Protein 6T3V (pdb70)

Structure (mmCIF, N/CA/C/O backbone):
data_6T3V
#
_entry.id   6T3V
#
_cell.length_a   90.209
_cell.length_b   90.209
_cell.length_c   241.750
_cell.angle_alpha   90.000
_cell.angle_beta   90.000
_cell.angle_gamma   120.000
#
_symmetry.space_group_name_H-M   'P 65 2 2'
#
loop_
_entity.id
_entity.type
_entity.pdbx_description
1 polymer Aminotransferase
2 non-polymer "PYRIDOXAL-5'-PHOSPHATE"
3 non-polymer '(2S)-2-hydroxybutanedioic acid'
4 water water
#
loop_
_atom_site.group_PDB
_atom_site.id
_atom_site.type_symbol
_atom_site.label_atom_id
_atom_site.label_alt_id
_atom_site.label_comp_id
_atom_site.label_asym_id
_atom_site.label_entity_id
_atom_site.label_seq_id
_atom_site.pdbx_PDB_ins_code
_atom_site.Cartn_x
_atom_site.Cartn_y
_atom_site.Cartn_z
_atom_site.occupancy
_atom_site.B_iso_or_equiv
_atom_site.auth_seq_id
_atom_site.auth_comp_id
_atom_site.auth_asym_id
_atom_site.auth_atom_id
_atom_site.pdbx_PDB_model_num
ATOM 1 N N . MET A 1 1 ? 21.605 63.602 7.043 1.00 45.42 1 MET A N 1
ATOM 2 C CA . MET A 1 1 ? 20.858 62.324 7.177 1.00 43.61 1 MET A CA 1
ATOM 3 C C . MET A 1 1 ? 20.645 61.918 8.636 1.00 39.91 1 MET A C 1
ATOM 4 O O . MET A 1 1 ? 19.543 61.503 9.023 1.00 38.89 1 MET A O 1
ATOM 9 N N . PHE A 1 2 ? 21.704 62.029 9.433 1.00 37.75 2 PHE A N 1
ATOM 10 C CA . PHE A 1 2 ? 21.703 61.493 10.776 1.00 34.41 2 PHE A CA 1
ATOM 11 C C . PHE A 1 2 ? 21.854 62.571 11.849 1.00 36.43 2 PHE A C 1
ATOM 12 O O . PHE A 1 2 ? 22.252 62.275 12.987 1.00 36.82 2 PHE A O 1
ATOM 20 N N . GLU A 1 3 ? 21.503 63.824 11.499 1.00 42.07 3 GLU A N 1
ATOM 21 C CA . GLU A 1 3 ? 21.603 64.899 12.496 1.00 44.58 3 GLU A CA 1
ATOM 22 C C . GLU A 1 3 ? 20.648 64.661 13.679 1.00 39.62 3 GLU A C 1
ATOM 23 O O . GLU A 1 3 ? 20.966 65.077 14.774 1.00 49.59 3 GLU A O 1
ATOM 29 N N . ARG A 1 4 ? 19.518 63.964 13.433 1.00 43.55 4 ARG A N 1
ATOM 30 C CA . ARG A 1 4 ? 18.525 63.557 14.465 1.00 50.59 4 ARG A CA 1
ATOM 31 C C . ARG A 1 4 ? 19.103 62.596 15.533 1.00 47.54 4 ARG A C 1
ATOM 32 O O . ARG A 1 4 ? 18.471 62.383 16.576 1.00 49.83 4 ARG A O 1
ATOM 40 N N . ILE A 1 5 ? 20.277 62.004 15.272 1.00 40.40 5 ILE A N 1
ATOM 41 C CA . ILE A 1 5 ? 20.780 60.911 16.126 1.00 37.25 5 ILE A CA 1
ATOM 42 C C . ILE A 1 5 ? 21.617 61.517 17.261 1.00 37.44 5 ILE A C 1
ATOM 43 O O . ILE A 1 5 ? 22.642 62.160 17.007 1.00 40.45 5 ILE A O 1
ATOM 48 N N . ASP A 1 6 ? 21.195 61.281 18.509 1.00 37.42 6 ASP A N 1
ATOM 49 C CA . ASP A 1 6 ? 21.902 61.760 19.703 1.00 39.84 6 ASP A CA 1
ATOM 50 C C . ASP A 1 6 ? 23.291 61.154 19.769 1.00 39.12 6 ASP A C 1
ATOM 51 O O . ASP A 1 6 ? 23.506 59.979 19.386 1.00 40.91 6 ASP A O 1
ATOM 56 N N . TYR A 1 7 ? 24.232 61.926 20.296 1.00 40.03 7 TYR A N 1
ATOM 57 C CA . TYR A 1 7 ? 25.471 61.328 20.739 1.00 38.66 7 TYR A CA 1
ATOM 58 C C . TYR A 1 7 ? 25.169 60.342 21.830 1.00 41.78 7 TYR A C 1
ATOM 59 O O . TYR A 1 7 ? 24.248 60.539 22.644 1.00 42.46 7 TYR A O 1
ATOM 68 N N . TYR A 1 8 ? 25.945 59.274 21.852 1.00 38.85 8 TYR A N 1
ATOM 69 C CA . TYR A 1 8 ? 25.869 58.380 22.977 1.00 41.01 8 TYR A CA 1
ATOM 70 C C . TYR A 1 8 ? 26.870 58.880 23.968 1.00 44.31 8 TYR A C 1
ATOM 71 O O . TYR A 1 8 ? 28.037 59.066 23.623 1.00 54.78 8 TYR A O 1
ATOM 80 N N . ALA A 1 9 ? 26.393 59.129 25.193 1.00 44.61 9 ALA A N 1
ATOM 81 C CA . ALA A 1 9 ? 27.225 59.542 26.336 1.00 49.01 9 ALA A CA 1
ATOM 82 C C . ALA A 1 9 ? 28.264 58.475 26.756 1.00 54.60 9 ALA A C 1
ATOM 83 O O . ALA A 1 9 ? 29.285 58.823 27.352 1.00 54.84 9 ALA A O 1
ATOM 85 N N . GLY A 1 10 ? 28.007 57.206 26.413 1.00 50.93 10 GLY A N 1
ATOM 86 C CA . GLY A 1 10 ? 28.862 56.036 26.736 1.00 44.92 10 GLY A CA 1
ATOM 87 C C . GLY A 1 10 ? 28.270 55.374 28.011 1.00 37.72 10 GLY A C 1
ATOM 88 O O . GLY A 1 10 ? 27.491 55.983 28.682 1.00 45.60 10 GLY A O 1
ATOM 89 N N . ASP A 1 11 ? 28.547 54.117 28.353 1.00 45.39 11 ASP A N 1
ATOM 90 C CA . ASP A 1 11 ? 27.831 53.463 29.515 1.00 43.22 11 ASP A CA 1
ATOM 91 C C . ASP A 1 11 ? 28.501 53.934 30.923 1.00 37.43 11 ASP A C 1
ATOM 92 O O . ASP A 1 11 ? 29.681 54.194 30.898 1.00 43.64 11 ASP A O 1
ATOM 97 N N . PRO A 1 12 ? 27.784 54.032 32.090 1.00 39.52 12 PRO A N 1
ATOM 98 C CA . PRO A 1 12 ? 28.586 54.447 33.330 1.00 39.71 12 PRO A CA 1
ATOM 99 C C . PRO A 1 12 ? 29.753 53.507 33.718 1.00 40.32 12 PRO A C 1
ATOM 100 O O . PRO A 1 12 ? 30.667 53.914 34.441 1.00 36.49 12 PRO A O 1
ATOM 104 N N . ILE A 1 13 ? 29.699 52.256 33.257 1.00 35.62 13 ILE A N 1
ATOM 105 C CA . ILE A 1 13 ? 30.728 51.255 33.585 1.00 33.14 13 ILE A CA 1
ATOM 106 C C . ILE A 1 13 ? 31.698 51.219 32.428 1.00 35.47 13 ILE A C 1
ATOM 107 O O . ILE A 1 13 ? 32.903 51.466 32.565 1.00 37.21 13 ILE A O 1
ATOM 112 N N . LEU A 1 14 ? 31.159 50.927 31.248 1.00 37.00 14 LEU A N 1
ATOM 113 C CA . LEU A 1 14 ? 32.034 50.760 30.105 1.00 37.33 14 LEU A CA 1
ATOM 114 C C . LEU A 1 14 ? 32.651 52.092 29.628 1.00 37.46 14 LEU A C 1
ATOM 115 O O . LEU A 1 14 ? 33.734 52.048 29.126 1.00 46.42 14 LEU A O 1
ATOM 120 N N . GLY A 1 15 ? 31.995 53.241 29.877 1.00 44.66 15 GLY A N 1
ATOM 121 C CA . GLY A 1 15 ? 32.589 54.562 29.550 1.00 43.22 15 GLY A CA 1
ATOM 122 C C . GLY A 1 15 ? 33.929 54.793 30.275 1.00 52.60 15 GLY A C 1
ATOM 123 O O . GLY A 1 15 ? 34.765 55.578 29.824 1.00 57.90 15 GLY A O 1
ATOM 124 N N . LEU A 1 16 ? 34.145 54.083 31.387 1.00 45.85 16 LEU A N 1
ATOM 125 C CA . LEU A 1 16 ? 35.389 54.195 32.168 1.00 40.53 16 LEU A CA 1
ATOM 126 C C . LEU A 1 16 ? 36.557 53.329 31.686 1.00 44.32 16 LEU A C 1
ATOM 127 O O . LEU A 1 16 ? 37.699 53.526 32.111 1.00 52.56 16 LEU A O 1
ATOM 132 N N . VAL A 1 17 ? 36.290 52.351 30.822 1.00 49.07 17 VAL A N 1
ATOM 133 C CA . VAL A 1 17 ? 37.348 51.448 30.358 1.00 51.17 17 VAL A CA 1
ATOM 134 C C . VAL A 1 17 ? 38.459 52.206 29.572 1.00 52.70 17 VAL A C 1
ATOM 135 O O . VAL A 1 17 ? 39.648 52.089 29.909 1.00 51.40 17 VAL A O 1
ATOM 139 N N . GLU A 1 18 ? 38.057 52.976 28.550 1.00 51.52 18 GLU A N 1
ATOM 140 C CA . GLU A 1 18 ? 38.991 53.772 27.732 1.00 56.80 18 GLU A CA 1
ATOM 141 C C . GLU A 1 18 ? 39.662 54.856 28.576 1.00 50.51 18 GLU A C 1
ATOM 142 O O . GLU A 1 18 ? 40.879 55.089 28.456 1.00 51.12 18 GLU A O 1
ATOM 148 N N . LYS A 1 19 ? 38.868 55.490 29.442 1.00 47.11 19 LYS A N 1
ATOM 149 C CA . LYS A 1 19 ? 39.367 56.554 30.331 1.00 46.51 19 LYS A CA 1
ATOM 150 C C . LYS A 1 19 ? 40.494 56.050 31.238 1.00 47.85 19 LYS A C 1
ATOM 151 O O . LYS A 1 19 ? 41.556 56.676 31.321 1.00 47.85 19 LYS A O 1
ATOM 157 N N . PHE A 1 20 ? 40.274 54.902 31.891 1.00 43.49 20 PHE A N 1
ATOM 158 C CA . PHE A 1 20 ? 41.289 54.306 32.741 1.00 44.82 20 PHE A CA 1
ATOM 159 C C . PHE A 1 20 ? 42.553 53.989 31.949 1.00 49.89 20 PHE A C 1
ATOM 160 O O . PHE A 1 20 ? 43.639 54.325 32.407 1.00 48.03 20 PHE A O 1
ATOM 168 N N . ALA A 1 21 ? 42.404 53.319 30.792 1.00 48.83 21 ALA A N 1
ATOM 169 C CA . ALA A 1 21 ? 43.561 52.992 29.930 1.00 49.40 21 ALA A CA 1
ATOM 170 C C . ALA A 1 21 ? 44.390 54.246 29.571 1.00 50.15 21 ALA A C 1
ATOM 171 O O . ALA A 1 21 ? 45.625 54.213 29.632 1.00 59.13 21 ALA A O 1
ATOM 173 N N . ALA A 1 22 ? 43.701 55.343 29.242 1.00 52.13 22 ALA A N 1
ATOM 174 C CA . ALA A 1 22 ? 44.353 56.598 28.797 1.00 55.87 22 ALA A CA 1
ATOM 175 C C . ALA A 1 22 ? 45.046 57.393 29.924 1.00 59.24 22 ALA A C 1
ATOM 176 O O . ALA A 1 22 ? 45.962 58.168 29.660 1.00 55.84 22 ALA A O 1
ATOM 178 N N . ASP A 1 23 ? 44.622 57.174 31.171 1.00 57.10 23 ASP A N 1
ATOM 179 C CA . ASP A 1 23 ? 45.056 57.959 32.329 1.00 51.08 23 ASP A CA 1
ATOM 180 C C . ASP A 1 23 ? 46.548 57.834 32.582 1.00 56.63 23 ASP A C 1
ATOM 181 O O . ASP A 1 23 ? 47.085 56.714 32.643 1.00 52.13 23 ASP A O 1
ATOM 186 N N . ASN A 1 24 ? 47.182 59.001 32.750 1.00 61.56 24 ASN A N 1
ATOM 187 C CA . ASN A 1 24 ? 48.628 59.156 32.914 1.00 67.28 24 ASN A CA 1
ATOM 188 C C . ASN A 1 24 ? 49.135 59.026 34.340 1.00 64.56 24 ASN A C 1
ATOM 189 O O . ASN A 1 24 ? 50.346 58.879 34.556 1.00 67.56 24 ASN A O 1
ATOM 194 N N . ASN A 1 25 ? 48.225 59.105 35.310 1.00 57.48 25 ASN A N 1
ATOM 195 C CA . ASN A 1 25 ? 48.594 58.997 36.724 1.00 59.98 25 ASN A CA 1
ATOM 196 C C . ASN A 1 25 ? 49.235 57.626 36.980 1.00 57.22 25 ASN A C 1
ATOM 197 O O . ASN A 1 25 ? 48.603 56.604 36.751 1.00 57.92 25 ASN A O 1
ATOM 202 N N . PRO A 1 26 ? 50.512 57.603 37.407 1.00 62.90 26 PRO A N 1
ATOM 203 C CA . PRO A 1 26 ? 51.218 56.325 37.579 1.00 63.06 26 PRO A CA 1
ATOM 204 C C . PRO A 1 26 ? 50.633 55.448 38.694 1.00 61.51 26 PRO A C 1
ATOM 205 O O . PRO A 1 26 ? 50.841 54.232 38.697 1.00 57.73 26 PRO A O 1
ATOM 209 N N . ASP A 1 27 ? 49.893 56.056 39.617 1.00 54.10 27 ASP A N 1
ATOM 210 C CA . ASP A 1 27 ? 49.307 55.308 40.722 1.00 52.59 27 ASP A CA 1
ATOM 211 C C . ASP A 1 27 ? 47.835 54.986 40.501 1.00 51.03 27 ASP A C 1
ATOM 212 O O . ASP A 1 27 ? 47.136 54.617 41.453 1.00 47.17 27 ASP A O 1
ATOM 217 N N . LYS A 1 28 ? 47.368 55.113 39.259 1.00 46.85 28 LYS A N 1
ATOM 218 C CA . LYS A 1 28 ? 45.957 54.822 38.945 1.00 46.82 28 LYS A CA 1
ATOM 219 C C . LYS A 1 28 ? 45.506 53.418 39.381 1.00 45.43 28 LYS A C 1
ATOM 220 O O . LYS A 1 28 ? 46.296 52.453 39.372 1.00 45.08 28 LYS A O 1
ATOM 226 N N . VAL A 1 29 ? 44.238 53.318 39.776 1.00 39.39 29 VAL A N 1
ATOM 227 C CA . VAL A 1 29 ? 43.660 52.033 40.228 1.00 38.83 29 VAL A CA 1
ATOM 228 C C . VAL A 1 29 ? 42.282 51.861 39.612 1.00 37.14 29 VAL A C 1
ATOM 229 O O . VAL A 1 29 ? 41.433 52.747 39.727 1.00 38.98 29 VAL A O 1
ATOM 233 N N . ASN A 1 30 ? 42.046 50.723 38.971 1.00 37.23 30 ASN A N 1
ATOM 234 C CA . ASN A 1 30 ? 40.744 50.434 38.378 1.00 35.46 30 ASN A CA 1
ATOM 235 C C . ASN A 1 30 ? 39.866 49.629 39.341 1.00 38.72 30 ASN A C 1
ATOM 236 O O . ASN A 1 30 ? 40.093 48.424 39.549 1.00 40.47 30 ASN A O 1
ATOM 241 N N . LEU A 1 31 ? 38.885 50.309 39.934 1.00 34.22 31 LEU A N 1
ATOM 242 C CA . LEU A 1 31 ? 37.889 49.662 40.792 1.00 31.48 31 LEU A CA 1
ATOM 243 C C . LEU A 1 31 ? 36.530 49.820 40.129 1.00 32.03 31 LEU A C 1
ATOM 244 O O . LEU A 1 31 ? 35.513 49.853 40.812 1.00 31.21 31 LEU A O 1
ATOM 249 N N . GLY A 1 32 ? 36.506 49.901 38.786 1.00 31.59 32 GLY A N 1
ATOM 250 C CA . GLY A 1 32 ? 35.233 50.150 38.095 1.00 32.56 32 GLY A CA 1
ATOM 251 C C . GLY A 1 32 ? 34.581 48.856 37.667 1.00 31.87 32 GLY A C 1
ATOM 252 O O . GLY A 1 32 ? 33.856 48.207 38.423 1.00 32.33 32 GLY A O 1
ATOM 253 N N . ILE A 1 33 ? 34.852 48.459 36.440 1.00 31.60 33 ILE A N 1
ATOM 254 C CA . ILE A 1 33 ? 34.245 47.243 35.880 1.00 29.24 33 ILE A CA 1
ATOM 255 C C . ILE A 1 33 ? 34.489 46.015 36.749 1.00 30.04 33 ILE A C 1
ATOM 256 O O . ILE A 1 33 ? 35.574 45.874 37.347 1.00 30.84 33 ILE A O 1
ATOM 261 N N . GLY A 1 34 ? 33.464 45.157 36.819 1.00 29.59 34 GLY A N 1
ATOM 262 C CA . GLY A 1 34 ? 33.434 44.001 37.728 1.00 28.19 34 GLY A CA 1
ATOM 263 C C . GLY A 1 34 ? 34.237 42.795 37.284 1.00 31.48 34 GLY A C 1
ATOM 264 O O . GLY A 1 34 ? 33.697 41.669 37.216 1.00 37.62 34 GLY A O 1
ATOM 265 N N . ILE A 1 35 ? 35.514 43.032 37.013 1.00 29.01 35 ILE A N 1
ATOM 266 C CA . ILE A 1 35 ? 36.415 41.973 36.537 1.00 28.61 35 ILE A CA 1
ATOM 267 C C . ILE A 1 35 ? 37.264 41.488 37.711 1.00 31.69 35 ILE A C 1
ATOM 268 O O . ILE A 1 35 ? 37.718 42.302 38.546 1.00 32.43 35 ILE A O 1
ATOM 273 N N . TYR A 1 36 ? 37.474 40.168 37.796 1.00 30.85 36 TYR A N 1
ATOM 274 C CA . TYR A 1 36 ? 38.418 39.619 38.788 1.00 28.99 36 TYR A CA 1
ATOM 275 C C . TYR A 1 36 ? 39.879 39.744 38.314 1.00 31.56 36 TYR A C 1
ATOM 276 O O . TYR A 1 36 ? 40.210 39.296 37.198 1.00 30.24 36 TYR A O 1
ATOM 285 N N . TYR A 1 37 ? 40.721 40.399 39.134 1.00 30.89 37 TYR A N 1
ATOM 286 C CA A TYR A 1 37 ? 42.169 40.452 38.930 0.50 31.59 37 TYR A CA 1
ATOM 287 C CA B TYR A 1 37 ? 42.168 40.437 38.913 0.50 31.52 37 TYR A CA 1
ATOM 288 C C . TYR A 1 37 ? 42.822 39.743 40.104 1.00 32.52 37 TYR A C 1
ATOM 289 O O . TYR A 1 37 ? 42.271 39.737 41.236 1.00 32.06 37 TYR A O 1
ATOM 306 N N . ASP A 1 38 ? 43.983 39.122 39.848 1.00 31.55 38 ASP A N 1
ATOM 307 C CA . ASP A 1 38 ? 44.656 38.389 40.911 1.00 33.53 38 ASP A CA 1
ATOM 308 C C . ASP A 1 38 ? 45.478 39.314 41.813 1.00 35.73 38 ASP A C 1
ATOM 309 O O . ASP A 1 38 ? 45.407 40.537 41.676 1.00 35.05 38 ASP A O 1
ATOM 314 N N . GLU A 1 39 ? 46.296 38.726 42.680 1.00 35.37 39 GLU A N 1
ATOM 315 C CA A GLU A 1 39 ? 47.048 39.518 43.654 0.50 38.89 39 GLU A CA 1
ATOM 316 C CA B GLU A 1 39 ? 47.142 39.441 43.654 0.50 38.21 39 GLU A CA 1
ATOM 317 C C . GLU A 1 39 ? 48.064 40.465 42.996 1.00 38.54 39 GLU A C 1
ATOM 318 O O . GLU A 1 39 ? 48.504 41.414 43.627 1.00 44.71 39 GLU A O 1
ATOM 329 N N . SER A 1 40 ? 48.385 40.233 41.718 1.00 40.43 40 SER A N 1
ATOM 330 C CA A SER A 1 40 ? 49.293 41.087 40.960 0.50 41.24 40 SER A CA 1
ATOM 331 C CA B SER A 1 40 ? 49.298 41.089 40.967 0.50 42.10 40 SER A CA 1
ATOM 332 C C . SER A 1 40 ? 48.561 42.054 40.040 1.00 41.72 40 SER A C 1
ATOM 333 O O . SER A 1 40 ? 49.195 42.810 39.281 1.00 41.52 40 SER A O 1
ATOM 338 N N . GLY A 1 41 ? 47.225 42.030 40.097 1.00 39.40 41 GLY A N 1
ATOM 339 C CA . GLY A 1 41 ? 46.401 42.946 39.293 1.00 39.29 41 GLY A CA 1
ATOM 340 C C . GLY A 1 41 ? 46.231 42.503 37.862 1.00 39.95 41 GLY A C 1
ATOM 341 O O . GLY A 1 41 ? 45.859 43.310 37.018 1.00 40.76 41 GLY A O 1
ATOM 342 N N . VAL A 1 42 ? 46.442 41.207 37.604 1.00 37.15 42 VAL A N 1
ATOM 343 C CA . VAL A 1 42 ? 46.354 40.626 36.257 1.00 37.00 42 VAL A CA 1
ATOM 344 C C . VAL A 1 42 ? 45.108 39.725 36.155 1.00 34.92 42 VAL A C 1
ATOM 345 O O . VAL A 1 42 ? 44.752 39.028 37.120 1.00 33.21 42 VAL A O 1
ATOM 349 N N . MET A 1 43 ? 44.427 39.749 35.004 1.00 34.42 43 MET A N 1
ATOM 350 C CA . MET A 1 43 ? 43.281 38.854 34.786 1.00 31.92 43 MET A CA 1
ATOM 351 C C . MET A 1 43 ? 43.782 37.434 34.571 1.00 32.70 43 MET A C 1
ATOM 352 O O . MET A 1 43 ? 44.601 37.235 33.659 1.00 34.94 43 MET A O 1
ATOM 357 N N . PRO A 1 44 ? 43.286 36.454 35.358 1.00 31.19 44 PRO A N 1
ATOM 358 C CA . PRO A 1 44 ? 43.827 35.080 35.187 1.00 33.09 44 PRO A CA 1
ATOM 359 C C . PRO A 1 44 ? 43.249 34.384 33.963 1.00 31.73 44 PRO A C 1
ATOM 360 O O . PRO A 1 44 ? 42.140 34.699 33.537 1.00 30.02 44 PRO A O 1
ATOM 364 N N . VAL A 1 45 ? 44.033 33.449 33.420 1.00 31.97 45 VAL A N 1
ATOM 365 C CA . VAL A 1 45 ? 43.520 32.389 32.574 1.00 28.08 45 VAL A CA 1
ATOM 366 C C . VAL A 1 45 ? 43.368 31.209 33.516 1.00 27.59 45 VAL A C 1
ATOM 367 O O . VAL A 1 45 ? 44.383 30.755 34.116 1.00 32.08 45 VAL A O 1
ATOM 371 N N . LEU A 1 46 ? 42.143 30.713 33.697 1.00 27.30 46 LEU A N 1
ATOM 372 C CA . LEU A 1 46 ? 41.946 29.564 34.600 1.00 25.91 46 LEU A CA 1
ATOM 373 C C . LEU A 1 46 ? 42.599 28.301 34.004 1.00 27.96 46 LEU A C 1
ATOM 374 O O . LEU A 1 46 ? 42.599 28.092 32.784 1.00 28.91 46 LEU A O 1
ATOM 379 N N . ASP A 1 47 ? 43.162 27.489 34.877 1.00 28.99 47 ASP A N 1
ATOM 380 C CA . ASP A 1 47 ? 43.798 26.255 34.377 1.00 29.42 47 ASP A CA 1
ATOM 381 C C . ASP A 1 47 ? 42.790 25.335 33.706 1.00 29.39 47 ASP A C 1
ATOM 382 O O . ASP A 1 47 ? 43.161 24.659 32.722 1.00 29.55 47 ASP A O 1
ATOM 387 N N . CYS A 1 48 ? 41.554 25.283 34.210 1.00 28.03 48 CYS A N 1
ATOM 388 C CA . CYS A 1 48 ? 40.542 24.405 33.589 1.00 27.35 48 CYS A CA 1
ATOM 389 C C . CYS A 1 48 ? 40.268 24.869 32.151 1.00 28.18 48 CYS A C 1
ATOM 390 O O . CYS A 1 48 ? 40.113 24.044 31.255 1.00 28.47 48 CYS A O 1
ATOM 393 N N . VAL A 1 49 ? 40.247 26.183 31.943 1.00 25.77 49 VAL A N 1
ATOM 394 C CA . VAL A 1 49 ? 39.992 26.762 30.621 1.00 25.42 49 VAL A CA 1
ATOM 395 C C . VAL A 1 49 ? 41.200 26.490 29.723 1.00 27.36 49 VAL A C 1
ATOM 396 O O . VAL A 1 49 ? 41.018 26.165 28.553 1.00 28.23 49 VAL A O 1
ATOM 400 N N . LYS A 1 50 ? 42.416 26.659 30.254 1.00 27.90 50 LYS A N 1
ATOM 401 C CA . LYS A 1 50 ? 43.611 26.420 29.430 1.00 27.46 50 LYS A CA 1
ATOM 402 C C . LYS A 1 50 ? 43.583 24.973 28.919 1.00 27.62 50 LYS A C 1
ATOM 403 O O . LYS A 1 50 ? 43.861 24.720 27.744 1.00 28.15 50 LYS A O 1
ATOM 409 N N . ILE A 1 51 ? 43.207 24.032 29.782 1.00 26.86 51 ILE A N 1
ATOM 410 C CA . ILE A 1 51 ? 43.165 22.594 29.335 1.00 25.40 51 ILE A CA 1
ATOM 411 C C . ILE A 1 51 ? 42.082 22.408 28.269 1.00 27.38 51 ILE A C 1
ATOM 412 O O . ILE A 1 51 ? 42.308 21.746 27.220 1.00 28.53 51 ILE A O 1
ATOM 417 N N . ALA A 1 52 ? 40.901 23.010 28.506 1.00 26.26 52 ALA A N 1
ATOM 418 C CA . ALA A 1 52 ? 39.798 22.877 27.502 1.00 26.13 52 ALA A CA 1
ATOM 419 C C . ALA A 1 52 ? 40.228 23.491 26.135 1.00 26.78 52 ALA A C 1
ATOM 420 O O . ALA A 1 52 ? 39.933 22.920 25.067 1.00 27.48 52 ALA A O 1
ATOM 422 N N . GLU A 1 53 ? 40.909 24.636 26.161 1.00 25.15 53 GLU A N 1
ATOM 423 C CA . GLU A 1 53 ? 41.296 25.309 24.919 1.00 25.45 53 GLU A CA 1
ATOM 424 C C . GLU A 1 53 ? 42.383 24.522 24.212 1.00 26.37 53 GLU A C 1
ATOM 425 O O . GLU A 1 53 ? 42.418 24.503 22.977 1.00 27.94 53 GLU A O 1
ATOM 431 N N . GLN A 1 54 ? 43.256 23.823 24.957 1.00 26.57 54 GLN A N 1
ATOM 432 C CA A GLN A 1 54 ? 44.241 22.949 24.285 0.50 27.12 54 GLN A CA 1
ATOM 433 C CA B GLN A 1 54 ? 44.234 22.968 24.256 0.50 27.41 54 GLN A CA 1
ATOM 434 C C . GLN A 1 54 ? 43.522 21.819 23.528 1.00 28.27 54 GLN A C 1
ATOM 435 O O . GLN A 1 54 ? 43.934 21.428 22.429 1.00 31.36 54 GLN A O 1
ATOM 446 N N . ARG A 1 55 ? 42.431 21.307 24.121 1.00 27.83 55 ARG A N 1
ATOM 447 C CA . ARG A 1 55 ? 41.603 20.273 23.470 1.00 27.32 55 ARG A CA 1
ATOM 448 C C . ARG A 1 55 ? 40.926 20.822 22.212 1.00 28.95 55 ARG A C 1
ATOM 449 O O . ARG A 1 55 ? 40.897 20.160 21.173 1.00 30.31 55 ARG A O 1
ATOM 457 N N . ILE A 1 56 ? 40.393 22.039 22.291 1.00 26.49 56 ILE A N 1
ATOM 458 C CA . ILE A 1 56 ? 39.706 22.626 21.139 1.00 25.77 56 ILE A CA 1
ATOM 459 C C . ILE A 1 56 ? 40.705 22.860 20.000 1.00 28.79 56 ILE A C 1
ATOM 460 O O . ILE A 1 56 ? 40.321 22.766 18.836 1.00 28.49 56 ILE A O 1
ATOM 465 N N . ALA A 1 57 ? 41.975 23.145 20.339 1.00 28.24 57 ALA A N 1
ATOM 466 C CA . ALA A 1 57 ? 43.001 23.411 19.342 1.00 30.42 57 ALA A CA 1
ATOM 467 C C . ALA A 1 57 ? 43.642 22.147 18.768 1.00 33.25 57 ALA A C 1
ATOM 468 O O . ALA A 1 57 ? 44.491 22.259 17.865 1.00 38.08 57 ALA A O 1
ATOM 470 N N . ASP A 1 58 ? 43.214 20.964 19.225 1.00 31.53 58 ASP A N 1
ATOM 471 C CA . ASP A 1 58 ? 43.878 19.691 18.830 1.00 33.72 58 ASP A CA 1
ATOM 472 C C . ASP A 1 58 ? 42.875 18.548 18.683 1.00 35.60 58 ASP A C 1
ATOM 473 O O . ASP A 1 58 ? 42.596 17.832 19.648 1.00 44.98 58 ASP A O 1
ATOM 478 N N . PRO A 1 59 ? 42.284 18.394 17.493 1.00 35.66 59 PRO A N 1
ATOM 479 C CA . PRO A 1 59 ? 42.653 19.155 16.293 1.00 32.87 59 PRO A CA 1
ATOM 480 C C . PRO A 1 59 ? 41.774 20.366 16.086 1.00 31.35 59 PRO A C 1
ATOM 481 O O . PRO A 1 59 ? 40.606 20.393 16.553 1.00 32.72 59 PRO A O 1
ATOM 485 N N . ILE A 1 60 ? 42.295 21.325 15.340 1.00 29.76 60 ILE A N 1
ATOM 486 C CA . ILE A 1 60 ? 41.443 22.422 14.809 1.00 29.36 60 ILE A CA 1
ATOM 487 C C . ILE A 1 60 ? 40.388 21.797 13.895 1.00 31.25 60 ILE A C 1
ATOM 488 O O . ILE A 1 60 ? 40.711 21.100 12.931 1.00 33.22 60 ILE A O 1
ATOM 493 N N . SER A 1 61 ? 39.119 22.027 14.241 1.00 28.91 61 SER A N 1
ATOM 494 C CA . SER A 1 61 ? 38.015 21.252 13.665 1.00 28.22 61 SER A CA 1
ATOM 495 C C . SER A 1 61 ? 37.095 22.117 12.806 1.00 28.36 61 SER A C 1
ATOM 496 O O . SER A 1 61 ? 37.064 23.324 12.965 1.00 28.59 61 SER A O 1
ATOM 499 N N . PRO A 1 62 ? 36.333 21.490 11.893 1.00 28.35 62 PRO A N 1
ATOM 500 C CA . PRO A 1 62 ? 35.312 22.259 11.134 1.00 27.36 62 PRO A CA 1
ATOM 501 C C . PRO A 1 62 ? 34.390 23.008 12.101 1.00 27.81 62 PRO A C 1
ATOM 502 O O . PRO A 1 62 ? 34.226 22.587 13.254 1.00 28.21 62 PRO A O 1
ATOM 506 N N . ARG A 1 63 ? 33.769 24.081 11.611 1.00 25.86 63 ARG A N 1
ATOM 507 C CA . ARG A 1 63 ? 33.027 24.973 12.483 1.00 23.99 63 ARG A CA 1
ATOM 508 C C . ARG A 1 63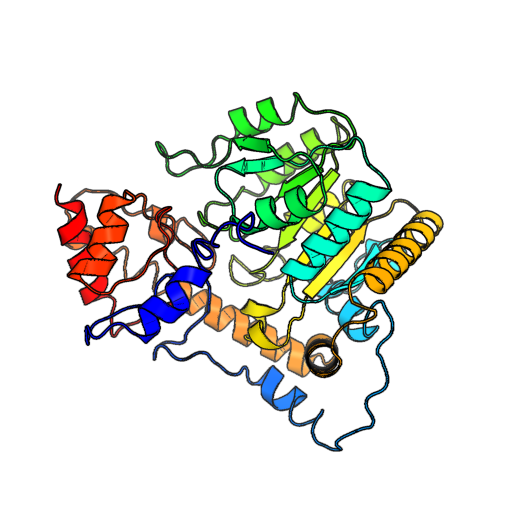 ? 31.573 25.176 11.991 1.00 25.09 63 ARG A C 1
ATOM 509 O O . ARG A 1 63 ? 31.188 26.299 11.649 1.00 25.89 63 ARG A O 1
ATOM 517 N N . PRO A 1 64 ? 30.775 24.102 12.003 1.00 27.18 64 PRO A N 1
ATOM 518 C CA . PRO A 1 64 ? 29.374 24.265 11.663 1.00 25.87 64 PRO A CA 1
ATOM 519 C C . PRO A 1 64 ? 28.639 25.137 12.696 1.00 25.65 64 PRO A C 1
ATOM 520 O O . PRO A 1 64 ? 29.131 25.370 13.819 1.00 26.15 64 PRO A O 1
ATOM 524 N N . TYR A 1 65 ? 27.471 25.645 12.309 1.00 25.47 65 TYR A N 1
ATOM 525 C CA . TYR A 1 65 ? 26.661 26.323 13.326 1.00 24.01 65 TYR A CA 1
ATOM 526 C C . TYR A 1 65 ? 26.350 25.374 14.488 1.00 25.05 65 TYR A C 1
ATOM 527 O O . TYR A 1 65 ? 26.048 24.182 14.279 1.00 27.13 65 TYR A O 1
ATOM 536 N N . LEU A 1 66 ? 26.341 25.949 15.703 1.00 24.85 66 LEU A N 1
ATOM 537 C CA . LEU A 1 66 ? 25.744 25.255 16.831 1.00 23.98 66 LEU A CA 1
ATOM 538 C C . LEU A 1 66 ? 24.221 25.254 16.622 1.00 25.37 66 LEU A C 1
ATOM 539 O O . LEU A 1 66 ? 23.669 26.074 15.861 1.00 25.92 66 LEU A O 1
ATOM 544 N N . PRO A 1 67 ? 23.516 24.396 17.345 1.00 24.49 67 PRO A N 1
ATOM 545 C CA . PRO A 1 67 ? 22.040 24.561 17.423 1.00 24.76 67 PRO A CA 1
ATOM 546 C C . PRO A 1 67 ? 21.675 25.964 17.865 1.00 25.27 67 PRO A C 1
ATOM 547 O O . PRO A 1 67 ? 22.461 26.601 18.566 1.00 24.65 67 PRO A O 1
ATOM 551 N N . MET A 1 68 ? 20.456 26.409 17.541 1.00 24.53 68 MET A N 1
ATOM 552 C CA . MET A 1 68 ? 20.000 27.708 18.041 1.00 24.18 68 MET A CA 1
ATOM 553 C C . MET A 1 68 ? 20.147 27.748 19.581 1.00 24.01 68 MET A C 1
ATOM 554 O O . MET A 1 68 ? 20.494 28.814 20.131 1.00 25.28 68 MET A O 1
ATOM 559 N N . ALA A 1 69 ? 19.907 26.620 20.263 1.00 23.97 69 ALA A N 1
ATOM 560 C CA . ALA A 1 69 ? 19.989 26.561 21.728 1.00 23.26 69 ALA A CA 1
ATOM 561 C C . ALA A 1 69 ? 21.424 26.408 22.264 1.00 23.45 69 ALA A C 1
ATOM 562 O O . ALA A 1 69 ? 21.591 26.352 23.482 1.00 24.40 69 ALA A O 1
ATOM 564 N N . GLY A 1 70 ? 22.416 26.302 21.356 1.00 23.16 70 GLY A N 1
ATOM 565 C CA . GLY A 1 70 ? 23.780 26.027 21.807 1.00 24.12 70 GLY A CA 1
ATOM 566 C C . GLY A 1 70 ? 24.036 24.541 22.017 1.00 24.54 70 GLY A C 1
ATOM 567 O O . GLY A 1 70 ? 23.198 23.680 21.701 1.00 25.54 70 GLY A O 1
ATOM 568 N N . LEU A 1 71 ? 25.247 24.230 22.513 1.00 24.20 71 LEU A N 1
ATOM 569 C CA . LEU A 1 71 ? 25.602 22.814 22.682 1.00 24.94 71 LEU A CA 1
ATOM 570 C C . LEU A 1 71 ? 24.813 22.179 23.818 1.00 25.07 71 LEU A C 1
ATO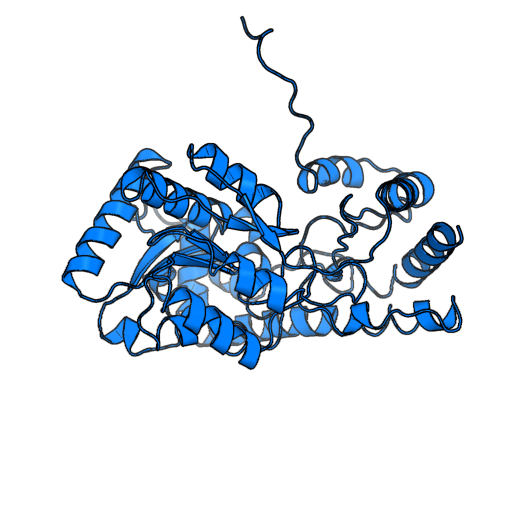M 571 O O . LEU A 1 71 ? 24.621 22.790 24.885 1.00 24.91 71 LEU A O 1
ATOM 576 N N . PRO A 1 72 ? 24.414 20.920 23.646 1.00 25.47 72 PRO A N 1
ATOM 577 C CA . PRO A 1 72 ? 23.664 20.263 24.735 1.00 26.23 72 PRO A CA 1
ATOM 578 C C . PRO A 1 72 ? 24.487 20.205 26.044 1.00 26.82 72 PRO A C 1
ATOM 579 O O . PRO A 1 72 ? 23.918 20.366 27.126 1.00 26.69 72 PRO A O 1
ATOM 583 N N . GLY A 1 73 ? 25.816 20.037 25.949 1.00 28.04 73 GLY A N 1
ATOM 584 C CA . GLY A 1 73 ? 26.610 19.956 27.192 1.00 26.66 73 GLY A CA 1
ATOM 585 C C . GLY A 1 73 ? 26.721 21.322 27.873 1.00 24.90 73 GLY A C 1
ATOM 586 O O . GLY A 1 73 ? 26.886 21.412 29.083 1.00 26.35 73 GLY A O 1
ATOM 587 N N . HIS A 1 74 ? 26.705 22.417 27.083 1.00 24.88 74 HIS A N 1
ATOM 588 C CA . HIS A 1 74 ? 26.685 23.773 27.682 1.00 23.29 74 HIS A CA 1
ATOM 589 C C . HIS A 1 74 ? 25.361 23.986 28.418 1.00 25.16 74 HIS A C 1
ATOM 590 O O . HIS A 1 74 ? 25.328 24.433 29.574 1.00 24.57 74 HIS A O 1
ATOM 597 N N . ARG A 1 75 ? 24.249 23.633 27.770 1.00 24.46 75 ARG A N 1
ATOM 598 C CA . ARG A 1 75 ? 22.920 23.737 28.417 1.00 24.96 75 ARG A CA 1
ATOM 599 C C . ARG A 1 75 ? 22.870 22.906 29.694 1.00 25.19 75 ARG A C 1
ATOM 600 O O . ARG A 1 75 ? 22.406 23.395 30.755 1.00 26.84 75 ARG A O 1
ATOM 608 N N . LYS A 1 76 ? 23.375 21.654 29.600 1.00 26.03 76 LYS A N 1
ATOM 609 C CA . LYS A 1 76 ? 23.364 20.785 30.810 1.00 27.04 76 LYS A CA 1
ATOM 610 C C . LYS A 1 76 ? 24.243 21.356 31.908 1.00 27.92 76 LYS A C 1
ATOM 611 O O . LYS A 1 76 ? 23.870 21.315 33.092 1.00 28.71 76 LYS A O 1
ATOM 617 N N . GLY A 1 77 ? 25.425 21.904 31.528 1.00 26.84 77 GLY A N 1
ATOM 618 C CA . GLY A 1 77 ? 26.344 22.550 32.509 1.00 26.81 77 GLY A CA 1
ATOM 619 C C . GLY A 1 77 ? 25.646 23.660 33.254 1.00 27.65 77 GLY A C 1
ATOM 620 O O . GLY A 1 77 ? 25.758 23.791 34.475 1.00 28.80 77 GLY A O 1
ATOM 621 N N . CYS A 1 78 ? 24.923 24.500 32.523 1.00 26.08 78 CYS A N 1
ATOM 622 C CA A CYS A 1 78 ? 24.184 25.596 33.192 0.70 26.21 78 CYS A CA 1
ATOM 623 C CA B CYS A 1 78 ? 24.174 25.568 33.135 0.30 27.40 78 CYS A CA 1
ATOM 624 C C . CYS A 1 78 ? 23.139 24.994 34.134 1.00 26.62 78 CYS A C 1
ATOM 625 O O . CYS A 1 78 ? 22.977 25.447 35.288 1.00 27.54 78 CYS A O 1
ATOM 630 N N . GLN A 1 79 ? 22.377 24.008 33.634 1.00 26.29 79 GLN A N 1
ATOM 631 C CA . GLN A 1 79 ? 21.299 23.442 34.470 1.00 27.02 79 GLN A CA 1
ATOM 632 C C . GLN A 1 79 ? 21.811 22.827 35.773 1.00 26.82 79 GLN A C 1
ATOM 633 O O . GLN A 1 79 ? 21.218 23.037 36.841 1.00 27.05 79 GLN A O 1
ATOM 639 N N . GLU A 1 80 ? 22.884 22.033 35.679 1.00 27.80 80 GLU A N 1
ATOM 640 C CA . GLU A 1 80 ? 23.371 21.361 36.906 1.00 26.57 80 GLU A CA 1
ATOM 641 C C . GLU A 1 80 ? 23.930 22.381 37.897 1.00 27.37 80 GLU A C 1
ATOM 642 O O . GLU A 1 80 ? 23.765 22.233 39.105 1.00 29.95 80 GLU A O 1
ATOM 648 N N . LEU A 1 81 ? 24.555 23.450 37.381 1.00 26.34 81 LEU A N 1
ATOM 649 C CA . LEU A 1 81 ? 25.129 24.465 38.261 1.00 26.95 81 LEU A CA 1
ATOM 650 C C . LEU A 1 81 ? 24.014 25.218 38.995 1.00 27.42 81 LEU A C 1
ATOM 651 O O . LEU A 1 81 ? 24.086 25.455 40.203 1.00 28.54 81 LEU A O 1
ATOM 656 N N . LEU A 1 82 ? 22.959 25.583 38.269 1.00 27.04 82 LEU A N 1
ATOM 657 C CA . LEU A 1 82 ? 21.876 26.374 38.871 1.00 26.69 82 LEU A CA 1
ATOM 658 C C . LEU A 1 82 ? 20.943 25.561 39.747 1.00 28.40 82 LEU A C 1
ATOM 659 O O . LEU A 1 82 ? 20.606 26.007 40.839 1.00 28.82 82 LEU A O 1
ATOM 664 N N . PHE A 1 83 ? 20.569 24.375 39.275 1.00 28.31 83 PHE A N 1
ATOM 665 C CA . PHE A 1 83 ? 19.458 23.597 39.876 1.00 29.14 83 PHE A CA 1
ATOM 666 C C . PHE A 1 83 ? 19.966 22.449 40.725 1.00 29.79 83 PHE A C 1
ATOM 667 O O . PHE A 1 83 ? 19.201 21.978 41.612 1.00 31.94 83 PHE A O 1
ATOM 675 N N . GLY A 1 84 ? 21.223 22.059 40.500 1.00 31.51 84 GLY A N 1
ATOM 676 C CA . GLY A 1 84 ? 21.851 20.946 41.222 1.00 31.61 84 GLY A CA 1
ATOM 677 C C . GLY A 1 84 ? 21.974 19.723 40.336 1.00 34.86 84 GLY A C 1
ATOM 678 O O . GLY A 1 84 ? 21.090 19.463 39.533 1.00 36.31 84 GLY A O 1
ATOM 679 N N . LYS A 1 85 ? 23.084 18.973 40.471 1.00 37.68 85 LYS A N 1
ATOM 680 C CA . LYS A 1 85 ? 23.320 17.778 39.640 1.00 40.47 85 LYS A CA 1
ATOM 681 C C . LYS A 1 85 ? 22.175 16.806 39.877 1.00 41.02 85 LYS A C 1
ATOM 682 O O . LYS A 1 85 ? 21.774 16.592 41.039 1.00 43.67 85 LYS A O 1
ATOM 688 N N . ASP A 1 86 ? 21.626 16.271 38.788 1.00 40.83 86 ASP A N 1
ATOM 689 C CA . ASP A 1 86 ? 20.459 15.358 38.818 1.00 47.50 86 ASP A CA 1
ATOM 690 C C . ASP A 1 86 ? 19.292 15.857 39.682 1.00 47.64 86 ASP A C 1
ATOM 691 O O . ASP A 1 86 ? 18.619 15.056 40.322 1.00 47.71 86 ASP A O 1
ATOM 696 N N . ALA A 1 87 ? 19.046 17.184 39.695 1.00 41.18 87 ALA A N 1
ATOM 697 C CA . ALA A 1 87 ? 17.933 17.768 40.439 1.00 39.05 87 ALA A CA 1
ATOM 698 C C . ALA A 1 87 ? 16.627 17.150 39.905 1.00 37.16 87 ALA A C 1
ATOM 699 O O . ALA A 1 87 ? 16.511 16.907 38.700 1.00 36.34 87 ALA A O 1
ATOM 701 N N . PRO A 1 88 ? 15.626 16.940 40.775 1.00 40.51 88 PRO A N 1
ATOM 702 C CA . PRO A 1 88 ? 14.292 16.489 40.329 1.00 41.36 88 PRO A CA 1
ATOM 703 C C . PRO A 1 88 ? 13.704 17.282 39.150 1.00 38.15 88 PRO A C 1
ATOM 704 O O . PRO A 1 88 ? 13.160 16.683 38.229 1.00 37.10 88 PRO A O 1
ATOM 708 N N . VAL A 1 89 ? 13.842 18.609 39.160 1.00 36.48 89 VAL A N 1
ATOM 709 C CA . VAL A 1 89 ? 13.330 19.411 38.058 1.00 34.80 89 VAL A CA 1
ATOM 710 C C . VAL A 1 89 ? 13.945 19.027 36.680 1.00 34.34 89 VAL A C 1
ATOM 711 O O . VAL A 1 89 ? 13.266 19.089 35.629 1.00 33.37 89 VAL A O 1
ATOM 715 N N . LEU A 1 90 ? 15.216 18.620 36.689 1.00 31.91 90 LEU A N 1
ATOM 716 C CA . LEU A 1 90 ? 15.913 18.216 35.467 1.00 31.72 90 LEU A CA 1
ATOM 717 C C . LEU A 1 90 ? 15.531 16.789 35.081 1.00 34.33 90 LEU A C 1
ATOM 718 O O . LEU A 1 90 ? 15.306 16.488 33.892 1.00 35.82 90 LEU A O 1
ATOM 723 N N . LYS A 1 91 ? 15.412 15.926 36.087 1.00 35.33 91 LYS A N 1
ATOM 724 C CA . LYS A 1 91 ? 15.019 14.538 35.820 1.00 37.82 91 LYS A CA 1
ATOM 725 C C . LYS A 1 91 ? 13.614 14.508 35.209 1.00 37.48 91 LYS A C 1
ATOM 726 O O . LYS A 1 91 ? 13.334 13.709 34.306 1.00 40.76 91 LYS A O 1
ATOM 732 N N . ASP A 1 92 ? 12.757 15.427 35.685 1.00 35.80 92 ASP A N 1
ATOM 733 C CA . ASP A 1 92 ? 11.379 15.542 35.234 1.00 37.56 92 ASP A CA 1
ATOM 734 C C . ASP A 1 92 ? 11.244 16.245 33.872 1.00 38.15 92 ASP A C 1
ATOM 735 O O . ASP A 1 92 ? 10.174 16.216 33.282 1.00 38.47 92 ASP A O 1
ATOM 740 N N . GLY A 1 93 ? 12.313 16.878 33.378 1.00 34.12 93 GLY A N 1
ATOM 741 C CA . GLY A 1 93 ? 12.289 17.493 32.044 1.00 34.37 93 GLY A CA 1
ATOM 742 C C . GLY A 1 93 ? 11.505 18.790 32.038 1.00 32.69 93 GLY A C 1
ATOM 743 O O . GLY A 1 93 ? 10.837 19.116 31.040 1.00 32.77 93 GLY A O 1
ATOM 744 N N . LEU A 1 94 ? 11.582 19.523 33.145 1.00 31.53 94 LEU A N 1
ATOM 745 C CA . LEU A 1 94 ? 10.740 20.715 33.330 1.00 32.08 94 LEU A CA 1
ATOM 746 C C . LEU A 1 94 ? 11.503 22.034 33.208 1.00 32.60 94 LEU A C 1
ATOM 747 O O . LEU A 1 94 ? 11.008 23.099 33.624 1.00 32.24 94 LEU A O 1
ATOM 752 N N . VAL A 1 95 ? 12.697 21.988 32.631 1.00 27.88 95 VAL A N 1
ATOM 753 C CA . VAL A 1 95 ? 13.458 23.255 32.467 1.00 28.02 95 VAL A CA 1
ATOM 754 C C . VAL A 1 95 ? 13.851 23.432 30.994 1.00 27.48 95 VAL A C 1
ATOM 755 O O . VAL A 1 95 ? 14.555 22.570 30.421 1.00 29.17 95 VAL A O 1
ATOM 759 N N . ALA A 1 96 ? 13.427 24.537 30.386 1.00 26.54 96 ALA A N 1
ATOM 760 C CA . ALA A 1 96 ? 13.811 24.882 29.002 1.00 26.09 96 ALA A CA 1
ATOM 761 C C . ALA A 1 96 ? 15.057 25.753 29.105 1.00 27.15 96 ALA A C 1
ATOM 762 O O . ALA A 1 96 ? 15.026 26.826 29.728 1.00 27.26 96 ALA A O 1
ATOM 764 N N . THR A 1 97 ? 16.178 25.285 28.571 1.00 25.69 97 THR A N 1
ATOM 765 C CA . THR A 1 97 ? 17.467 26.019 28.699 1.00 24.42 97 THR A CA 1
ATOM 766 C C . THR A 1 97 ? 18.133 26.202 27.351 1.00 24.18 97 THR A C 1
ATOM 767 O O . THR A 1 97 ? 18.208 25.254 26.564 1.00 25.43 97 THR A O 1
ATOM 771 N N . ILE A 1 98 ? 18.616 27.430 27.121 1.00 23.59 98 ILE A N 1
ATOM 772 C CA . ILE A 1 98 ? 19.487 27.714 25.971 1.00 22.90 98 ILE A CA 1
ATOM 773 C C . ILE A 1 98 ? 20.825 28.301 26.448 1.00 23.11 98 ILE A C 1
ATOM 774 O O . ILE A 1 98 ? 20.908 28.955 27.504 1.00 23.04 98 ILE A O 1
ATOM 779 N N . ALA A 1 99 ? 21.886 28.046 25.683 1.00 23.51 99 ALA A N 1
ATOM 780 C CA . ALA A 1 99 ? 23.118 28.815 25.828 1.00 22.71 99 ALA A CA 1
ATOM 781 C C . ALA A 1 99 ? 22.875 30.213 25.270 1.00 23.05 99 ALA A C 1
ATOM 782 O O . ALA A 1 99 ? 21.995 30.393 24.369 1.00 25.49 99 ALA A O 1
ATOM 784 N N . THR A 1 100 ? 23.565 31.204 25.809 1.00 22.60 100 THR A N 1
ATOM 785 C CA . THR A 1 100 ? 23.298 32.607 25.401 1.00 22.38 100 THR A CA 1
ATOM 786 C C . THR A 1 100 ? 24.616 33.349 25.226 1.00 23.52 100 THR A C 1
ATOM 787 O O . THR A 1 100 ? 25.690 32.853 25.644 1.00 23.89 100 THR A O 1
ATOM 791 N N . ILE A 1 101 ? 24.518 34.582 24.685 1.00 23.57 101 ILE A N 1
ATOM 792 C CA A ILE A 1 101 ? 25.684 35.464 24.437 0.50 21.30 101 ILE A CA 1
ATOM 793 C CA B ILE A 1 101 ? 25.735 35.416 24.474 0.50 21.86 101 ILE A CA 1
ATOM 794 C C . ILE A 1 101 ? 25.957 36.181 25.781 1.00 22.74 101 ILE A C 1
ATOM 795 O O . ILE A 1 101 ? 25.507 37.345 25.989 1.00 23.29 101 ILE A O 1
ATOM 804 N N . GLY A 1 102 ? 26.623 35.497 26.734 1.00 23.06 102 GLY A N 1
ATOM 805 C CA . GLY A 1 102 ? 26.802 36.066 28.077 1.00 23.03 102 GLY A CA 1
ATOM 806 C C . GLY A 1 102 ? 25.492 36.179 28.850 1.00 21.89 102 GLY A C 1
ATOM 807 O O . GLY A 1 102 ? 24.388 35.776 28.369 1.00 23.18 102 GLY A O 1
ATOM 808 N N . GLY A 1 103 ? 25.565 36.760 30.041 1.00 23.16 103 GLY A N 1
ATOM 809 C CA . GLY A 1 103 ? 24.307 37.040 30.817 1.00 25.59 103 GLY A CA 1
ATOM 810 C C . GLY A 1 103 ? 23.482 38.128 30.127 1.00 23.09 103 GLY A C 1
ATOM 811 O O . GLY A 1 103 ? 22.260 38.068 30.159 1.00 23.69 103 GLY A O 1
ATOM 812 N N . SER A 1 104 ? 24.154 39.059 29.453 1.00 23.08 104 SER A N 1
ATOM 813 C CA . SER A 1 104 ? 23.440 40.137 28.719 1.00 23.22 104 SER A CA 1
ATOM 814 C C . SER A 1 104 ? 22.534 39.536 27.664 1.00 22.74 104 SER A C 1
ATOM 815 O O . SER A 1 104 ? 21.354 39.893 27.556 1.00 22.89 104 SER A O 1
ATOM 818 N N . GLY A 1 105 ? 23.086 38.616 26.870 1.00 22.90 105 GLY A N 1
ATOM 819 C CA . GLY A 1 105 ? 22.241 37.978 25.825 1.00 23.22 105 GLY A CA 1
ATOM 820 C C . GLY A 1 105 ? 21.117 37.125 26.405 1.00 22.91 105 GLY A C 1
ATOM 821 O O . GLY A 1 105 ? 20.061 36.987 25.775 1.00 23.84 105 GLY A O 1
ATOM 822 N N . ALA A 1 106 ? 21.329 36.501 27.584 1.00 22.28 106 ALA A N 1
ATOM 823 C CA . ALA A 1 106 ? 20.245 35.764 28.197 1.00 22.46 106 ALA A CA 1
ATOM 824 C C . ALA A 1 106 ? 19.114 36.703 28.633 1.00 22.95 106 ALA A C 1
ATOM 825 O O . ALA A 1 106 ? 17.924 36.376 28.446 1.00 23.78 106 ALA A O 1
ATOM 827 N N . LEU A 1 107 ? 19.488 37.814 29.263 1.00 23.61 107 LEU A N 1
ATOM 828 C CA . LEU A 1 107 ? 18.469 38.818 29.666 1.00 23.25 107 LEU A CA 1
ATOM 829 C C . LEU A 1 107 ? 17.703 39.302 28.413 1.00 24.24 107 LEU A C 1
ATOM 830 O O . LEU A 1 107 ? 16.473 39.454 28.448 1.00 24.92 107 LEU A O 1
ATOM 835 N N . LYS A 1 108 ? 18.422 39.569 27.310 1.00 22.69 108 LYS A N 1
ATOM 836 C CA . LYS A 1 108 ? 17.763 40.045 26.084 1.00 22.21 108 LYS A CA 1
ATOM 837 C C . LYS A 1 108 ? 16.799 38.995 25.527 1.00 23.40 108 LYS A C 1
ATOM 838 O O . LYS A 1 108 ? 15.664 39.327 25.155 1.00 24.19 108 LYS A O 1
ATOM 844 N N . VAL A 1 109 ? 17.227 37.734 25.413 1.00 22.39 109 VAL A N 1
ATOM 845 C CA . VAL A 1 109 ? 16.282 36.711 24.896 1.00 22.43 109 VAL A CA 1
ATOM 846 C C . VAL A 1 109 ? 15.069 36.588 25.842 1.00 23.08 109 VAL A C 1
ATOM 847 O O . VAL A 1 109 ? 13.944 36.489 25.353 1.00 25.32 109 VAL A O 1
ATOM 851 N N . GLY A 1 110 ? 15.297 36.583 27.181 1.00 22.86 110 GLY A N 1
ATOM 852 C CA . GLY A 1 110 ? 14.213 36.442 28.132 1.00 25.01 110 GLY A CA 1
ATOM 853 C C . GLY A 1 110 ? 13.261 37.639 27.941 1.00 25.14 110 GLY A C 1
ATOM 854 O O . GLY A 1 110 ? 12.036 37.451 27.959 1.00 26.63 110 GLY A O 1
ATOM 855 N N . ALA A 1 111 ? 13.812 38.859 27.854 1.00 25.49 111 ALA A N 1
ATOM 856 C CA . ALA A 1 111 ? 12.964 40.056 27.693 1.00 26.78 111 ALA A CA 1
ATOM 857 C C . ALA A 1 111 ? 12.193 39.994 26.359 1.00 26.49 111 ALA A C 1
ATOM 858 O O . ALA A 1 111 ? 10.996 40.360 26.324 1.00 29.23 111 ALA A O 1
ATOM 860 N N . GLU A 1 112 ? 12.846 39.570 25.276 1.00 24.98 112 GLU A N 1
ATOM 861 C CA . GLU A 1 112 ? 12.120 39.459 23.992 1.00 25.65 112 GLU A CA 1
ATOM 862 C C . GLU A 1 112 ? 10.957 38.448 24.090 1.00 28.63 112 GLU A C 1
ATOM 863 O O . GLU A 1 112 ? 9.849 38.705 23.577 1.00 29.97 112 GLU A O 1
ATOM 869 N N . PHE A 1 113 ? 11.192 37.313 24.766 1.00 26.07 113 PHE A N 1
ATOM 870 C CA . PHE A 1 113 ? 10.161 36.310 24.951 1.00 27.54 113 PHE A CA 1
ATOM 871 C C . PHE A 1 113 ? 9.004 36.889 25.771 1.00 29.21 113 PHE A C 1
ATOM 872 O O . PHE A 1 113 ? 7.836 36.716 25.425 1.00 29.44 113 PHE A O 1
ATOM 880 N N . ILE A 1 114 ? 9.336 37.567 26.875 1.00 27.97 114 ILE A N 1
ATOM 881 C CA . ILE A 1 114 ? 8.318 38.212 27.731 1.00 30.21 114 ILE A CA 1
ATOM 882 C C . ILE A 1 114 ? 7.520 39.278 26.944 1.00 30.50 114 ILE A C 1
ATOM 883 O O . ILE A 1 114 ? 6.277 39.285 27.015 1.00 33.88 114 ILE A O 1
ATOM 888 N N . HIS A 1 115 ? 8.208 40.140 26.181 1.00 29.11 115 HIS A N 1
ATOM 889 C CA . HIS A 1 115 ? 7.503 41.152 25.366 1.00 30.59 115 HIS A CA 1
ATOM 890 C C . HIS A 1 115 ? 6.529 40.504 24.363 1.00 33.32 115 HIS A C 1
ATOM 891 O O . HIS A 1 115 ? 5.419 41.020 24.147 1.00 33.83 115 HIS A O 1
ATOM 898 N N . GLU A 1 116 ? 6.939 39.394 23.757 1.00 30.16 116 GLU A N 1
ATOM 899 C CA . GLU A 1 116 ? 6.079 38.725 22.756 1.00 30.27 116 GLU A CA 1
ATOM 900 C C . GLU A 1 116 ? 4.871 38.010 23.367 1.00 31.83 116 GLU A C 1
ATOM 901 O O . GLU A 1 116 ? 3.731 38.139 22.845 1.00 34.11 116 GLU A O 1
ATOM 907 N N . TRP A 1 117 ? 5.104 37.239 24.428 1.00 31.92 117 TRP A N 1
ATOM 908 C CA . TRP A 1 117 ? 4.093 36.321 24.953 1.00 32.91 117 TRP A CA 1
ATOM 909 C C . TRP A 1 117 ? 3.342 36.866 26.165 1.00 33.24 117 TRP A C 1
ATOM 910 O O . TRP A 1 117 ? 2.222 36.396 26.476 1.00 37.20 117 TRP A O 1
ATOM 921 N N . PHE A 1 118 ? 3.952 37.846 26.845 1.00 33.47 118 PHE A N 1
ATOM 922 C CA . PHE A 1 118 ? 3.338 38.542 27.975 1.00 31.96 118 PHE A CA 1
ATOM 923 C C . PHE A 1 118 ? 3.376 40.067 27.750 1.00 33.32 118 PHE A C 1
ATOM 924 O O . PHE A 1 118 ? 3.949 40.812 28.558 1.00 32.25 118 PHE A O 1
ATOM 932 N N . PRO A 1 119 ? 2.751 40.540 26.645 1.00 33.86 119 PRO A N 1
ATOM 933 C CA . PRO A 1 119 ? 2.923 41.953 26.244 1.00 34.08 119 PRO A CA 1
ATOM 934 C C . PRO A 1 119 ? 2.417 42.985 27.248 1.00 34.27 119 PRO A C 1
ATOM 935 O O . PRO A 1 119 ? 2.814 44.140 27.161 1.00 36.44 119 PRO A O 1
ATOM 939 N N . GLN A 1 120 ? 1.564 42.575 28.180 1.00 33.89 120 GLN A N 1
ATOM 940 C CA . GLN A 1 120 ? 1.015 43.467 29.184 1.00 36.05 120 GLN A CA 1
ATOM 941 C C . GLN A 1 120 ? 1.746 43.434 30.513 1.00 35.06 120 GLN A C 1
ATOM 942 O O . GLN A 1 120 ? 1.385 44.154 31.419 1.00 37.95 120 GLN A O 1
ATOM 948 N N . SER A 1 121 ? 2.791 42.611 30.617 1.00 33.62 121 SER A N 1
ATOM 949 C CA . SER A 1 121 ? 3.604 42.537 31.830 1.00 30.87 121 SER A CA 1
ATOM 950 C C . SER A 1 121 ? 4.567 43.719 31.869 1.00 31.33 121 SER A C 1
ATOM 951 O O . SER A 1 121 ? 5.189 44.081 30.847 1.00 32.32 121 SER A O 1
ATOM 954 N N . LYS A 1 122 ? 4.683 44.307 33.058 1.00 30.49 122 LYS A N 1
ATOM 955 C CA . LYS A 1 122 ? 5.728 45.310 33.368 1.00 30.08 122 LYS A CA 1
ATOM 956 C C . LYS A 1 122 ? 6.853 44.618 34.146 1.00 30.76 122 LYS A C 1
ATOM 957 O O . LYS A 1 122 ? 6.587 43.629 34.861 1.00 32.64 122 LYS A O 1
ATOM 963 N N . CYS A 1 123 ? 8.091 45.122 34.008 1.00 28.14 123 CYS A N 1
ATOM 964 C CA A CYS A 1 123 ? 9.234 44.577 34.734 0.80 26.81 123 CYS A CA 1
ATOM 965 C CA B CYS A 1 123 ? 9.203 44.567 34.756 0.20 28.10 123 CYS A CA 1
ATOM 966 C C . CYS A 1 123 ? 9.701 45.551 35.811 1.00 30.62 123 CYS A C 1
ATOM 967 O O . CYS A 1 123 ? 9.698 46.747 35.591 1.00 29.92 123 CYS A O 1
ATOM 972 N N . TYR A 1 124 ? 10.099 45.043 36.976 1.00 26.44 124 TYR A N 1
ATOM 973 C CA . TYR A 1 124 ? 10.615 45.887 38.013 1.00 27.31 124 TYR A CA 1
ATOM 974 C C . TYR A 1 124 ? 11.998 45.431 38.416 1.00 27.94 124 TYR A C 1
ATOM 975 O O . TYR A 1 124 ? 12.227 44.207 38.637 1.00 29.55 124 TYR A O 1
ATOM 984 N N . VAL A 1 125 ? 12.901 46.416 38.536 1.00 26.37 125 VAL A N 1
ATOM 985 C CA . VAL A 1 125 ? 14.326 46.138 38.898 1.00 26.60 125 VAL A CA 1
ATOM 986 C C . VAL A 1 125 ? 14.622 46.690 40.291 1.00 27.13 125 VAL A C 1
ATOM 987 O O . VAL A 1 125 ? 13.899 47.575 40.785 1.00 28.94 125 VAL A O 1
ATOM 991 N N . SER A 1 126 ? 15.668 46.197 40.965 1.00 26.74 126 SER A N 1
ATOM 992 C CA . SER A 1 126 ? 15.948 46.741 42.311 1.00 26.31 126 SER A CA 1
ATOM 993 C C . SER A 1 126 ? 16.472 48.192 42.223 1.00 28.11 126 SER A C 1
ATOM 994 O O . SER A 1 126 ? 17.107 48.607 41.228 1.00 26.03 126 SER A O 1
ATOM 997 N N . ASP A 1 127 ? 16.159 48.973 43.250 1.00 28.01 127 ASP A N 1
ATOM 998 C CA . ASP A 1 127 ? 16.786 50.284 43.392 1.00 27.50 127 ASP A CA 1
ATOM 999 C C . ASP A 1 127 ? 17.999 50.183 44.348 1.00 28.67 127 ASP A C 1
ATOM 1000 O O . ASP A 1 127 ? 17.771 50.069 45.563 1.00 31.28 127 ASP A O 1
ATOM 1005 N N . PRO A 1 128 ? 19.255 50.277 43.886 1.00 29.03 128 PRO A N 1
ATOM 1006 C CA . PRO A 1 128 ? 19.686 50.404 42.504 1.00 28.44 128 PRO A CA 1
ATOM 1007 C C . PRO A 1 128 ? 19.951 49.017 41.933 1.00 26.77 128 PRO A C 1
ATOM 1008 O O . PRO A 1 128 ? 19.836 47.970 42.639 1.00 27.53 128 PRO A O 1
ATOM 1012 N N . THR A 1 129 ? 20.243 49.007 40.647 1.00 27.27 129 THR A N 1
ATOM 1013 C CA . THR A 1 129 ? 20.621 47.751 39.985 1.00 26.84 129 THR A CA 1
ATOM 1014 C C . THR A 1 129 ? 21.710 48.050 38.946 1.00 27.13 129 THR A C 1
ATOM 1015 O O . THR A 1 129 ? 21.995 49.205 38.633 1.00 29.59 129 THR A O 1
ATOM 1019 N N . TRP A 1 130 ? 22.248 46.998 38.339 1.00 26.33 130 TRP A N 1
ATOM 1020 C CA . TRP A 1 130 ? 23.146 47.146 37.191 1.00 26.64 130 TRP A CA 1
ATOM 1021 C C . TRP A 1 130 ? 22.355 47.851 36.084 1.00 25.63 130 TRP A C 1
ATOM 1022 O O . TRP A 1 130 ? 21.298 47.351 35.667 1.00 27.81 130 TRP A O 1
ATOM 1033 N N . GLY A 1 131 ? 22.852 48.969 35.608 1.00 26.74 131 GLY A N 1
ATOM 1034 C CA . GLY A 1 131 ? 22.038 49.830 34.717 1.00 28.01 131 GLY A CA 1
ATOM 1035 C C . GLY A 1 131 ? 21.629 49.122 33.445 1.00 29.32 131 GLY A C 1
ATOM 1036 O O . GLY A 1 131 ? 20.547 49.415 32.873 1.00 28.78 131 GLY A O 1
ATOM 1037 N N . ASN A 1 132 ? 22.448 48.172 32.991 1.00 27.92 132 ASN A N 1
ATOM 1038 C CA . ASN A 1 132 ? 22.056 47.506 31.750 1.00 26.69 132 ASN A CA 1
ATOM 1039 C C . ASN A 1 132 ? 20.779 46.654 31.874 1.00 25.18 132 ASN A C 1
ATOM 1040 O O . ASN A 1 132 ? 20.165 46.322 30.860 1.00 26.95 132 ASN A O 1
ATOM 1045 N N . HIS A 1 133 ? 20.362 46.250 33.094 1.00 24.97 133 HIS A N 1
ATOM 1046 C CA . HIS A 1 133 ? 19.083 45.592 33.243 1.00 26.00 133 HIS A CA 1
ATOM 1047 C C . HIS A 1 133 ? 17.993 46.477 32.625 1.00 26.52 133 HIS A C 1
ATOM 1048 O O . HIS A 1 133 ? 17.110 45.962 31.902 1.00 26.82 133 HIS A O 1
ATOM 1055 N N . ILE A 1 134 ? 18.017 47.774 32.987 1.00 24.94 134 ILE A N 1
ATOM 1056 C CA . ILE A 1 134 ? 16.955 48.674 32.493 1.00 25.29 134 ILE A CA 1
ATOM 1057 C C . ILE A 1 134 ? 17.098 48.849 30.988 1.00 25.33 134 ILE A C 1
ATOM 1058 O O . ILE A 1 134 ? 16.094 48.771 30.248 1.00 27.32 134 ILE A O 1
ATOM 1063 N N . ALA A 1 135 ? 18.341 49.036 30.521 1.00 25.41 135 ALA A N 1
ATOM 1064 C CA . ALA A 1 135 ? 18.579 49.265 29.076 1.00 24.23 135 ALA A CA 1
ATOM 1065 C C . ALA A 1 135 ? 18.081 48.073 28.241 1.00 24.13 135 ALA A C 1
ATOM 1066 O O . ALA A 1 135 ? 17.451 48.245 27.194 1.00 25.46 135 ALA A O 1
ATOM 1068 N N . ILE A 1 136 ? 18.347 46.849 28.719 1.00 23.93 136 ILE A N 1
ATOM 1069 C CA . ILE A 1 136 ? 17.971 45.666 27.939 1.00 23.62 136 ILE A CA 1
ATOM 1070 C C . ILE A 1 136 ? 16.428 45.540 27.875 1.00 25.02 136 ILE A C 1
ATOM 1071 O O . ILE A 1 136 ? 15.858 45.361 26.799 1.00 25.01 136 ILE A O 1
ATOM 1076 N N . PHE A 1 137 ? 15.757 45.651 29.011 1.00 24.96 137 PHE A N 1
ATOM 1077 C CA . PHE A 1 137 ? 14.307 45.451 29.032 1.00 26.63 137 PHE A CA 1
ATOM 1078 C C . PHE A 1 137 ? 13.582 46.616 28.345 1.00 26.63 137 PHE A C 1
ATOM 1079 O O . PHE A 1 137 ? 12.651 46.349 27.555 1.00 25.94 137 PHE A O 1
ATOM 1087 N N . GLU A 1 138 ? 13.995 47.870 28.608 1.00 26.61 138 GLU A N 1
ATOM 1088 C CA . GLU A 1 138 ? 13.360 49.010 27.881 1.00 25.89 138 GLU A CA 1
ATOM 1089 C C . GLU A 1 138 ? 13.569 48.896 26.379 1.00 26.70 138 GLU A C 1
ATOM 1090 O O . GLU A 1 138 ? 12.719 49.340 25.574 1.00 27.61 138 GLU A O 1
ATOM 1096 N N . GLY A 1 139 ? 14.715 48.312 25.982 1.00 25.74 139 GLY A N 1
ATOM 1097 C CA . GLY A 1 139 ? 15.051 48.154 24.567 1.00 26.43 139 GLY A CA 1
ATOM 1098 C C . GLY A 1 139 ? 14.165 47.130 23.890 1.00 28.38 139 GLY A C 1
ATOM 1099 O O . GLY A 1 139 ? 14.174 47.025 22.639 1.00 33.83 139 GLY A O 1
ATOM 1100 N N . CYS A 1 140 ? 13.394 46.376 24.662 1.00 27.44 140 CYS A N 1
ATOM 1101 C CA . CYS A 1 140 ? 12.399 45.436 24.137 1.00 29.88 140 CYS A CA 1
ATOM 1102 C C . CYS A 1 140 ? 11.003 46.014 24.172 1.00 29.15 140 CYS A C 1
ATOM 1103 O O . CYS A 1 140 ? 10.045 45.265 23.970 1.00 31.54 140 CYS A O 1
ATOM 1106 N N . ASP A 1 141 ? 10.902 47.313 24.484 1.00 26.76 141 ASP A N 1
ATOM 1107 C CA . ASP A 1 141 ? 9.601 48.014 24.582 1.00 28.94 141 ASP A CA 1
ATOM 1108 C C . ASP A 1 141 ? 8.758 47.477 25.730 1.00 31.39 141 ASP A C 1
ATOM 1109 O O . ASP A 1 141 ? 7.501 47.471 25.684 1.00 35.26 141 ASP A O 1
ATOM 1114 N N . ILE A 1 142 ? 9.435 47.008 26.769 1.00 28.15 142 ILE A N 1
ATOM 1115 C CA . ILE A 1 142 ? 8.794 46.649 28.036 1.00 26.47 142 ILE A CA 1
ATOM 1116 C C . ILE A 1 142 ? 8.896 47.844 28.988 1.00 29.06 142 ILE A C 1
ATOM 1117 O O . ILE A 1 142 ? 9.933 48.517 29.031 1.00 29.99 142 ILE A O 1
ATOM 1122 N N . GLU A 1 143 ? 7.804 48.135 29.697 1.00 28.31 143 GLU A N 1
ATOM 1123 C CA A GLU A 1 143 ? 7.824 49.186 30.720 0.50 27.28 143 GLU A CA 1
ATOM 1124 C CA B GLU A 1 143 ? 7.822 49.188 30.719 0.50 27.21 143 GLU A CA 1
ATOM 1125 C C . GLU A 1 143 ? 8.576 48.683 31.944 1.00 27.96 143 GLU A C 1
ATOM 1126 O O . GLU A 1 143 ? 8.353 47.559 32.408 1.00 32.11 143 GLU A O 1
ATOM 1137 N N . VAL A 1 144 ? 9.507 49.511 32.422 1.00 27.13 144 VAL A N 1
ATOM 1138 C CA . VAL A 1 144 ? 10.359 49.122 33.559 1.00 27.79 144 VAL A CA 1
ATOM 1139 C C . VAL A 1 144 ? 10.225 50.112 34.703 1.00 28.71 144 VAL A C 1
ATOM 1140 O O . VAL A 1 144 ? 10.375 51.346 34.491 1.00 31.48 144 VAL A O 1
ATOM 1144 N N . GLY A 1 145 ? 9.966 49.599 35.894 1.00 27.37 145 GLY A N 1
ATOM 1145 C CA . GLY A 1 145 ? 9.979 50.404 37.128 1.00 27.06 145 GLY A CA 1
ATOM 1146 C C . GLY A 1 145 ? 10.986 49.833 38.120 1.00 28.15 145 GLY A C 1
ATOM 1147 O O . GLY A 1 145 ? 11.740 48.908 37.787 1.00 29.58 145 GLY A O 1
ATOM 1148 N N . LYS A 1 146 ? 10.989 50.377 39.331 1.00 28.74 146 LYS A N 1
ATOM 1149 C CA . LYS A 1 146 ? 11.932 49.948 40.383 1.00 28.11 146 LYS A CA 1
ATOM 1150 C C . LYS A 1 146 ? 11.166 49.477 41.583 1.00 30.58 146 LYS A C 1
ATOM 1151 O O . LYS A 1 146 ? 10.100 50.010 41.887 1.00 30.78 146 LYS A O 1
ATOM 1157 N N . TYR A 1 147 ? 11.718 48.501 42.299 1.00 29.30 147 TYR A N 1
ATOM 1158 C CA . TYR A 1 147 ? 11.212 48.201 43.621 1.00 30.95 147 TYR A CA 1
ATOM 1159 C C . TYR A 1 147 ? 12.197 48.684 44.666 1.00 29.43 147 TYR A C 1
ATOM 1160 O O . TYR A 1 147 ? 13.414 48.717 44.420 1.00 29.59 147 TYR A O 1
ATOM 1169 N N . PRO A 1 148 ? 11.698 49.150 45.846 1.00 30.33 148 PRO A N 1
ATOM 1170 C CA . PRO A 1 148 ? 12.642 49.573 46.880 1.00 30.97 148 PRO A CA 1
ATOM 1171 C C . PRO A 1 148 ? 13.589 48.495 47.415 1.00 30.80 148 PRO A C 1
ATOM 1172 O O . PRO A 1 148 ? 13.155 47.385 47.775 1.00 32.07 148 PRO A O 1
ATOM 1176 N N . TYR A 1 149 ? 14.880 48.812 47.424 1.00 31.62 149 TYR A N 1
ATOM 1177 C CA . TYR A 1 149 ? 15.825 47.833 47.892 1.00 31.25 149 TYR A CA 1
ATOM 1178 C C . TYR A 1 149 ? 16.880 48.325 48.859 1.00 33.65 149 TYR A C 1
ATOM 1179 O O . TYR A 1 149 ? 16.898 47.886 50.018 1.00 37.53 149 TYR A O 1
ATOM 1188 N N . TYR A 1 150 ? 17.797 49.171 48.400 1.00 31.95 150 TYR A N 1
ATOM 1189 C CA . TYR A 1 150 ? 18.962 49.537 49.233 1.00 32.50 150 TYR A CA 1
ATOM 1190 C C . TYR A 1 150 ? 18.567 50.720 50.091 1.00 36.83 150 TYR A C 1
ATOM 1191 O O . TYR A 1 150 ? 17.997 51.716 49.615 1.00 38.06 150 TYR A O 1
ATOM 1200 N N . ASP A 1 151 ? 18.870 50.562 51.367 1.00 42.13 151 ASP A N 1
ATOM 1201 C CA . ASP A 1 151 ? 18.586 51.638 52.246 1.00 44.41 151 ASP A CA 1
ATOM 1202 C C . ASP A 1 151 ? 19.866 52.431 52.566 1.00 45.82 151 ASP A C 1
ATOM 1203 O O . ASP A 1 151 ? 20.761 51.924 53.235 1.00 47.03 151 ASP A O 1
ATOM 1208 N N . THR A 1 152 ? 19.971 53.669 52.088 1.00 46.87 152 THR A N 1
ATOM 1209 C CA . THR A 1 152 ? 21.211 54.461 52.272 1.00 52.70 152 THR A CA 1
ATOM 1210 C C . THR A 1 152 ? 21.460 54.783 53.760 1.00 56.73 152 THR A C 1
ATOM 1211 O O . THR A 1 152 ? 22.601 54.991 54.170 1.00 58.43 152 THR A O 1
ATOM 1215 N N . ALA A 1 153 ? 20.391 54.778 54.554 1.00 53.84 153 ALA A N 1
ATOM 1216 C CA . ALA A 1 153 ? 20.480 55.126 55.974 1.00 55.40 153 ALA A CA 1
ATOM 1217 C C . ALA A 1 153 ? 21.103 54.007 56.796 1.00 62.60 153 ALA A C 1
ATOM 1218 O O . ALA A 1 153 ? 21.908 54.266 57.695 1.00 65.39 153 ALA A O 1
ATOM 1220 N N . THR A 1 154 ? 20.754 52.765 56.474 1.00 51.70 154 THR A N 1
ATOM 1221 C CA . THR A 1 154 ? 21.126 51.613 57.304 1.00 52.28 154 THR A CA 1
ATOM 1222 C C . THR A 1 154 ? 22.217 50.801 56.632 1.00 55.86 154 THR A C 1
ATOM 1223 O O . THR A 1 154 ? 22.899 50.018 57.296 1.00 55.90 154 THR A O 1
ATOM 1227 N N . GLY A 1 155 ? 22.376 50.981 55.315 1.00 53.19 155 GLY A N 1
ATOM 1228 C CA . GLY A 1 155 ? 23.231 50.082 54.497 1.00 47.71 155 GLY A CA 1
ATOM 1229 C C . GLY A 1 155 ? 22.604 48.693 54.312 1.00 44.32 155 GLY A C 1
ATOM 1230 O O . GLY A 1 155 ? 23.246 47.779 53.797 1.00 48.80 155 GLY A O 1
ATOM 1231 N N . GLY A 1 156 ? 21.358 48.529 54.755 1.00 43.15 156 GLY A N 1
ATOM 1232 C CA . GLY A 1 156 ? 20.599 47.285 54.630 1.00 43.60 156 GLY A CA 1
ATOM 1233 C C . GLY A 1 156 ? 19.524 47.374 53.552 1.00 40.33 156 GLY A C 1
ATOM 1234 O O . GLY A 1 156 ? 19.475 48.341 52.743 1.00 46.49 156 GLY A O 1
ATOM 1235 N N . ILE A 1 157 ? 18.666 46.373 53.554 1.00 37.69 157 ILE A N 1
ATOM 1236 C CA . ILE A 1 157 ? 17.540 46.279 52.594 1.00 35.24 157 ILE A CA 1
ATOM 1237 C C . ILE A 1 157 ? 16.293 46.842 53.240 1.00 38.22 157 ILE A C 1
ATOM 1238 O O . ILE A 1 157 ? 15.997 46.548 54.421 1.00 42.77 157 ILE A O 1
ATOM 1243 N N . LYS A 1 158 ? 15.583 47.667 52.480 1.00 35.96 158 LYS A N 1
ATOM 1244 C CA . LYS A 1 158 ? 14.258 48.172 52.891 1.00 36.04 158 LYS A CA 1
ATOM 1245 C C . LYS A 1 158 ? 13.248 47.059 52.716 1.00 37.55 158 LYS A C 1
ATOM 1246 O O . LYS A 1 158 ? 12.373 47.124 51.823 1.00 37.98 158 LYS A O 1
ATOM 1252 N N . PHE A 1 159 ? 13.363 46.016 53.541 1.00 35.30 159 PHE A N 1
ATOM 1253 C CA . PHE A 1 159 ? 12.667 44.786 53.250 1.00 35.95 159 PHE A CA 1
ATOM 1254 C C . PHE A 1 159 ? 11.161 44.953 53.287 1.00 37.13 159 PHE A C 1
ATOM 1255 O O . PHE A 1 159 ? 10.438 44.471 52.403 1.00 37.81 159 PHE A O 1
ATOM 1263 N N . ASP A 1 160 ? 10.670 45.644 54.323 1.00 37.81 160 ASP A N 1
ATOM 1264 C CA . ASP A 1 160 ? 9.228 45.786 54.431 1.00 39.20 160 ASP A CA 1
ATOM 1265 C C . ASP A 1 160 ? 8.644 46.611 53.273 1.00 35.55 160 ASP A C 1
ATOM 1266 O O . ASP A 1 160 ? 7.574 46.290 52.755 1.00 37.62 160 ASP A O 1
ATOM 1271 N N . GLU A 1 161 ? 9.375 47.644 52.858 1.00 38.19 161 GLU A N 1
ATOM 1272 C CA . GLU A 1 161 ? 8.920 48.515 51.761 1.00 36.78 161 GLU A CA 1
ATOM 1273 C C . GLU A 1 161 ? 8.932 47.732 50.458 1.00 36.88 161 GLU A C 1
ATOM 1274 O O . GLU A 1 161 ? 8.068 47.908 49.593 1.00 36.35 161 GLU A O 1
ATOM 1280 N N . MET A 1 162 ? 9.921 46.855 50.321 1.00 35.70 162 MET A N 1
ATOM 1281 C CA . MET A 1 162 ? 10.072 46.051 49.095 1.00 33.57 162 MET A CA 1
ATOM 1282 C C . MET A 1 162 ? 8.876 45.089 49.021 1.00 34.84 162 MET A C 1
ATOM 1283 O O . MET A 1 162 ? 8.238 44.979 47.969 1.00 34.72 162 MET A O 1
ATOM 1288 N N . ILE A 1 163 ? 8.583 44.385 50.134 1.00 36.35 163 ILE A N 1
ATOM 1289 C CA . ILE A 1 163 ? 7.418 43.502 50.181 1.00 35.58 163 ILE A CA 1
ATOM 1290 C C . ILE A 1 163 ? 6.097 44.254 49.890 1.00 36.82 163 ILE A C 1
ATOM 1291 O O . ILE A 1 163 ? 5.266 43.769 49.099 1.00 36.58 163 ILE A O 1
ATOM 1296 N N . ALA A 1 164 ? 5.933 45.433 50.519 1.00 35.89 164 ALA A N 1
ATOM 1297 C CA . ALA A 1 164 ? 4.722 46.256 50.326 1.00 37.85 164 ALA A CA 1
ATOM 1298 C C . ALA A 1 164 ? 4.596 46.659 48.853 1.00 37.26 164 ALA A C 1
ATOM 1299 O O . ALA A 1 164 ? 3.495 46.630 48.288 1.00 39.75 164 ALA A O 1
ATOM 1301 N N . PHE A 1 165 ? 5.730 46.948 48.211 1.00 33.28 165 PHE A N 1
ATOM 1302 C CA . PHE A 1 165 ? 5.720 47.222 46.787 1.00 33.12 165 PHE A CA 1
ATOM 1303 C C . PHE A 1 165 ? 5.257 46.007 45.988 1.00 35.51 165 PHE A C 1
ATOM 1304 O O . PHE A 1 165 ? 4.387 46.124 45.099 1.00 34.65 165 PHE A O 1
ATOM 1312 N N . PHE A 1 166 ? 5.815 44.826 46.278 1.00 35.47 166 PHE A N 1
ATOM 1313 C CA . PHE A 1 166 ? 5.418 43.640 45.512 1.00 34.88 166 PHE A CA 1
ATOM 1314 C C . PHE A 1 166 ? 3.929 43.353 45.634 1.00 36.15 166 PHE A C 1
ATOM 1315 O O . PHE A 1 166 ? 3.304 42.885 44.697 1.00 35.70 166 PHE A O 1
ATOM 1323 N N . GLU A 1 167 ? 3.361 43.672 46.804 1.00 37.97 167 GLU A N 1
ATOM 1324 C CA A GLU A 1 167 ? 1.939 43.434 47.011 0.50 42.09 167 GLU A CA 1
ATOM 1325 C CA B GLU A 1 167 ? 1.937 43.465 47.065 0.50 41.91 167 GLU A CA 1
ATOM 1326 C C . GLU A 1 167 ? 0.998 44.319 46.175 1.00 41.81 167 GLU A C 1
ATOM 1327 O O . GLU A 1 167 ? -0.188 44.011 46.057 1.00 50.19 167 GLU A O 1
ATOM 1338 N N . THR A 1 168 ? 1.535 45.389 45.569 1.00 40.29 168 THR A N 1
ATOM 1339 C CA . THR A 1 168 ? 0.776 46.275 44.665 1.00 41.89 168 THR A CA 1
ATOM 1340 C C . THR A 1 168 ? 0.755 45.796 43.192 1.00 42.01 168 THR A C 1
ATOM 1341 O O . THR A 1 168 ? 0.011 46.351 42.378 1.00 40.54 168 THR A O 1
ATOM 1345 N N . LEU A 1 169 ? 1.545 44.770 42.845 1.00 37.62 169 LEU A N 1
ATOM 1346 C CA . LEU A 1 169 ? 1.762 44.438 41.438 1.00 38.13 169 LEU A CA 1
ATOM 1347 C C . LEU A 1 169 ? 0.697 43.478 40.863 1.00 40.30 169 LEU A C 1
ATOM 1348 O O . LEU A 1 169 ? -0.043 42.838 41.621 1.00 42.09 169 LEU A O 1
ATOM 1353 N N . ASN A 1 170 ? 0.635 43.388 39.527 1.00 39.55 170 ASN A N 1
ATOM 1354 C CA . ASN A 1 170 ? -0.323 42.566 38.823 1.00 39.00 170 ASN A CA 1
ATOM 1355 C C . ASN A 1 170 ? 0.185 41.172 38.509 1.00 41.58 170 ASN A C 1
ATOM 1356 O O . ASN A 1 170 ? 1.394 40.959 38.318 1.00 37.22 170 ASN A O 1
ATOM 1361 N N . LYS A 1 171 ? -0.739 40.222 38.418 1.00 38.87 171 LYS A N 1
ATOM 1362 C CA . LYS A 1 171 ? -0.403 38.894 37.945 1.00 39.39 171 LYS A CA 1
ATOM 1363 C C . LYS A 1 171 ? 0.443 38.988 36.662 1.00 36.58 171 LYS A C 1
ATOM 1364 O O . LYS A 1 171 ? 0.136 39.770 35.762 1.00 37.42 171 LYS A O 1
ATOM 1370 N N . ASP A 1 172 ? 1.523 38.201 36.630 1.00 35.93 172 ASP A N 1
ATOM 1371 C CA . ASP A 1 172 ? 2.448 38.100 35.507 1.00 35.17 172 ASP A CA 1
ATOM 1372 C C . ASP A 1 172 ? 3.394 39.295 35.350 1.00 33.35 172 ASP A C 1
ATOM 1373 O O . ASP A 1 172 ? 4.146 39.334 34.391 1.00 32.48 172 ASP A O 1
ATOM 1378 N N . ASP A 1 173 ? 3.375 40.259 36.276 1.00 32.77 173 ASP A N 1
ATOM 1379 C CA . ASP A 1 173 ? 4.437 41.286 36.286 1.00 32.24 173 ASP A CA 1
ATOM 1380 C C . ASP A 1 173 ? 5.741 40.572 36.634 1.00 30.59 173 ASP A C 1
ATOM 1381 O O . ASP A 1 173 ? 5.738 39.558 37.362 1.00 33.08 173 ASP A O 1
ATOM 1386 N N . VAL A 1 174 ? 6.850 41.123 36.153 1.00 29.63 174 VAL A N 1
ATOM 1387 C CA . VAL A 1 174 ? 8.166 40.427 36.260 1.00 28.53 174 VAL A CA 1
ATOM 1388 C C . VAL A 1 174 ? 9.026 41.163 37.269 1.00 29.55 174 VAL A C 1
ATOM 1389 O O . VAL A 1 174 ? 9.108 42.418 37.241 1.00 30.93 174 VAL A O 1
ATOM 1393 N N . LEU A 1 175 ? 9.674 40.404 38.154 1.00 28.68 175 LEU A N 1
ATOM 1394 C CA . LEU A 1 175 ? 10.661 40.990 39.059 1.00 28.10 175 LEU A CA 1
ATOM 1395 C C . LEU A 1 175 ? 12.051 40.504 38.686 1.00 29.05 175 LEU A C 1
ATOM 1396 O O . LEU A 1 175 ? 12.281 39.291 38.644 1.00 29.11 175 LEU A O 1
ATOM 1401 N N . LEU A 1 176 ? 12.950 41.449 38.395 1.00 26.82 176 LEU A N 1
ATOM 1402 C CA . LEU A 1 176 ? 14.356 41.113 38.108 1.00 26.26 176 LEU A CA 1
ATOM 1403 C C . LEU A 1 176 ? 15.077 41.097 39.429 1.00 26.13 176 LEU A C 1
ATOM 1404 O O . LEU A 1 176 ? 15.286 42.163 40.073 1.00 28.56 176 LEU A O 1
ATOM 1409 N N . LEU A 1 177 ? 15.460 39.883 39.840 1.00 25.85 177 LEU A N 1
ATOM 1410 C CA . LEU A 1 177 ? 15.979 39.634 41.199 1.00 27.11 177 LEU A CA 1
ATOM 1411 C C . LEU A 1 177 ? 17.428 39.153 41.121 1.00 28.04 177 LEU A C 1
ATOM 1412 O O . LEU A 1 177 ? 17.817 38.450 40.173 1.00 27.89 177 LEU A O 1
ATOM 1417 N N . HIS A 1 178 ? 18.219 39.526 42.116 1.00 28.77 178 HIS A N 1
ATOM 1418 C CA . HIS A 1 178 ? 19.600 39.082 42.227 1.00 27.06 178 HIS A CA 1
ATOM 1419 C C . HIS A 1 178 ? 19.657 38.005 43.317 1.00 28.89 178 HIS A C 1
ATOM 1420 O O . HIS A 1 178 ? 19.609 38.340 44.525 1.00 30.52 178 HIS A O 1
ATOM 1427 N N . PRO A 1 179 ? 19.801 36.715 42.928 1.00 27.19 179 PRO A N 1
ATOM 1428 C CA . PRO A 1 179 ? 19.810 35.666 43.969 1.00 27.51 179 PRO A CA 1
ATOM 1429 C C . PRO A 1 179 ? 20.999 35.761 44.959 1.00 29.19 179 PRO A C 1
ATOM 1430 O O . PRO A 1 179 ? 20.874 35.286 46.091 1.00 33.13 179 PRO A O 1
ATOM 1434 N N . CYS A 1 180 ? 22.105 36.363 44.539 1.00 29.23 180 CYS A N 1
ATOM 1435 C CA A CYS A 1 180 ? 23.306 36.508 45.364 0.80 31.70 180 CYS A CA 1
ATOM 1436 C CA B CYS A 1 180 ? 23.317 36.472 45.338 0.20 31.59 180 CYS A CA 1
ATOM 1437 C C . CYS A 1 180 ? 24.183 37.600 44.785 1.00 31.88 180 CYS A C 1
ATOM 1438 O O . CYS A 1 180 ? 23.996 37.995 43.646 1.00 34.97 180 CYS A O 1
ATOM 1443 N N . CYS A 1 181 ? 25.133 38.104 45.582 1.00 29.10 181 CYS A N 1
ATOM 1444 C CA . CYS A 1 181 ? 26.160 38.992 45.097 1.00 29.08 181 CYS A CA 1
ATOM 1445 C C . CYS A 1 181 ? 25.539 40.188 44.374 1.00 27.62 181 CYS A C 1
ATOM 1446 O O . CYS A 1 181 ? 25.880 40.461 43.201 1.00 28.73 181 CYS A O 1
ATOM 1449 N N . HIS A 1 182 ? 24.661 40.914 45.084 1.00 27.63 182 HIS A N 1
ATOM 1450 C CA . HIS A 1 182 ? 23.885 41.992 44.423 1.00 26.35 182 HIS A CA 1
ATOM 1451 C C . HIS A 1 182 ? 24.822 42.971 43.687 1.00 27.83 182 HIS A C 1
ATOM 1452 O O . HIS A 1 182 ? 25.896 43.398 44.222 1.00 29.44 182 HIS A O 1
ATOM 1459 N N . ASN A 1 183 ? 24.428 43.340 42.446 1.00 27.70 183 ASN A N 1
ATOM 1460 C CA . ASN A 1 183 ? 25.163 44.339 41.697 1.00 26.32 183 ASN A CA 1
ATOM 1461 C C . ASN A 1 183 ? 24.225 45.559 41.592 1.00 26.79 183 ASN A C 1
ATOM 1462 O O . ASN A 1 183 ? 23.174 45.424 40.922 1.00 27.46 183 ASN A O 1
ATOM 1467 N N . PRO A 1 184 ? 24.553 46.732 42.190 1.00 27.72 184 PRO A N 1
ATOM 1468 C CA . PRO A 1 184 ? 25.902 47.157 42.541 1.00 28.49 184 PRO A CA 1
ATOM 1469 C C . PRO A 1 184 ? 26.239 47.123 44.020 1.00 29.75 184 PRO A C 1
ATOM 1470 O O . PRO A 1 184 ? 27.361 47.489 44.371 1.00 31.27 184 PRO A O 1
ATOM 1474 N N . THR A 1 185 ? 25.285 46.773 44.866 1.00 28.18 185 THR A N 1
ATOM 1475 C CA . THR A 1 185 ? 25.490 47.08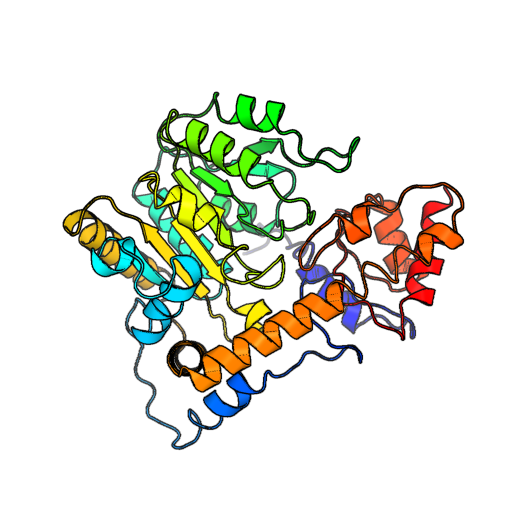4 46.295 1.00 29.90 185 THR A CA 1
ATOM 1476 C C . THR A 1 185 ? 26.254 46.043 47.109 1.00 32.05 185 THR A C 1
ATOM 1477 O O . THR A 1 185 ? 26.748 46.358 48.211 1.00 31.09 185 THR A O 1
ATOM 1481 N N . GLY A 1 186 ? 26.226 44.784 46.667 1.00 28.75 186 GLY A N 1
ATOM 1482 C CA . GLY A 1 186 ? 26.755 43.658 47.513 1.00 29.75 186 GLY A CA 1
ATOM 1483 C C . GLY A 1 186 ? 25.896 43.339 48.710 1.00 29.80 186 GLY A C 1
ATOM 1484 O O . GLY A 1 186 ? 26.282 42.526 49.526 1.00 31.96 186 GLY A O 1
ATOM 1485 N N . VAL A 1 187 ? 24.700 43.957 48.806 1.00 29.86 187 VAL A N 1
ATOM 1486 C CA . VAL A 1 187 ? 23.801 43.721 49.943 1.00 31.14 187 VAL A CA 1
ATOM 1487 C C . VAL A 1 187 ? 22.760 42.720 49.507 1.00 34.22 187 VAL A C 1
ATOM 1488 O O . VAL A 1 187 ? 21.974 42.988 48.548 1.00 31.49 187 VAL A O 1
ATOM 1492 N N . ASP A 1 188 ? 22.767 41.565 50.179 1.00 32.91 188 ASP A N 1
ATOM 1493 C CA . ASP A 1 188 ? 21.970 40.433 49.787 1.00 33.52 188 ASP A CA 1
ATOM 1494 C C . ASP A 1 188 ? 20.852 40.093 50.765 1.00 32.53 188 ASP A C 1
ATOM 1495 O O . ASP A 1 188 ? 20.998 40.346 51.991 1.00 36.15 188 ASP A O 1
ATOM 1500 N N . LEU A 1 189 ? 19.762 39.510 50.240 1.00 33.26 189 LEU A N 1
ATOM 1501 C CA . LEU A 1 189 ? 18.707 38.938 51.110 1.00 34.55 189 LEU A CA 1
ATOM 1502 C C . LEU A 1 189 ? 19.223 37.744 51.912 1.00 34.10 189 LEU A C 1
ATOM 1503 O O . LEU A 1 189 ? 20.035 36.937 51.417 1.00 36.03 189 LEU A O 1
ATOM 1508 N N . THR A 1 190 ? 18.749 37.629 53.163 1.00 33.60 190 THR A N 1
ATOM 1509 C CA . THR A 1 190 ? 18.981 36.388 53.934 1.00 34.28 190 THR A CA 1
ATOM 1510 C C . THR A 1 190 ? 18.087 35.263 53.408 1.00 35.89 190 THR A C 1
ATOM 1511 O O . THR A 1 190 ? 17.145 35.526 52.673 1.00 35.32 190 THR A O 1
ATOM 1515 N N . ARG A 1 191 ? 18.352 34.007 53.807 1.00 36.60 191 ARG A N 1
ATOM 1516 C CA . ARG A 1 191 ? 17.486 32.896 53.410 1.00 36.87 191 ARG A CA 1
ATOM 1517 C C . ARG A 1 191 ? 16.052 33.107 53.885 1.00 38.41 191 ARG A C 1
ATOM 1518 O O . ARG A 1 191 ? 15.111 32.833 53.139 1.00 36.07 191 ARG A O 1
ATOM 1526 N N . GLU A 1 192 ? 15.892 33.590 55.121 1.00 37.44 192 GLU A N 1
ATOM 1527 C CA . GLU A 1 192 ? 14.567 33.832 55.652 1.00 39.02 192 GLU A CA 1
ATOM 1528 C C . GLU A 1 192 ? 13.858 34.915 54.838 1.00 37.04 192 GLU A C 1
ATOM 1529 O O . GLU A 1 192 ? 12.666 34.789 54.563 1.00 37.98 192 GLU A O 1
ATOM 1535 N N . GLN A 1 193 ? 14.604 35.939 54.410 1.00 36.23 193 GLN A N 1
ATOM 1536 C CA . GLN A 1 193 ? 14.027 37.005 53.564 1.00 35.92 193 GLN A CA 1
ATOM 1537 C C . GLN A 1 193 ? 13.614 36.428 52.201 1.00 36.12 193 GLN A C 1
ATOM 1538 O O . GLN A 1 193 ? 12.515 36.725 51.705 1.00 34.74 193 GLN A O 1
ATOM 1544 N N . TRP A 1 194 ? 14.462 35.569 51.612 1.00 34.81 194 TRP A N 1
ATOM 1545 C CA . TRP A 1 194 ? 14.060 34.879 50.358 1.00 34.01 194 TRP A CA 1
ATOM 1546 C C . TRP A 1 194 ? 12.774 34.106 50.496 1.00 35.11 194 TRP A C 1
ATOM 1547 O O . TRP A 1 194 ? 11.905 34.187 49.620 1.00 36.02 194 TRP A O 1
ATOM 1558 N N . ASP A 1 195 ? 12.629 33.354 51.601 1.00 35.50 195 ASP A N 1
ATOM 1559 C CA . ASP A 1 195 ? 11.437 32.518 51.746 1.00 37.28 195 ASP A CA 1
ATOM 1560 C C . ASP A 1 195 ? 10.196 33.435 51.763 1.00 36.39 195 ASP A C 1
ATOM 1561 O O . ASP A 1 195 ? 9.169 33.134 51.156 1.00 37.82 195 ASP A O 1
ATOM 1566 N N . THR A 1 196 ? 10.333 34.565 52.447 1.00 37.59 196 THR A N 1
ATOM 1567 C CA . THR A 1 196 ? 9.243 35.544 52.558 1.00 36.64 196 THR A CA 1
ATOM 1568 C C . THR A 1 196 ? 8.909 36.174 51.197 1.00 38.99 196 THR A C 1
ATOM 1569 O O . THR A 1 196 ? 7.741 36.194 50.789 1.00 40.23 196 THR A O 1
ATOM 1573 N N . VAL A 1 197 ? 9.942 36.647 50.499 1.00 35.81 197 VAL A N 1
ATOM 1574 C CA . VAL A 1 197 ? 9.780 37.237 49.160 1.00 34.97 197 VAL A CA 1
ATOM 1575 C C . VAL A 1 197 ? 9.085 36.226 48.243 1.00 35.78 197 VAL A C 1
ATOM 1576 O O . VAL A 1 197 ? 8.142 36.563 47.506 1.00 35.31 197 VAL A O 1
ATOM 1580 N N . LEU A 1 198 ? 9.565 34.974 48.260 1.00 35.09 198 LEU A N 1
ATOM 1581 C CA . LEU A 1 198 ? 9.060 34.002 47.272 1.00 33.95 198 LEU A CA 1
ATOM 1582 C C . LEU A 1 198 ? 7.607 33.631 47.578 1.00 34.39 198 LEU A C 1
ATOM 1583 O O . LEU A 1 198 ? 6.798 33.369 46.666 1.00 35.64 198 LEU A O 1
ATOM 1588 N N . ASN A 1 199 ? 7.271 33.625 48.860 1.00 36.99 199 ASN A N 1
ATOM 1589 C CA . ASN A 1 199 ? 5.857 33.494 49.216 1.00 41.03 199 ASN A CA 1
ATOM 1590 C C . ASN A 1 199 ? 4.959 34.634 48.684 1.00 39.38 199 ASN A C 1
ATOM 1591 O O . ASN A 1 199 ? 3.881 34.344 48.155 1.00 39.93 199 ASN A O 1
ATOM 1596 N N . VAL A 1 200 ? 5.432 35.889 48.738 1.00 37.70 200 VAL A N 1
ATOM 1597 C CA . VAL A 1 200 ? 4.660 37.013 48.161 1.00 35.71 200 VAL A CA 1
ATOM 1598 C C . VAL A 1 200 ? 4.555 36.853 46.637 1.00 36.35 200 VAL A C 1
ATOM 1599 O O . VAL A 1 200 ? 3.488 36.980 46.047 1.00 38.20 200 VAL A O 1
ATOM 1603 N N . ILE A 1 201 ? 5.673 36.501 46.010 1.00 35.31 201 ILE A N 1
ATOM 1604 C CA . ILE A 1 201 ? 5.690 36.266 44.576 1.00 34.79 201 ILE A CA 1
ATOM 1605 C C . ILE A 1 201 ? 4.680 35.167 44.186 1.00 34.12 201 ILE A C 1
ATOM 1606 O O . ILE A 1 201 ? 3.957 35.301 43.203 1.00 36.29 201 ILE A O 1
ATOM 1611 N N . GLN A 1 202 ? 4.598 34.103 44.990 1.00 38.65 202 GLN A N 1
ATOM 1612 C CA . GLN A 1 202 ? 3.653 33.022 44.699 1.00 37.71 202 GLN A CA 1
ATOM 1613 C C . GLN A 1 202 ? 2.189 33.510 44.849 1.00 39.01 202 GLN A C 1
ATOM 1614 O O . GLN A 1 202 ? 1.334 33.303 43.956 1.00 39.63 202 GLN A O 1
ATOM 1620 N N . GLU A 1 203 ? 1.932 34.198 45.950 1.00 38.76 203 GLU A N 1
ATOM 1621 C CA A GLU A 1 203 ? 0.597 34.689 46.251 0.60 40.42 203 GLU A CA 1
ATOM 1622 C CA B GLU A 1 203 ? 0.577 34.664 46.239 0.40 41.22 203 GLU A CA 1
ATOM 1623 C C . GLU A 1 203 ? 0.076 35.675 45.201 1.00 42.99 203 GLU A C 1
ATOM 1624 O O . GLU A 1 203 ? -1.077 35.573 44.777 1.00 42.75 203 GLU A O 1
ATOM 1635 N N . ARG A 1 204 ? 0.949 36.617 44.785 1.00 40.16 204 ARG A N 1
ATOM 1636 C CA . ARG A 1 204 ? 0.618 37.655 43.789 1.00 39.06 204 ARG A CA 1
ATOM 1637 C C . ARG A 1 204 ? 0.743 37.173 42.312 1.00 40.68 204 ARG A C 1
ATOM 1638 O O . ARG A 1 204 ? 0.412 37.922 41.362 1.00 39.65 204 ARG A O 1
ATOM 1646 N N . GLU A 1 205 ? 1.231 35.940 42.128 1.00 37.46 205 GLU A N 1
ATOM 1647 C CA . GLU A 1 205 ? 1.414 35.289 40.808 1.00 38.28 205 GLU A CA 1
ATOM 1648 C C . GLU A 1 205 ? 2.330 36.108 39.926 1.00 36.00 205 GLU A C 1
ATOM 1649 O O . GLU A 1 205 ? 2.052 36.324 38.737 1.00 37.55 205 GLU A O 1
ATOM 1655 N N . LEU A 1 206 ? 3.405 36.580 40.535 1.00 34.92 206 LEU A N 1
ATOM 1656 C CA . LEU A 1 206 ? 4.427 37.351 39.807 1.00 32.47 206 LEU A CA 1
ATOM 1657 C C . LEU A 1 206 ? 5.419 36.384 39.163 1.00 34.49 206 LEU A C 1
ATOM 1658 O O . LEU A 1 206 ? 5.519 35.195 39.552 1.00 35.22 206 LEU A O 1
ATOM 1663 N N . ILE A 1 207 ? 6.160 36.896 38.178 1.00 31.90 207 ILE A N 1
ATOM 1664 C CA . ILE A 1 207 ? 7.178 36.065 37.500 1.00 30.25 207 ILE A CA 1
ATOM 1665 C C . ILE A 1 207 ? 8.551 36.474 38.053 1.00 28.78 207 ILE A C 1
ATOM 1666 O O . ILE A 1 207 ? 8.990 37.626 37.832 1.00 31.01 207 ILE A O 1
ATOM 1671 N N . PRO A 1 208 ? 9.229 35.559 38.782 1.00 28.66 208 PRO A N 1
ATOM 1672 C CA . PRO A 1 208 ? 10.581 35.919 39.240 1.00 28.89 208 PRO A CA 1
ATOM 1673 C C . PRO A 1 208 ? 11.574 35.650 38.112 1.00 28.21 208 PRO A C 1
ATOM 1674 O O . PRO A 1 208 ? 11.532 34.568 37.487 1.00 29.04 208 PRO A O 1
ATOM 1678 N N . PHE A 1 209 ? 12.440 36.633 37.854 1.00 25.28 209 PHE A N 1
ATOM 1679 C CA . PHE A 1 209 ? 13.476 36.487 36.807 1.00 24.70 209 PHE A CA 1
ATOM 1680 C C . PHE A 1 209 ? 14.777 36.719 37.568 1.00 26.64 209 PHE A C 1
ATOM 1681 O O . PHE A 1 209 ? 15.135 37.866 37.872 1.00 26.57 209 PHE A O 1
ATOM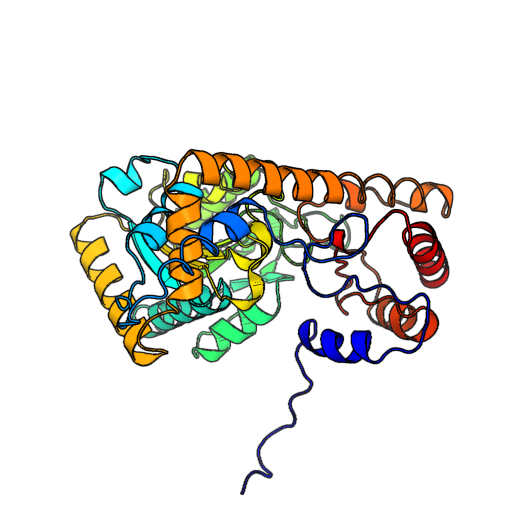 1689 N N . MET A 1 210 ? 15.498 35.631 37.869 1.00 26.05 210 MET A N 1
ATOM 1690 C CA . MET A 1 210 ? 16.737 35.765 38.642 1.00 25.07 210 MET A CA 1
ATOM 1691 C C . MET A 1 210 ? 17.908 35.864 37.693 1.00 25.83 210 MET A C 1
ATOM 1692 O O . MET A 1 210 ? 18.013 35.064 36.766 1.00 28.20 210 MET A O 1
ATOM 1697 N N . ASP A 1 211 ? 18.770 36.840 37.932 1.00 24.71 211 ASP A N 1
ATOM 1698 C CA . ASP A 1 211 ? 19.947 37.068 37.100 1.00 24.17 211 ASP A CA 1
ATOM 1699 C C . ASP A 1 211 ? 21.159 36.827 37.971 1.00 25.18 211 ASP A C 1
ATOM 1700 O O . ASP A 1 211 ? 21.404 37.552 38.948 1.00 26.58 211 ASP A O 1
ATOM 1705 N N . ILE A 1 212 ? 21.929 35.783 37.609 1.00 24.92 212 ILE A N 1
ATOM 1706 C CA . ILE A 1 212 ? 23.066 35.363 38.440 1.00 24.96 212 ILE A CA 1
ATOM 1707 C C . ILE A 1 212 ? 24.357 35.442 37.628 1.00 26.09 212 ILE A C 1
ATOM 1708 O O . ILE A 1 212 ? 24.468 34.814 36.591 1.00 30.43 212 ILE A O 1
ATOM 1713 N N . ALA A 1 213 ? 25.290 36.276 38.072 1.00 25.71 213 ALA A N 1
ATOM 1714 C CA . ALA A 1 213 ? 26.508 36.471 37.314 1.00 25.91 213 ALA A CA 1
ATOM 1715 C C . ALA A 1 213 ? 27.746 36.184 38.129 1.00 28.03 213 ALA A C 1
ATOM 1716 O O . ALA A 1 213 ? 28.843 36.133 37.557 1.00 29.83 213 ALA A O 1
ATOM 1718 N N . TYR A 1 214 ? 27.592 36.007 39.453 1.00 27.02 214 TYR A N 1
ATOM 1719 C CA A TYR A 1 214 ? 28.802 35.785 40.283 0.50 26.34 214 TYR A CA 1
ATOM 1720 C CA B TYR A 1 214 ? 28.744 35.844 40.347 0.50 27.32 214 TYR A CA 1
ATOM 1721 C C . TYR A 1 214 ? 28.609 34.592 41.185 1.00 29.31 214 TYR A C 1
ATOM 1722 O O . TYR A 1 214 ? 29.036 34.581 42.345 1.00 28.52 214 TYR A O 1
ATOM 1739 N N . GLN A 1 215 ? 28.014 33.544 40.615 1.00 27.49 215 GLN A N 1
ATOM 1740 C CA . GLN A 1 215 ? 27.830 32.320 41.412 1.00 27.43 215 GLN A CA 1
ATOM 1741 C C . GLN A 1 215 ? 29.189 31.758 41.807 1.00 27.01 215 GLN A C 1
ATOM 1742 O O . GLN A 1 215 ? 30.065 31.521 40.968 1.00 28.37 215 GLN A O 1
ATOM 1748 N N . GLY A 1 216 ? 29.314 31.505 43.108 1.00 28.62 216 GLY A N 1
ATOM 1749 C CA . GLY A 1 216 ? 30.584 31.028 43.674 1.00 29.65 216 GLY A CA 1
ATOM 1750 C C . GLY A 1 216 ? 31.413 32.102 44.332 1.00 31.76 216 GLY A C 1
ATOM 1751 O O . GLY A 1 216 ? 32.351 31.791 45.072 1.00 31.93 216 GLY A O 1
ATOM 1752 N N . PHE A 1 217 ? 31.071 33.373 44.083 1.00 28.37 217 PHE A N 1
ATOM 1753 C CA . PHE A 1 217 ? 31.793 34.481 44.719 1.00 28.45 217 PHE A CA 1
ATOM 1754 C C . PHE A 1 217 ? 31.147 34.919 46.032 1.00 29.52 217 PHE A C 1
ATOM 1755 O O . PHE A 1 217 ? 31.710 35.785 46.728 1.00 31.23 217 PHE A O 1
ATOM 1763 N N . GLY A 1 218 ? 29.978 34.352 46.373 1.00 29.57 218 GLY A N 1
ATOM 1764 C CA . GLY A 1 218 ? 29.254 34.727 47.608 1.00 30.27 218 GLY A CA 1
ATOM 1765 C C . GLY A 1 218 ? 29.730 33.843 48.739 1.00 32.79 218 GLY A C 1
ATOM 1766 O O . GLY A 1 218 ? 30.579 34.191 49.594 1.00 38.80 218 GLY A O 1
ATOM 1767 N N . GLU A 1 219 ? 29.035 32.716 48.886 1.00 32.99 219 GLU A N 1
ATOM 1768 C CA A GLU A 1 219 ? 29.40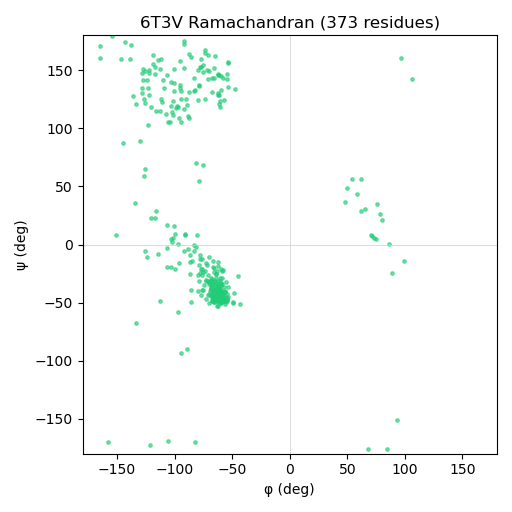2 31.707 49.880 0.50 35.20 219 GLU A CA 1
ATOM 1769 C CA B GLU A 1 219 ? 29.386 31.706 49.887 0.50 34.48 219 GLU A CA 1
ATOM 1770 C C . GLU A 1 219 ? 30.025 30.489 49.224 1.00 36.85 219 GLU A C 1
ATOM 1771 O O . GLU A 1 219 ? 31.191 30.165 49.498 1.00 40.15 219 GLU A O 1
ATOM 1782 N N . ASP A 1 220 ? 29.259 29.807 48.379 1.00 33.77 220 ASP A N 1
ATOM 1783 C CA . ASP A 1 220 ? 29.718 28.623 47.611 1.00 34.58 220 ASP A CA 1
ATOM 1784 C C . ASP A 1 220 ? 28.690 28.397 46.508 1.00 32.49 220 ASP A C 1
ATOM 1785 O O . ASP A 1 220 ? 27.643 29.066 46.512 1.00 31.50 220 ASP A O 1
ATOM 1790 N N . MET A 1 221 ? 28.964 27.504 45.557 1.00 30.94 221 MET A N 1
ATOM 1791 C CA A MET A 1 221 ? 28.048 27.322 44.400 0.50 29.85 221 MET A CA 1
ATOM 1792 C CA B MET A 1 221 ? 28.059 27.339 44.400 0.50 31.26 221 MET A CA 1
ATOM 1793 C C . MET A 1 221 ? 26.624 26.994 44.836 1.00 31.54 221 MET A C 1
ATOM 1794 O O . MET A 1 221 ? 25.654 27.619 44.353 1.00 31.89 221 MET A O 1
ATOM 1803 N N . ASP A 1 222 ? 26.472 26.020 45.765 1.00 30.97 222 ASP A N 1
ATOM 1804 C CA . ASP A 1 222 ? 25.117 25.643 46.179 1.00 32.40 222 ASP A CA 1
ATOM 1805 C C . ASP A 1 222 ? 24.397 26.733 46.973 1.00 31.05 222 ASP A C 1
ATOM 1806 O O . ASP A 1 222 ? 23.223 27.007 46.711 1.00 32.35 222 ASP A O 1
ATOM 1811 N N . SER A 1 223 ? 25.091 27.351 47.928 1.00 32.81 223 SER A N 1
ATOM 1812 C CA A SER A 1 223 ? 24.475 28.389 48.765 0.50 32.11 223 SER A CA 1
ATOM 1813 C CA B SER A 1 223 ? 24.502 28.406 48.773 0.50 32.05 223 SER A CA 1
ATOM 1814 C C . SER A 1 223 ? 24.070 29.593 47.921 1.00 29.80 223 SER A C 1
ATOM 1815 O O . SER A 1 223 ? 22.997 30.199 48.155 1.00 31.25 223 SER A O 1
ATOM 1820 N N . ASP A 1 224 ? 24.923 29.942 46.952 1.00 28.67 224 ASP A N 1
ATOM 1821 C CA . ASP A 1 224 ? 24.618 31.119 46.113 1.00 28.49 224 ASP A CA 1
ATOM 1822 C C . ASP A 1 224 ? 23.351 30.903 45.286 1.00 29.92 224 ASP A C 1
ATOM 1823 O O . ASP A 1 224 ? 22.682 31.870 44.936 1.00 30.55 224 ASP A O 1
ATOM 1828 N N . ALA A 1 225 ? 23.019 29.640 45.018 1.00 28.36 225 ALA A N 1
ATOM 1829 C CA . ALA A 1 225 ? 21.814 29.283 44.278 1.00 28.51 225 ALA A CA 1
ATOM 1830 C C . ALA A 1 225 ? 20.598 29.036 45.147 1.00 28.39 225 ALA A C 1
ATOM 1831 O O . ALA A 1 225 ? 19.598 28.572 44.613 1.00 29.46 225 ALA A O 1
ATOM 1833 N N . TYR A 1 226 ? 20.664 29.328 46.465 1.00 29.67 226 TYR A N 1
ATOM 1834 C CA . TYR A 1 226 ? 19.535 29.019 47.317 1.00 31.54 226 TYR A CA 1
ATOM 1835 C C . TYR A 1 226 ? 18.195 29.514 46.754 1.00 31.36 226 TYR A C 1
ATOM 1836 O O . TYR A 1 226 ? 17.209 28.747 46.715 1.00 31.84 226 TYR A O 1
ATOM 1845 N N . ALA A 1 227 ? 18.150 30.807 46.358 1.00 29.86 227 ALA A N 1
ATOM 1846 C CA . ALA A 1 227 ? 16.880 31.408 45.977 1.00 29.21 227 ALA A CA 1
ATOM 1847 C C . ALA A 1 227 ? 16.318 30.745 44.720 1.00 29.10 227 ALA A C 1
ATOM 1848 O O . ALA A 1 227 ? 15.091 30.618 44.554 1.00 29.52 227 ALA A O 1
ATOM 1850 N N . ILE A 1 228 ? 17.214 30.345 43.813 1.00 27.92 228 ILE A N 1
ATOM 1851 C CA . ILE A 1 228 ? 16.811 29.648 42.590 1.00 28.47 228 ILE A CA 1
ATOM 1852 C C . ILE A 1 228 ? 16.157 28.323 42.967 1.00 30.00 228 ILE A C 1
ATOM 1853 O O . ILE A 1 228 ? 15.057 27.995 42.495 1.00 29.65 228 ILE A O 1
ATOM 1858 N N . ARG A 1 229 ? 16.835 27.567 43.840 1.00 29.67 229 ARG A N 1
ATOM 1859 C CA . ARG A 1 229 ? 16.365 26.228 44.149 1.00 30.46 229 ARG A CA 1
ATOM 1860 C C . ARG A 1 229 ? 15.119 26.285 45.002 1.00 31.13 229 ARG A C 1
ATOM 1861 O O . ARG A 1 229 ? 14.244 25.420 44.849 1.00 33.03 229 ARG A O 1
ATOM 1869 N N . LYS A 1 230 ? 15.006 27.315 45.839 1.00 30.86 230 LYS A N 1
ATOM 1870 C CA . LYS A 1 230 ? 13.777 27.508 46.610 1.00 31.88 230 LYS A CA 1
ATOM 1871 C C . LYS A 1 230 ? 12.583 27.824 45.704 1.00 34.10 230 LYS A C 1
ATOM 1872 O O . LYS A 1 230 ? 11.514 27.226 45.853 1.00 34.86 230 LYS A O 1
ATOM 1878 N N . ALA A 1 231 ? 12.783 28.721 44.725 1.00 30.50 231 ALA A N 1
ATOM 1879 C CA . ALA A 1 231 ? 11.711 29.057 43.782 1.00 30.74 231 ALA A CA 1
ATOM 1880 C C . ALA A 1 231 ? 11.226 27.830 43.004 1.00 33.04 231 ALA A C 1
ATOM 1881 O O . ALA A 1 231 ? 10.024 27.676 42.765 1.00 33.49 231 ALA A O 1
ATOM 1883 N N . VAL A 1 232 ? 12.169 26.967 42.601 1.00 32.32 232 VAL A N 1
ATOM 1884 C CA . VAL A 1 232 ? 11.818 25.730 41.921 1.00 31.08 232 VAL A CA 1
ATOM 1885 C C . VAL A 1 232 ? 10.950 24.840 42.824 1.00 32.69 232 VAL A C 1
ATOM 1886 O O . VAL A 1 232 ? 9.907 24.323 42.378 1.00 34.86 232 VAL A O 1
ATOM 1890 N N . ASP A 1 233 ? 11.387 24.664 44.062 1.00 34.09 233 ASP A N 1
ATOM 1891 C CA A ASP A 1 233 ? 10.673 23.789 44.983 0.80 35.81 233 ASP A CA 1
ATOM 1892 C CA B ASP A 1 233 ? 10.684 23.799 45.022 0.20 36.37 233 ASP A CA 1
ATOM 1893 C C . ASP A 1 233 ? 9.246 24.271 45.240 1.00 38.38 233 ASP A C 1
ATOM 1894 O O . ASP A 1 233 ? 8.332 23.462 45.423 1.00 40.89 233 ASP A O 1
ATOM 1903 N N . MET A 1 234 ? 9.053 25.590 45.213 1.00 37.22 234 MET A N 1
ATOM 1904 C CA . MET A 1 234 ? 7.744 26.201 45.383 1.00 39.57 234 MET A CA 1
ATOM 1905 C C . MET A 1 234 ? 6.842 26.163 44.147 1.00 41.69 234 MET A C 1
ATOM 1906 O O . MET A 1 234 ? 5.676 26.536 44.227 1.00 46.56 234 MET A O 1
ATOM 1911 N N . GLY A 1 235 ? 7.384 25.751 43.005 1.00 37.99 235 GLY A N 1
ATOM 1912 C CA . GLY A 1 235 ? 6.618 25.655 41.775 1.00 39.62 235 GLY A CA 1
ATOM 1913 C C . GLY A 1 235 ? 6.409 26.988 41.087 1.00 39.14 235 GLY A C 1
ATOM 1914 O O . GLY A 1 235 ? 5.434 27.160 40.356 1.00 39.24 235 GLY A O 1
ATOM 1915 N N . LEU A 1 236 ? 7.303 27.945 41.304 1.00 36.19 236 LEU A N 1
ATOM 1916 C CA . LEU A 1 236 ? 7.197 29.243 40.632 1.00 35.39 236 LEU A CA 1
ATOM 1917 C C . LEU A 1 236 ? 7.655 29.177 39.165 1.00 36.79 236 LEU A C 1
ATOM 1918 O O . LEU A 1 236 ? 8.497 28.343 38.825 1.00 35.31 236 LEU A O 1
ATOM 1923 N N . PRO A 1 237 ? 7.121 30.067 38.309 1.00 36.49 237 PRO A N 1
ATOM 1924 C CA . PRO A 1 237 ? 7.475 30.131 36.891 1.00 34.61 237 PRO A CA 1
ATOM 1925 C C . PRO A 1 237 ? 8.788 30.907 36.696 1.00 35.36 237 PRO A C 1
ATOM 1926 O O . PRO A 1 237 ? 8.833 32.040 36.174 1.00 34.31 237 PRO A O 1
ATOM 1930 N N . LEU A 1 238 ? 9.868 30.306 37.126 1.00 31.65 238 LEU A N 1
ATOM 1931 C CA . LEU A 1 238 ? 11.126 31.016 37.275 1.00 29.59 238 LEU A CA 1
ATOM 1932 C C . LEU A 1 238 ? 11.885 31.114 35.945 1.00 28.39 238 LEU A C 1
ATOM 1933 O O . LEU A 1 238 ? 12.035 30.116 35.227 1.00 28.69 238 LEU A O 1
ATOM 1938 N N . PHE A 1 239 ? 12.373 32.329 35.643 1.00 27.04 239 PHE A N 1
ATOM 1939 C CA . PHE A 1 239 ? 13.375 32.536 34.595 1.00 25.76 239 PHE A CA 1
ATOM 1940 C C . PHE A 1 239 ? 14.697 32.751 35.300 1.00 26.08 239 PHE A C 1
ATOM 1941 O O . PHE A 1 239 ? 14.753 33.433 36.335 1.00 26.31 239 PHE A O 1
ATOM 1949 N N . VAL A 1 240 ? 15.772 32.161 34.747 1.00 25.79 240 VAL A N 1
ATOM 1950 C CA . VAL A 1 240 ? 17.107 32.374 35.320 1.00 25.74 240 VAL A CA 1
ATOM 1951 C C . VAL A 1 240 ? 18.063 32.673 34.187 1.00 25.39 240 VAL A C 1
ATOM 1952 O O . VAL A 1 240 ? 18.258 31.821 33.294 1.00 26.24 240 VAL A O 1
ATOM 1956 N N . SER A 1 241 ? 18.692 33.849 34.250 1.00 24.30 241 SER A N 1
ATOM 1957 C CA . SER A 1 241 ? 19.821 34.141 33.345 1.00 23.52 241 SER A CA 1
ATOM 1958 C C . SER A 1 241 ? 21.085 33.936 34.111 1.00 25.38 241 SER A C 1
ATOM 1959 O O . SER A 1 241 ? 21.185 34.412 35.251 1.00 25.53 241 SER A O 1
ATOM 1962 N N . ASN A 1 242 ? 22.051 33.200 33.536 1.00 23.78 242 ASN A N 1
ATOM 1963 C CA . ASN A 1 242 ? 23.339 33.006 34.245 1.00 23.22 242 ASN A CA 1
ATOM 1964 C C . ASN A 1 242 ? 24.474 33.379 33.340 1.00 23.44 242 ASN A C 1
ATOM 1965 O O . ASN A 1 242 ? 24.359 33.294 32.083 1.00 25.23 242 ASN A O 1
ATOM 1970 N N . SER A 1 243 ? 25.574 33.822 33.929 1.00 24.36 243 SER A N 1
ATOM 1971 C CA . SER A 1 243 ? 26.743 34.189 33.122 1.00 24.77 243 SER A CA 1
ATOM 1972 C C . SER A 1 243 ? 27.934 33.372 33.615 1.00 24.00 243 SER A C 1
ATOM 1973 O O . SER A 1 243 ? 28.102 33.140 34.852 1.00 25.44 243 SER A O 1
ATOM 1976 N N . PHE A 1 244 ? 28.768 32.944 32.674 1.00 22.75 244 PHE A N 1
ATOM 1977 C CA . PHE A 1 244 ? 30.088 32.388 33.035 1.00 23.52 244 PHE A CA 1
ATOM 1978 C C . PHE A 1 244 ? 31.199 33.408 32.818 1.00 25.41 244 PHE A C 1
ATOM 1979 O O . PHE A 1 244 ? 32.410 33.066 32.934 1.00 26.18 244 PHE A O 1
ATOM 1987 N N . SER A 1 245 ? 30.862 34.667 32.461 1.00 24.12 245 SER A N 1
ATOM 1988 C CA . SER A 1 245 ? 31.932 35.626 32.184 1.00 24.37 245 SER A CA 1
ATOM 1989 C C . SER A 1 245 ? 32.941 35.771 33.337 1.00 25.40 245 SER A C 1
ATOM 1990 O O . SER A 1 245 ? 34.152 35.810 33.116 1.00 25.65 245 SER A O 1
ATOM 1993 N N . LYS A 1 246 ? 32.430 35.929 34.551 1.00 24.97 246 LYS A N 1
ATOM 1994 C CA . LYS A 1 246 ? 33.301 36.195 35.708 1.00 25.17 246 LYS A CA 1
ATOM 1995 C C . LYS A 1 246 ? 33.854 34.910 36.340 1.00 25.00 246 LYS A C 1
ATOM 1996 O O . LYS A 1 246 ? 35.075 34.760 36.541 1.00 27.54 246 LYS A O 1
ATOM 2002 N N . ASN A 1 247 ? 32.958 33.966 36.594 1.00 25.45 247 ASN A N 1
ATOM 2003 C CA . ASN A 1 247 ? 33.468 32.739 37.238 1.00 25.77 247 ASN A CA 1
ATOM 2004 C C . ASN A 1 247 ? 34.291 31.815 36.349 1.00 26.68 247 ASN A C 1
ATOM 2005 O O . ASN A 1 247 ? 35.038 31.009 36.915 1.00 27.51 247 ASN A O 1
ATOM 2010 N N . LEU A 1 248 ? 34.264 31.942 35.008 1.00 24.97 248 LEU A N 1
ATOM 2011 C CA . LEU A 1 248 ? 35.220 31.212 34.163 1.00 23.98 248 LEU A CA 1
ATOM 2012 C C . LEU A 1 248 ? 36.331 32.137 33.667 1.00 25.40 248 LEU A C 1
ATOM 2013 O O . LEU A 1 248 ? 37.155 31.703 32.852 1.00 26.42 248 LEU A O 1
ATOM 2018 N N . SER A 1 249 ? 36.359 33.419 34.122 1.00 24.37 249 SER A N 1
ATOM 2019 C CA . SER A 1 249 ? 37.327 34.420 33.617 1.00 24.55 249 SER A CA 1
ATOM 2020 C C . SER A 1 249 ? 37.311 34.402 32.075 1.00 25.28 249 SER A C 1
ATOM 2021 O O . SER A 1 249 ? 38.354 34.345 31.423 1.00 26.29 249 SER A O 1
ATOM 2024 N N . LEU A 1 250 ? 36.104 34.453 31.519 1.00 24.31 250 LEU A N 1
ATOM 2025 C CA . LEU A 1 250 ? 35.930 34.248 30.060 1.00 24.41 250 LEU A CA 1
ATOM 2026 C C . LEU A 1 250 ? 34.999 35.287 29.477 1.00 24.09 250 LEU A C 1
ATOM 2027 O O . LEU A 1 250 ? 34.239 35.017 28.517 1.00 24.75 250 LEU A O 1
ATOM 2032 N N . TYR A 1 251 ? 35.115 36.488 30.043 1.00 23.36 251 TYR A N 1
ATOM 2033 C CA . TYR A 1 251 ? 34.302 37.659 29.637 1.00 23.65 251 TYR A CA 1
ATOM 2034 C C . TYR A 1 251 ? 34.180 37.770 28.124 1.00 23.38 251 TYR A C 1
ATOM 2035 O O . TYR A 1 251 ? 33.059 37.856 27.611 1.00 23.69 251 TYR A O 1
ATOM 2044 N N . GLY A 1 252 ? 35.309 37.726 27.396 1.00 23.08 252 GLY A N 1
ATOM 2045 C CA . GLY A 1 252 ? 35.258 37.981 25.946 1.00 24.06 252 GLY A CA 1
ATOM 2046 C C . GLY A 1 252 ? 34.628 36.901 25.110 1.00 23.31 252 GLY A C 1
ATOM 2047 O O . GLY A 1 252 ? 34.278 37.188 23.961 1.00 23.99 252 GLY A O 1
ATOM 2048 N N . GLU A 1 253 ? 34.479 35.647 25.615 1.00 21.70 253 GLU A N 1
ATOM 2049 C CA . GLU A 1 253 ? 33.919 34.591 24.732 1.00 22.11 253 GLU A CA 1
ATOM 2050 C C . GLU A 1 253 ? 32.386 34.527 24.774 1.00 24.10 253 GLU A C 1
ATOM 2051 O O . GLU A 1 253 ? 31.791 33.740 24.023 1.00 24.69 253 GLU A O 1
ATOM 2057 N N . ARG A 1 254 ? 31.749 35.342 25.637 1.00 23.14 254 ARG A N 1
ATOM 2058 C CA . ARG A 1 254 ? 30.285 35.475 25.652 1.00 22.92 254 ARG A CA 1
ATOM 2059 C C . ARG A 1 254 ? 29.412 34.268 25.966 1.00 22.13 254 ARG A C 1
ATOM 2060 O O . ARG A 1 254 ? 28.541 33.875 25.190 1.00 25.70 254 ARG A O 1
ATOM 2068 N N . VAL A 1 255 ? 29.699 33.688 27.145 1.00 22.53 255 VAL A N 1
ATOM 2069 C CA . VAL A 1 255 ? 29.029 32.479 27.543 1.00 22.15 255 VAL A CA 1
ATOM 2070 C C . VAL A 1 255 ? 28.088 32.661 28.739 1.00 22.21 255 VAL A C 1
ATOM 2071 O O . VAL A 1 255 ? 28.497 33.140 29.797 1.00 24.27 255 VAL A O 1
ATOM 2075 N N . GLY A 1 256 ? 26.832 32.255 28.542 1.00 23.16 256 GLY A N 1
ATOM 2076 C CA . GLY A 1 256 ? 25.851 32.294 29.642 1.00 23.72 256 GLY A CA 1
ATOM 2077 C C . GLY A 1 256 ? 24.757 31.310 29.305 1.00 23.24 256 GLY A C 1
ATOM 2078 O O . GLY A 1 256 ? 24.857 30.506 28.334 1.00 23.70 256 GLY A O 1
ATOM 2079 N N . GLY A 1 257 ? 23.698 31.376 30.077 1.00 23.06 257 GLY A N 1
ATOM 2080 C CA . GLY A 1 257 ? 22.501 30.544 29.774 1.00 24.53 257 GLY A CA 1
ATOM 2081 C C . GLY A 1 257 ? 21.235 31.266 30.165 1.00 22.94 257 GLY A C 1
ATOM 2082 O O . GLY A 1 257 ? 21.241 32.188 30.979 1.00 22.59 257 GLY A O 1
ATOM 2083 N N . LEU A 1 258 ? 20.140 30.828 29.579 1.00 22.58 258 LEU A N 1
ATOM 2084 C CA . LEU A 1 258 ? 18.791 31.255 30.044 1.00 22.26 258 LEU A CA 1
ATOM 2085 C C . LEU A 1 258 ? 17.982 29.982 30.269 1.00 24.25 258 LEU A C 1
ATOM 2086 O O . LEU A 1 258 ? 17.962 29.108 29.394 1.00 24.31 258 LEU A O 1
ATOM 2091 N N . SER A 1 259 ? 17.338 29.890 31.445 1.00 24.26 259 SER A N 1
ATOM 2092 C CA . SER A 1 259 ? 16.510 28.731 31.779 1.00 25.16 259 SER A CA 1
ATOM 2093 C C . SER A 1 259 ? 15.124 29.205 32.209 1.00 26.13 259 SER A C 1
ATOM 2094 O O . SER A 1 259 ? 14.984 30.223 32.919 1.00 27.28 259 SER A O 1
ATOM 2097 N N . VAL A 1 260 ? 14.107 28.456 31.793 1.00 25.09 260 VAL A N 1
ATOM 2098 C CA . VAL A 1 260 ? 12.733 28.768 32.204 1.00 26.29 260 VAL A CA 1
ATOM 2099 C C . VAL A 1 260 ? 12.155 27.494 32.798 1.00 27.49 260 VAL A C 1
ATOM 2100 O O . VAL A 1 260 ? 12.130 26.444 32.140 1.00 27.75 260 VAL A O 1
ATOM 2104 N N . VAL A 1 261 ? 11.662 27.603 34.029 1.00 27.39 261 VAL A N 1
ATOM 2105 C CA . VAL A 1 261 ? 11.135 26.424 34.750 1.00 27.79 261 VAL A CA 1
ATOM 2106 C C . VAL A 1 261 ? 9.614 26.363 34.513 1.00 31.16 261 VAL A C 1
ATOM 2107 O O . VAL A 1 261 ? 8.872 27.349 34.775 1.00 31.92 261 VAL A O 1
ATOM 2111 N N . CYS A 1 262 ? 9.158 25.212 34.019 1.00 30.37 262 CYS A N 1
ATOM 2112 C CA . CYS A 1 262 ? 7.788 25.050 33.521 1.00 32.08 262 CYS A CA 1
ATOM 2113 C C . CYS A 1 262 ? 7.059 23.976 34.344 1.00 33.57 262 CYS A C 1
ATOM 2114 O O . CYS A 1 262 ? 7.705 23.127 34.950 1.00 35.61 262 CYS A O 1
ATOM 2117 N N . PRO A 1 263 ? 5.706 24.037 34.405 1.00 34.63 263 PRO A N 1
ATOM 2118 C CA . PRO A 1 263 ? 4.983 23.070 35.271 1.00 37.70 263 PRO A CA 1
ATOM 2119 C C . PRO A 1 263 ? 4.847 21.666 34.669 1.00 38.41 263 PRO A C 1
ATOM 2120 O O . PRO A 1 263 ? 4.641 20.702 35.412 1.00 40.84 263 PRO A O 1
ATOM 2124 N N . THR A 1 264 ? 4.898 21.562 33.344 1.00 36.20 264 THR A N 1
ATOM 2125 C CA . THR A 1 264 ? 4.688 20.303 32.593 1.00 36.12 264 THR A CA 1
ATOM 2126 C C . THR A 1 264 ? 5.698 20.178 31.438 1.00 39.22 264 THR A C 1
ATOM 2127 O O . THR A 1 264 ? 6.260 21.173 30.979 1.00 35.56 264 THR A O 1
ATOM 2131 N N . VAL A 1 265 ? 5.895 18.952 30.957 1.00 36.08 265 VAL A N 1
ATOM 2132 C CA . VAL A 1 265 ? 6.783 18.671 29.835 1.00 35.01 265 VAL A CA 1
ATOM 2133 C C . VAL A 1 265 ? 6.259 19.358 28.572 1.00 36.09 265 VAL A C 1
ATOM 2134 O O . VAL A 1 265 ? 7.042 19.873 27.784 1.00 35.13 265 VAL A O 1
ATOM 2138 N N . ASP A 1 266 ? 4.943 19.389 28.363 1.00 36.38 266 ASP A N 1
ATOM 2139 C CA . ASP A 1 266 ? 4.416 20.019 27.153 1.00 35.47 266 ASP A CA 1
ATOM 2140 C C . ASP A 1 266 ? 4.702 21.533 27.188 1.00 35.89 266 ASP A C 1
ATOM 2141 O O . ASP A 1 266 ? 5.054 22.134 26.160 1.00 34.36 266 ASP A O 1
ATOM 2146 N N . GLU A 1 267 ? 4.581 22.143 28.363 1.00 33.18 267 GLU A N 1
ATOM 2147 C CA . GLU A 1 267 ? 4.895 23.587 28.465 1.00 33.03 267 GLU A CA 1
ATOM 2148 C C . GLU A 1 267 ? 6.379 23.817 28.267 1.00 31.14 267 GLU A C 1
ATOM 2149 O O . GLU A 1 267 ? 6.764 24.817 27.651 1.00 31.98 267 GLU A O 1
ATOM 2155 N N . THR A 1 268 ? 7.224 22.916 28.773 1.00 30.85 268 THR A N 1
ATOM 2156 C CA . THR A 1 268 ? 8.681 23.001 28.528 1.00 30.76 268 THR A CA 1
ATOM 2157 C C . THR A 1 268 ? 8.961 22.976 27.015 1.00 31.06 268 THR A C 1
ATOM 2158 O O . THR A 1 268 ? 9.790 23.771 26.526 1.00 31.71 268 THR A O 1
ATOM 2162 N N . GLU A 1 269 ? 8.271 22.105 26.270 1.00 30.52 269 GLU A N 1
ATOM 2163 C CA . GLU A 1 269 ? 8.465 22.031 24.817 1.00 31.42 269 GLU A CA 1
ATOM 2164 C C . GLU A 1 269 ? 8.024 23.337 24.123 1.00 31.96 269 GLU A C 1
ATOM 2165 O O . GLU A 1 269 ? 8.710 23.821 23.203 1.00 31.56 269 GLU A O 1
ATOM 2171 N N . ARG A 1 270 ? 6.877 23.882 24.544 1.00 30.94 270 ARG A N 1
ATOM 2172 C CA . ARG A 1 270 ? 6.385 25.147 23.971 1.00 30.81 270 ARG A CA 1
ATOM 2173 C C . ARG A 1 270 ? 7.403 26.267 24.228 1.00 29.71 270 ARG A C 1
ATOM 2174 O O . ARG A 1 270 ? 7.805 26.989 23.306 1.00 29.40 270 ARG A O 1
ATOM 2182 N N . VAL A 1 271 ? 7.823 26.400 25.485 1.00 27.61 271 VAL A N 1
ATOM 2183 C CA . VAL A 1 271 ? 8.759 27.474 25.860 1.00 26.50 271 VAL A CA 1
ATOM 2184 C C . VAL A 1 271 ? 10.117 27.254 25.178 1.00 26.80 271 VAL A C 1
ATOM 2185 O O . VAL A 1 271 ? 10.659 28.202 24.582 1.00 26.25 271 VAL A O 1
ATOM 2189 N N . PHE A 1 272 ? 10.644 26.010 25.198 1.00 27.26 272 PHE A N 1
ATOM 2190 C CA . PHE A 1 272 ? 11.948 25.766 24.546 1.00 27.05 272 PHE A CA 1
ATOM 2191 C C . PHE A 1 272 ? 11.886 26.118 23.066 1.00 26.40 272 PHE A C 1
ATOM 2192 O O . PHE A 1 272 ? 12.768 26.828 22.546 1.00 26.33 272 PHE A O 1
ATOM 2200 N N . GLY A 1 273 ? 10.804 25.705 22.386 1.00 27.00 273 GLY A N 1
ATOM 2201 C CA . GLY A 1 273 ? 10.666 26.053 20.958 1.00 29.51 273 GLY A CA 1
ATOM 2202 C C . GLY A 1 273 ? 10.678 27.561 20.736 1.00 27.43 273 GLY A C 1
ATOM 2203 O O . GLY A 1 273 ? 11.341 28.077 19.834 1.00 27.00 273 GLY A O 1
ATOM 2204 N N . GLN A 1 274 ? 9.937 28.293 21.572 1.00 26.91 274 GLN A N 1
ATOM 2205 C CA . GLN A 1 274 ? 9.875 29.746 21.398 1.00 26.96 274 GLN A CA 1
ATOM 2206 C C . GLN A 1 274 ? 11.192 30.419 21.756 1.00 26.51 274 GLN A C 1
ATOM 2207 O O . GLN A 1 274 ? 11.536 31.457 21.152 1.00 26.58 274 GLN A O 1
ATOM 2213 N N . LEU A 1 275 ? 11.943 29.864 22.728 1.00 26.34 275 LEU A N 1
ATOM 2214 C CA . LEU A 1 275 ? 13.306 30.408 22.973 1.00 24.37 275 LEU A CA 1
ATOM 2215 C C . LEU A 1 275 ? 14.169 30.241 21.714 1.00 24.44 275 LEU A C 1
ATOM 2216 O O . LEU A 1 275 ? 14.928 31.152 21.366 1.00 25.27 275 LEU A O 1
ATOM 2221 N N . ASN A 1 276 ? 14.081 29.076 21.058 1.00 25.13 276 ASN A N 1
ATOM 2222 C CA . ASN A 1 276 ? 14.798 28.862 19.792 1.00 25.38 276 ASN A CA 1
ATOM 2223 C C . ASN A 1 276 ? 14.361 29.880 18.744 1.00 26.09 276 ASN A C 1
ATOM 2224 O O . ASN A 1 276 ? 15.213 30.496 18.088 1.00 24.76 276 ASN A O 1
ATOM 2229 N N . SER A 1 277 ? 13.048 30.065 18.555 1.00 26.36 277 SER A N 1
ATOM 2230 C CA . SER A 1 277 ? 12.556 31.057 17.594 1.00 26.12 277 SER A CA 1
ATOM 2231 C C . SER A 1 277 ? 13.103 32.471 17.904 1.00 25.44 277 SER A C 1
ATOM 2232 O O . SER A 1 277 ? 13.484 33.232 17.002 1.00 25.04 277 SER A O 1
ATOM 2235 N N . THR A 1 278 ? 13.167 32.804 19.200 1.00 25.49 278 THR A N 1
ATOM 2236 C CA . THR A 1 278 ? 13.629 34.122 19.629 1.00 24.34 278 THR A CA 1
ATOM 2237 C C . THR A 1 278 ? 15.112 34.288 19.294 1.00 23.22 278 THR A C 1
ATOM 2238 O O . THR A 1 278 ? 15.515 35.306 18.703 1.00 25.22 278 THR A O 1
ATOM 2242 N N . VAL A 1 279 ? 15.925 33.274 19.618 1.00 23.75 279 VAL A N 1
ATOM 2243 C CA . VAL A 1 279 ? 17.349 33.279 19.240 1.00 22.99 279 VAL A CA 1
ATOM 2244 C C . VAL A 1 279 ? 17.513 33.487 17.733 1.00 22.44 279 VAL A C 1
ATOM 2245 O O . VAL A 1 279 ? 18.353 34.283 17.296 1.00 24.20 279 VAL A O 1
ATOM 2249 N N . ARG A 1 280 ? 16.727 32.751 16.955 1.00 24.21 280 ARG A N 1
ATOM 2250 C CA . ARG A 1 280 ? 16.909 32.737 15.488 1.00 24.13 280 ARG A CA 1
ATOM 2251 C C . ARG A 1 280 ? 16.816 34.167 14.965 1.00 24.20 280 ARG A C 1
ATOM 2252 O O . ARG A 1 280 ? 17.609 34.506 14.084 1.00 24.76 280 ARG A O 1
ATOM 2260 N N . ARG A 1 281 ? 15.872 34.971 15.491 1.00 23.52 281 ARG A N 1
ATOM 2261 C CA . ARG A 1 281 ? 15.645 36.330 14.971 1.00 24.82 281 ARG A CA 1
ATOM 2262 C C . ARG A 1 281 ? 16.467 37.414 15.665 1.00 24.01 281 ARG A C 1
ATOM 2263 O O . ARG A 1 281 ? 16.270 38.604 15.396 1.00 24.92 281 ARG A O 1
ATOM 2271 N N . ILE A 1 282 ? 17.433 37.021 16.532 1.00 24.07 282 ILE A N 1
ATOM 2272 C CA . ILE A 1 282 ? 18.352 37.979 17.144 1.00 24.14 282 ILE A CA 1
ATOM 2273 C C . ILE A 1 282 ? 19.774 37.760 16.640 1.00 23.20 282 ILE A C 1
ATOM 2274 O O . ILE A 1 282 ? 20.431 38.689 16.152 1.00 24.82 282 ILE A O 1
ATOM 2279 N N . TYR A 1 283 ? 20.222 36.499 16.674 1.00 23.67 283 TYR A N 1
ATOM 2280 C CA . TYR A 1 283 ? 21.629 36.200 16.250 1.00 23.94 283 TYR A CA 1
ATOM 2281 C C . TYR A 1 283 ? 21.816 34.809 15.671 1.00 23.89 283 TYR A C 1
ATOM 2282 O O . TYR A 1 283 ? 22.967 34.430 15.428 1.00 24.33 283 TYR A O 1
ATOM 2291 N N . SER A 1 284 ? 20.724 34.076 15.452 1.00 23.00 284 SER A N 1
ATOM 2292 C CA A SER A 1 284 ? 20.726 32.749 14.800 0.50 23.28 284 SER A CA 1
ATOM 2293 C CA B SER A 1 284 ? 20.723 32.733 14.813 0.50 23.67 284 SER A CA 1
ATOM 2294 C C . SER A 1 284 ? 21.210 31.604 15.696 1.00 23.89 284 SER A C 1
ATOM 2295 O O . SER A 1 284 ? 20.465 30.635 15.914 1.00 25.38 284 SER A O 1
ATOM 2300 N N . SER A 1 285 ? 22.445 31.697 16.202 1.00 23.00 285 SER A N 1
ATOM 2301 C CA . SER A 1 285 ? 22.975 30.641 17.098 1.00 22.76 285 SER A CA 1
ATOM 2302 C C . SER A 1 285 ? 24.215 31.216 17.793 1.00 21.91 285 SER A C 1
ATOM 2303 O O . SER A 1 285 ? 24.825 32.179 17.318 1.00 23.00 285 SER A O 1
ATOM 2306 N N . PRO A 1 286 ? 24.620 30.609 18.919 1.00 22.64 286 PRO A N 1
ATOM 2307 C CA . PRO A 1 286 ? 25.682 31.218 19.751 1.00 22.99 286 PRO A CA 1
ATOM 2308 C C . PRO A 1 286 ? 27.091 30.705 19.349 1.00 23.14 286 PRO A C 1
ATOM 2309 O O . PRO A 1 286 ? 27.213 29.786 18.536 1.00 23.89 286 PRO A O 1
ATOM 2313 N N . PRO A 1 287 ? 28.152 31.297 19.924 1.00 22.66 287 PRO A N 1
ATOM 2314 C CA . PRO A 1 287 ? 29.504 31.028 19.392 1.00 22.52 287 PRO A CA 1
ATOM 2315 C C . PRO A 1 287 ? 30.085 29.692 19.845 1.00 23.07 287 PRO A C 1
ATOM 2316 O O . PRO A 1 287 ? 30.003 29.319 21.009 1.00 25.12 287 PRO A O 1
ATOM 2320 N N . SER A 1 288 ? 30.687 29.021 18.877 1.00 24.07 288 SER A N 1
ATOM 2321 C CA . SER A 1 288 ? 31.254 27.686 19.051 1.00 22.97 288 SER A CA 1
ATOM 2322 C C . SER A 1 288 ? 32.386 27.682 20.100 1.00 23.98 288 SER A C 1
ATOM 2323 O O . SER A 1 288 ? 32.399 26.786 20.937 1.00 25.08 288 SER A O 1
ATOM 2326 N N . HIS A 1 289 ? 33.325 28.611 20.001 1.00 23.50 289 HIS A N 1
ATOM 2327 C CA . HIS A 1 289 ? 34.539 28.442 20.869 1.00 22.94 289 HIS A CA 1
ATOM 2328 C C . HIS A 1 289 ? 34.130 28.505 22.370 1.00 24.22 289 HIS A C 1
ATOM 2329 O O . HIS A 1 289 ? 34.447 27.587 23.146 1.00 23.46 289 HIS A O 1
ATOM 2336 N N . GLY A 1 290 ? 33.420 29.554 22.765 1.00 24.20 290 GLY A N 1
ATOM 2337 C CA . GLY A 1 290 ? 32.985 29.654 24.168 1.00 23.89 290 GLY A CA 1
ATOM 2338 C C . GLY A 1 290 ? 32.094 28.497 24.561 1.00 22.69 290 GLY A C 1
ATOM 2339 O O . GLY A 1 290 ? 32.227 27.947 25.669 1.00 24.18 290 GLY A O 1
ATOM 2340 N N . GLY A 1 291 ? 31.185 28.072 23.673 1.00 23.03 291 GLY A N 1
ATOM 2341 C CA . GLY A 1 291 ? 30.293 26.941 24.005 1.00 23.70 291 GLY A CA 1
ATOM 2342 C C . GLY A 1 291 ? 31.108 25.681 24.296 1.00 24.05 291 GLY A C 1
ATOM 2343 O O . GLY A 1 291 ? 30.788 24.931 25.225 1.00 24.81 291 GLY A O 1
ATOM 2344 N N . ARG A 1 292 ? 32.131 25.427 23.464 1.00 23.01 292 ARG A N 1
ATOM 2345 C CA . ARG A 1 292 ? 32.963 24.209 23.692 1.00 23.79 292 ARG A CA 1
ATOM 2346 C C . ARG A 1 292 ? 33.713 24.326 25.015 1.00 24.63 292 ARG A C 1
ATOM 2347 O O . ARG A 1 292 ? 33.848 23.304 25.706 1.00 25.30 292 ARG A O 1
ATOM 2355 N N . VAL A 1 293 ? 34.211 25.504 25.352 1.00 23.58 293 VAL A N 1
ATOM 2356 C CA . VAL A 1 293 ? 34.939 25.630 26.651 1.00 24.07 293 VAL A CA 1
ATOM 2357 C C . VAL A 1 293 ? 33.962 25.254 27.790 1.00 25.23 293 VAL A C 1
ATOM 2358 O O . VAL A 1 293 ? 34.308 24.477 28.707 1.00 26.21 293 VAL A O 1
ATOM 2362 N N . VAL A 1 294 ? 32.761 25.859 27.775 1.00 23.01 294 VAL A N 1
ATOM 2363 C CA . VAL A 1 294 ? 31.757 25.542 28.836 1.00 24.14 294 VAL A CA 1
ATOM 2364 C C . VAL A 1 294 ? 31.452 2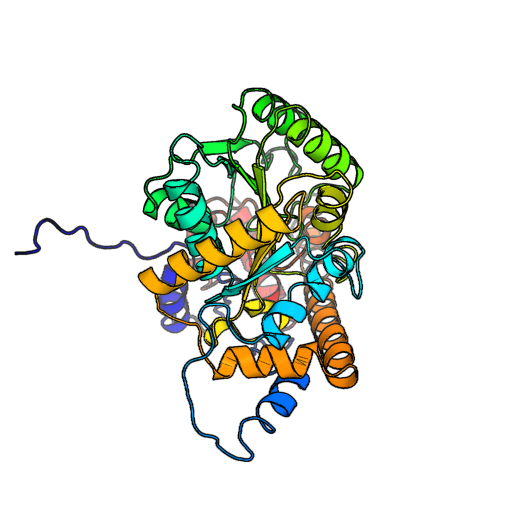4.056 28.849 1.00 24.59 294 VAL A C 1
ATOM 2365 O O . VAL A 1 294 ? 31.424 23.418 29.925 1.00 25.60 294 VAL A O 1
ATOM 2369 N N . ASP A 1 295 ? 31.165 23.483 27.670 1.00 23.96 295 ASP A N 1
ATOM 2370 C CA . ASP A 1 295 ? 30.830 22.057 27.589 1.00 23.79 295 ASP A CA 1
ATOM 2371 C C . ASP A 1 295 ? 31.963 21.192 28.216 1.00 24.62 295 ASP A C 1
ATOM 2372 O O . ASP A 1 295 ? 31.711 20.295 29.051 1.00 26.66 295 ASP A O 1
ATOM 2377 N N . ILE A 1 296 ? 33.205 21.466 27.795 1.00 24.98 296 ILE A N 1
ATOM 2378 C CA . ILE A 1 296 ? 34.341 20.634 28.247 1.00 24.93 296 ILE A CA 1
ATOM 2379 C C . ILE A 1 296 ? 34.547 20.806 29.752 1.00 25.84 296 ILE A C 1
ATOM 2380 O O . ILE A 1 296 ? 34.679 19.770 30.467 1.00 27.58 296 ILE A O 1
ATOM 2385 N N . VAL A 1 297 ? 34.601 22.047 30.229 1.00 25.08 297 VAL A N 1
ATOM 2386 C CA . VAL A 1 297 ? 34.882 22.224 31.683 1.00 25.18 297 VAL A CA 1
ATOM 2387 C C . VAL A 1 297 ? 33.745 21.669 32.531 1.0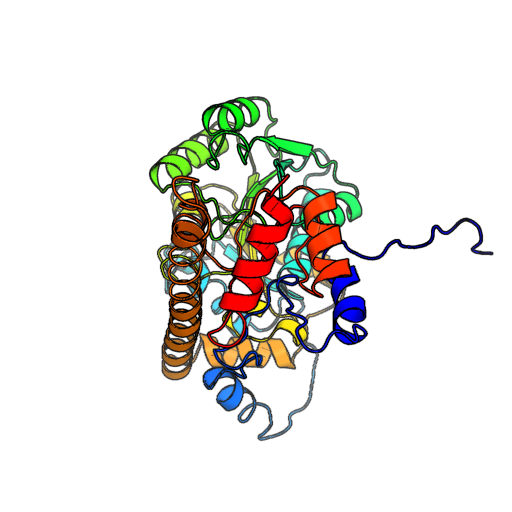0 28.75 297 VAL A C 1
ATOM 2388 O O . VAL A 1 297 ? 34.013 20.954 33.521 1.00 28.81 297 VAL A O 1
ATOM 2392 N N . MET A 1 298 ? 32.481 22.010 32.213 1.00 25.63 298 MET A N 1
ATOM 2393 C CA . MET A 1 298 ? 31.376 21.609 33.126 1.00 25.65 298 MET A CA 1
ATOM 2394 C C . MET A 1 298 ? 31.133 20.095 33.155 1.00 26.93 298 MET A C 1
ATOM 2395 O O . MET A 1 298 ? 30.654 19.567 34.184 1.00 30.50 298 MET A O 1
ATOM 2400 N N . ASN A 1 299 ? 31.426 19.406 32.064 1.00 26.26 299 ASN A N 1
ATOM 2401 C CA . ASN A 1 299 ? 31.060 17.985 31.962 1.00 28.54 299 ASN A CA 1
ATOM 2402 C C . ASN A 1 299 ? 32.191 17.000 32.177 1.00 32.28 299 ASN A C 1
ATOM 2403 O O . ASN A 1 299 ? 31.953 15.802 32.116 1.00 33.35 299 ASN A O 1
ATOM 2408 N N . ASP A 1 300 ? 33.399 17.510 32.475 1.00 28.51 300 ASP A N 1
ATOM 2409 C CA . ASP A 1 300 ? 34.491 16.647 32.892 1.00 28.42 300 ASP A CA 1
ATOM 2410 C C . ASP A 1 300 ? 34.608 16.821 34.394 1.00 29.41 300 ASP A C 1
ATOM 2411 O O . ASP A 1 300 ? 34.850 17.936 34.853 1.00 30.05 300 ASP A O 1
ATOM 2416 N N . ALA A 1 301 ? 34.425 15.730 35.149 1.00 29.69 301 ALA A N 1
ATOM 2417 C CA . ALA A 1 301 ? 34.346 15.915 36.601 1.00 29.93 301 ALA A CA 1
ATOM 2418 C C . ALA A 1 301 ? 35.647 16.464 37.157 1.00 30.45 301 ALA A C 1
ATOM 2419 O O . ALA A 1 301 ? 35.626 17.218 38.153 1.00 28.97 301 ALA A O 1
ATOM 2421 N N . ALA A 1 302 ? 36.777 16.084 36.548 1.00 29.08 302 ALA A N 1
ATOM 2422 C CA . ALA A 1 302 ? 38.088 16.636 36.987 1.00 29.11 302 ALA A CA 1
ATOM 2423 C C . ALA A 1 302 ? 38.229 18.113 36.713 1.00 28.90 302 ALA A C 1
ATOM 2424 O O . ALA A 1 302 ? 38.595 18.907 37.599 1.00 27.75 302 ALA A O 1
ATOM 2426 N N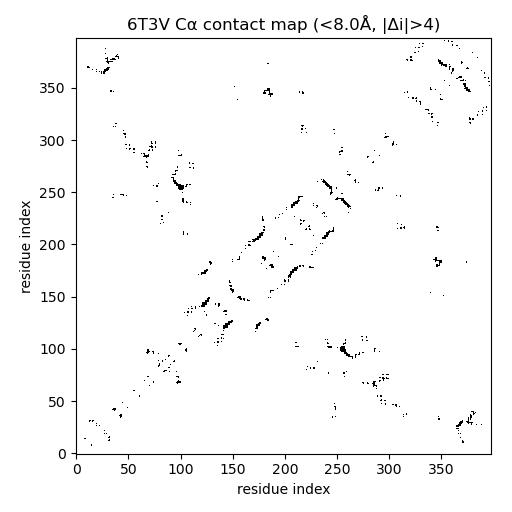 . LEU A 1 303 ? 37.903 18.542 35.486 1.00 27.87 303 LEU A N 1
ATOM 2427 C CA . LEU A 1 303 ? 38.006 19.975 35.192 1.00 26.29 303 LEU A CA 1
ATOM 2428 C C . LEU A 1 303 ? 36.964 20.781 35.998 1.00 25.47 303 LEU A C 1
ATOM 2429 O O . LEU A 1 303 ? 37.225 21.919 36.393 1.00 27.19 303 LEU A O 1
ATOM 2434 N N . HIS A 1 304 ? 35.793 20.187 36.235 1.00 26.45 304 HIS A N 1
ATOM 2435 C CA . HIS A 1 304 ? 34.745 20.886 36.987 1.00 28.55 304 HIS A CA 1
ATOM 2436 C C . HIS A 1 304 ? 35.209 21.090 38.434 1.00 30.66 304 HIS A C 1
ATOM 2437 O O . HIS A 1 304 ? 35.038 22.193 39.006 1.00 27.63 304 HIS A O 1
ATOM 2444 N N . GLU A 1 305 ? 35.822 20.050 39.004 1.00 28.52 305 GLU A N 1
ATOM 2445 C CA . GLU A 1 305 ? 36.308 20.183 40.420 1.00 28.25 305 GLU A CA 1
ATOM 2446 C C . GLU A 1 305 ? 37.438 21.234 40.463 1.00 29.55 305 GLU A C 1
ATOM 2447 O O . GLU A 1 305 ? 37.528 22.076 41.403 1.00 29.92 305 GLU A O 1
ATOM 2453 N N . GLN A 1 306 ? 38.317 21.207 39.445 1.00 27.77 306 GLN A N 1
ATOM 2454 C CA . GLN A 1 306 ? 39.407 22.189 39.363 1.00 27.96 306 GLN A CA 1
ATOM 2455 C C . GLN A 1 306 ? 38.821 23.599 39.281 1.00 28.72 306 GLN A C 1
ATOM 2456 O O . GLN A 1 306 ? 39.263 24.520 39.993 1.00 28.94 306 GLN A O 1
ATOM 2462 N N . TRP A 1 307 ? 37.842 23.771 38.387 1.00 26.88 307 TRP A N 1
ATOM 2463 C CA . TRP A 1 307 ? 37.166 25.080 38.200 1.00 26.77 307 TRP A CA 1
ATOM 2464 C C . TRP A 1 307 ? 36.575 25.572 39.529 1.00 26.87 307 TRP A C 1
ATOM 2465 O O . TRP A 1 307 ? 36.837 26.725 39.921 1.00 27.84 307 TRP A O 1
ATOM 2476 N N . VAL A 1 308 ? 35.795 24.727 40.213 1.00 26.76 308 VAL A N 1
ATOM 2477 C CA . VAL A 1 308 ? 35.184 25.171 41.504 1.00 27.61 308 VAL A CA 1
ATOM 2478 C C . VAL A 1 308 ? 36.271 25.694 42.455 1.00 29.95 308 VAL A C 1
ATOM 2479 O O . VAL A 1 308 ? 36.095 26.754 43.090 1.00 29.11 308 VAL A O 1
ATOM 2483 N N . GLY A 1 309 ? 37.375 24.959 42.553 1.00 30.31 309 GLY A N 1
ATOM 2484 C CA . GLY A 1 309 ? 38.485 25.411 43.393 1.00 31.24 309 GLY A CA 1
ATOM 2485 C C . GLY A 1 309 ? 39.087 26.729 42.964 1.00 30.72 309 GLY A C 1
ATOM 2486 O O . GLY A 1 309 ? 39.405 27.586 43.800 1.00 32.20 309 GLY A O 1
ATOM 2487 N N . GLU A 1 310 ? 39.161 26.953 41.639 1.00 28.29 310 GLU A N 1
ATOM 2488 C CA . GLU A 1 310 ? 39.690 28.240 41.135 1.00 28.94 310 GLU A CA 1
ATOM 2489 C C . GLU A 1 310 ? 38.717 29.370 41.483 1.00 29.23 310 GLU A C 1
ATOM 2490 O O . GLU A 1 310 ? 39.158 30.483 41.834 1.00 30.34 310 GLU A O 1
ATOM 2496 N N . VAL A 1 311 ? 37.409 29.104 41.379 1.00 27.26 311 VAL A N 1
ATOM 2497 C CA . VAL A 1 311 ? 36.440 30.168 41.732 1.00 26.70 311 VAL A CA 1
ATOM 2498 C C . VAL A 1 311 ? 36.562 30.477 43.234 1.00 28.17 311 VAL A C 1
ATOM 2499 O O . VAL A 1 311 ? 36.527 31.659 43.615 1.00 28.83 311 VAL A O 1
ATOM 2503 N N . TYR A 1 312 ? 36.681 29.434 44.053 1.00 28.17 312 TYR A N 1
ATOM 2504 C CA . TYR A 1 312 ? 36.705 29.670 45.522 1.00 28.50 312 TYR A CA 1
ATOM 2505 C C . TYR A 1 312 ? 37.969 30.406 45.930 1.00 31.15 312 TYR A C 1
ATOM 2506 O O . TYR A 1 312 ? 37.945 31.205 46.885 1.00 30.87 312 TYR A O 1
ATOM 2515 N N . ALA A 1 313 ? 39.049 30.193 45.189 1.00 29.30 313 ALA A N 1
ATOM 2516 C CA . ALA A 1 313 ? 40.280 31.001 45.397 1.00 32.53 313 ALA A CA 1
ATOM 2517 C C . ALA A 1 313 ? 40.061 32.489 45.095 1.00 32.32 313 ALA A C 1
ATOM 2518 O O . ALA A 1 313 ? 40.540 33.366 45.834 1.00 33.03 313 ALA A O 1
ATOM 2520 N N . MET A 1 314 ? 39.328 32.781 44.013 1.00 30.87 314 MET A N 1
ATOM 2521 C CA . MET A 1 314 ? 38.998 34.185 43.666 1.00 30.08 314 MET A CA 1
ATOM 2522 C C . MET A 1 314 ? 38.109 34.780 44.799 1.00 29.17 314 MET A C 1
ATOM 2523 O O . MET A 1 314 ? 38.369 35.918 45.295 1.00 31.04 314 MET A O 1
ATOM 2528 N N . ARG A 1 315 ? 37.083 34.020 45.195 1.00 28.37 315 ARG A N 1
ATOM 2529 C CA . ARG A 1 315 ? 36.171 34.356 46.321 1.00 29.08 315 ARG A CA 1
ATOM 2530 C C . ARG A 1 315 ? 36.985 34.730 47.561 1.00 31.41 315 ARG A C 1
ATOM 2531 O O . ARG A 1 315 ? 36.732 35.752 48.205 1.00 31.38 315 ARG A O 1
ATOM 2539 N N . ASP A 1 316 ? 37.955 33.876 47.882 1.00 29.51 316 ASP A N 1
ATOM 2540 C CA . ASP A 1 316 ? 38.738 34.063 49.128 1.00 32.02 316 ASP A CA 1
ATOM 2541 C C . ASP A 1 316 ? 39.660 35.252 49.058 1.00 32.00 316 ASP A C 1
ATOM 2542 O O . ASP A 1 316 ? 39.837 35.960 50.073 1.00 32.21 316 ASP A O 1
ATOM 2547 N N . ARG A 1 317 ? 40.199 35.543 47.866 1.00 29.65 317 ARG A N 1
ATOM 2548 C CA . ARG A 1 317 ? 41.048 36.725 47.744 1.00 30.30 317 ARG A CA 1
ATOM 2549 C C . ARG A 1 317 ? 40.251 37.998 47.944 1.00 31.81 317 ARG A C 1
ATOM 2550 O O . ARG A 1 317 ? 40.716 38.946 48.626 1.00 32.42 317 ARG A O 1
ATOM 2558 N N . ILE A 1 318 ? 39.051 38.026 47.357 1.00 31.13 318 ILE A N 1
ATOM 2559 C CA . ILE A 1 318 ? 38.174 39.194 47.492 1.00 29.90 318 ILE A CA 1
ATOM 2560 C C . ILE A 1 318 ? 37.874 39.368 48.995 1.00 30.22 318 ILE A C 1
ATOM 2561 O O . ILE A 1 318 ? 37.930 40.511 49.497 1.00 31.33 318 ILE A O 1
ATOM 2566 N N . LYS A 1 319 ? 37.568 38.267 49.688 1.00 30.64 319 LYS A N 1
ATOM 2567 C CA . LYS A 1 319 ? 37.229 38.367 51.137 1.00 30.93 319 LYS A CA 1
ATOM 2568 C C . LYS A 1 319 ? 38.419 38.900 51.927 1.00 33.18 319 LYS A C 1
ATOM 2569 O O . LYS A 1 319 ? 38.212 39.696 52.841 1.00 33.41 319 LYS A O 1
ATOM 2575 N N . SER A 1 320 ? 39.648 38.535 51.521 1.00 32.44 320 SER A N 1
ATOM 2576 C CA A SER A 1 320 ? 40.851 39.038 52.196 0.25 32.72 320 SER A CA 1
ATOM 2577 C CA B SER A 1 320 ? 40.872 39.035 52.182 0.25 32.31 320 SER A CA 1
ATOM 2578 C CA C SER A 1 320 ? 40.857 39.036 52.213 0.50 33.12 320 SER A CA 1
ATOM 2579 C C . SER A 1 320 ? 41.010 40.546 51.989 1.00 34.32 320 SER A C 1
ATOM 2580 O O . SER A 1 320 ? 41.373 41.284 52.917 1.00 35.30 320 SER A O 1
ATOM 2587 N N . MET A 1 321 ? 40.708 41.027 50.774 1.00 31.79 321 MET A N 1
ATOM 2588 C CA . MET A 1 321 ? 40.801 42.447 50.513 1.00 31.91 321 MET A CA 1
ATOM 2589 C C . MET A 1 321 ? 39.755 43.229 51.324 1.00 31.48 321 MET A C 1
ATOM 2590 O O . MET A 1 321 ? 40.037 44.364 51.756 1.00 32.80 321 MET A O 1
ATOM 2595 N N . ARG A 1 322 ? 38.543 42.662 51.471 1.00 31.12 322 ARG A N 1
ATOM 2596 C CA . ARG A 1 322 ? 37.482 43.349 52.243 1.00 30.65 322 ARG A CA 1
ATOM 2597 C C . ARG A 1 322 ? 37.962 43.562 53.680 1.00 32.08 322 ARG A C 1
ATOM 2598 O O . ARG A 1 322 ? 37.828 44.666 54.230 1.00 33.85 322 ARG A O 1
ATOM 2606 N N . THR A 1 323 ? 38.549 42.527 54.262 1.00 32.36 323 THR A N 1
ATOM 2607 C CA A THR A 1 323 ? 38.987 42.651 55.662 0.50 34.59 323 THR A CA 1
ATOM 2608 C CA B THR A 1 323 ? 39.041 42.585 55.649 0.50 33.63 323 THR A CA 1
ATOM 2609 C C . THR A 1 323 ? 40.174 43.604 55.794 1.00 35.26 323 THR A C 1
ATOM 2610 O O . THR A 1 323 ? 40.196 44.419 56.755 1.00 35.78 323 THR A O 1
ATOM 2617 N N . LYS A 1 324 ? 41.123 43.542 54.848 1.00 33.46 324 LYS A N 1
ATOM 2618 C CA A LYS A 1 324 ? 42.322 44.406 54.895 0.50 35.19 324 LYS A CA 1
ATOM 2619 C CA B LYS A 1 324 ? 42.324 44.411 54.877 0.50 35.06 324 LYS A CA 1
ATOM 2620 C C . LYS A 1 324 ? 41.942 45.867 54.747 1.00 36.00 324 LYS A C 1
ATOM 2621 O O . LYS A 1 324 ? 42.410 46.712 55.526 1.00 39.46 324 LYS A O 1
ATOM 2632 N N . LEU A 1 325 ? 41.113 46.184 53.740 1.00 34.29 325 LEU A N 1
ATOM 2633 C CA . LEU A 1 325 ? 40.707 47.564 53.555 1.00 32.55 325 LEU A CA 1
ATOM 2634 C C . LEU A 1 325 ? 39.915 48.086 54.743 1.00 34.30 325 LEU A C 1
ATOM 2635 O O . LEU A 1 325 ? 40.140 49.237 55.159 1.00 35.27 325 LEU A O 1
ATOM 2640 N N . LYS A 1 326 ? 38.993 47.276 55.276 1.00 32.07 326 LYS A N 1
ATOM 2641 C CA . LYS A 1 326 ? 38.203 47.726 56.450 1.00 32.50 326 LYS A CA 1
ATOM 2642 C C . LYS A 1 326 ? 39.136 48.069 57.627 1.00 36.75 326 LYS A C 1
ATOM 2643 O O . LYS A 1 326 ? 38.957 49.113 58.283 1.00 37.38 326 LYS A O 1
ATOM 2649 N N . SER A 1 327 ? 40.123 47.221 57.897 1.00 34.38 327 SER A N 1
ATOM 2650 C CA A SER A 1 327 ? 41.004 47.465 59.069 0.50 35.10 327 SER A CA 1
ATOM 2651 C CA B SER A 1 327 ? 41.046 47.446 59.044 0.50 35.81 327 SER A CA 1
ATOM 2652 C C . SER A 1 327 ? 41.830 48.733 58.859 1.00 36.73 327 SER A C 1
ATOM 2653 O O . SER A 1 327 ? 42.016 49.511 59.805 1.00 38.92 327 SER A O 1
ATOM 2658 N N . VAL A 1 328 ? 42.272 48.969 57.618 1.00 35.13 328 VAL A N 1
ATOM 2659 C CA . VAL A 1 328 ? 43.054 50.182 57.323 1.00 35.50 328 VAL A CA 1
ATOM 2660 C C . VAL A 1 328 ? 42.184 51.421 57.466 1.00 37.17 328 VAL A C 1
ATOM 2661 O O . VAL A 1 328 ? 42.615 52.397 58.104 1.00 39.09 328 VAL A O 1
ATOM 2665 N N . LEU A 1 329 ? 40.972 51.408 56.878 1.00 35.67 329 LEU A N 1
ATOM 2666 C CA . LEU A 1 329 ? 40.061 52.572 56.981 1.00 36.82 329 LEU A CA 1
ATOM 2667 C C . LEU A 1 329 ? 39.642 52.857 58.418 1.00 37.50 329 LEU A C 1
ATOM 2668 O O . LEU A 1 329 ? 39.570 54.036 58.822 1.00 39.60 329 LEU A O 1
ATOM 2673 N N . GLU A 1 330 ? 39.399 51.802 59.194 1.00 34.30 330 GLU A N 1
ATOM 2674 C CA . GLU A 1 330 ? 38.973 51.991 60.585 1.00 38.10 330 GLU A CA 1
ATOM 2675 C C . GLU A 1 330 ? 40.071 52.641 61.398 1.00 40.52 330 GLU A C 1
ATOM 2676 O O . GLU A 1 330 ? 39.774 53.420 62.310 1.00 44.22 330 GLU A O 1
ATOM 2682 N N . ALA A 1 331 ? 41.330 52.331 61.073 1.00 38.53 331 ALA A N 1
ATOM 2683 C CA . ALA A 1 331 ? 42.463 52.955 61.773 1.00 39.51 331 ALA A CA 1
ATOM 2684 C C . ALA A 1 331 ? 42.683 54.425 61.335 1.00 39.81 331 ALA A C 1
ATOM 2685 O O . ALA A 1 331 ? 43.059 55.281 62.156 1.00 43.46 331 ALA A O 1
ATOM 2687 N N . LYS A 1 332 ? 42.434 54.716 60.057 1.00 39.22 332 LYS A N 1
ATOM 2688 C CA . LYS A 1 332 ? 42.737 56.027 59.494 1.00 43.02 332 LYS A CA 1
ATOM 2689 C C . LYS A 1 332 ? 41.666 57.057 59.844 1.00 51.74 332 LYS A C 1
ATOM 2690 O O . LYS A 1 332 ? 41.956 58.261 59.870 1.00 52.46 332 LYS A O 1
ATOM 2696 N N . ILE A 1 333 ? 40.435 56.589 60.083 1.00 46.90 333 ILE A N 1
ATOM 2697 C CA . ILE A 1 333 ? 39.313 57.440 60.519 1.00 54.30 333 ILE A CA 1
ATOM 2698 C C . ILE A 1 333 ? 38.648 56.813 61.746 1.00 65.30 333 ILE A C 1
ATOM 2699 O O . ILE A 1 333 ? 37.709 56.020 61.605 1.00 60.03 333 ILE A O 1
ATOM 2704 N N . SER A 1 334 ? 39.155 57.183 62.934 1.00 79.16 334 SER A N 1
ATOM 2705 C CA . SER A 1 334 ? 38.761 56.618 64.243 1.00 82.98 334 SER A CA 1
ATOM 2706 C C . SER A 1 334 ? 37.264 56.740 64.535 1.00 87.90 334 SER A C 1
ATOM 2707 O O . SER A 1 334 ? 36.712 57.845 64.506 1.00 88.40 334 SER A O 1
ATOM 2710 N N . GLY A 1 335 ? 36.626 55.603 64.820 1.00 79.85 335 GLY A N 1
ATOM 2711 C CA . GLY A 1 335 ? 35.228 55.564 65.264 1.00 92.55 335 GLY A CA 1
ATOM 2712 C C . GLY A 1 335 ? 34.146 55.488 64.199 1.00 104.03 335 GLY A C 1
ATOM 2713 O O . GLY A 1 335 ? 33.042 55.017 64.483 1.00 101.78 335 GLY A O 1
ATOM 2714 N N . ARG A 1 336 ? 34.453 55.959 62.984 1.00 105.76 336 ARG A N 1
ATOM 2715 C CA . ARG A 1 336 ? 33.509 55.931 61.854 1.00 85.49 336 ARG A CA 1
ATOM 2716 C C . ARG A 1 336 ? 33.361 54.516 61.262 1.00 82.73 336 ARG A C 1
ATOM 2717 O O . ARG A 1 336 ? 34.297 53.703 61.365 1.00 75.87 336 ARG A O 1
ATOM 2725 N N . ASN A 1 337 ? 32.203 54.246 60.638 1.00 73.10 337 ASN A N 1
ATOM 2726 C CA . ASN A 1 337 ? 31.799 52.861 60.333 1.00 71.50 337 ASN A CA 1
ATOM 2727 C C . ASN A 1 337 ? 32.043 52.297 58.938 1.00 57.77 337 ASN A C 1
ATOM 2728 O O . ASN A 1 337 ? 31.497 52.768 57.922 1.00 55.04 337 ASN A O 1
ATOM 2733 N N . PHE A 1 338 ? 32.839 51.236 58.903 1.00 52.21 338 PHE A N 1
ATOM 2734 C CA . PHE A 1 338 ? 33.150 50.571 57.627 1.00 41.83 338 PHE A CA 1
ATOM 2735 C C . PHE A 1 338 ? 32.726 49.094 57.592 1.00 40.96 338 PHE A C 1
ATOM 2736 O O . PHE A 1 338 ? 33.285 48.299 56.811 1.00 37.91 338 PHE A O 1
ATOM 2744 N N . ASP A 1 339 ? 31.753 48.713 58.434 1.00 40.62 339 ASP A N 1
ATOM 2745 C CA . ASP A 1 339 ? 31.300 47.319 58.513 1.00 39.07 339 ASP A CA 1
ATOM 2746 C C . ASP A 1 339 ? 30.783 46.844 57.171 1.00 39.49 339 ASP A C 1
ATOM 2747 O O . ASP A 1 339 ? 30.856 45.652 56.867 1.00 39.09 339 ASP A O 1
ATOM 2752 N N . TYR A 1 340 ? 30.270 47.769 56.369 1.00 37.35 340 TYR A N 1
ATOM 2753 C CA . TYR A 1 340 ? 29.746 47.389 55.042 1.00 35.69 340 TYR A CA 1
ATOM 2754 C C . TYR A 1 340 ? 30.768 46.653 54.192 1.00 36.01 340 TYR A C 1
ATOM 2755 O O . TYR A 1 340 ? 30.378 45.784 53.364 1.00 34.44 340 TYR A O 1
ATOM 2764 N N . LEU A 1 341 ? 32.061 46.980 54.359 1.00 33.52 341 LEU A N 1
ATOM 2765 C CA . LEU A 1 341 ? 33.097 46.310 53.547 1.00 31.61 341 LEU A CA 1
ATOM 2766 C C . LEU A 1 341 ? 33.126 44.814 53.753 1.00 34.13 341 LEU A C 1
ATOM 2767 O O . LEU A 1 341 ? 33.319 44.075 52.790 1.00 33.90 341 LEU A O 1
ATOM 2772 N N . THR A 1 342 ? 32.945 44.339 54.983 1.00 32.56 342 THR A N 1
ATOM 2773 C CA . THR A 1 342 ? 32.952 42.903 55.197 1.00 33.46 342 THR A CA 1
ATOM 2774 C C . THR A 1 342 ? 31.562 42.273 55.216 1.00 35.10 342 THR A C 1
ATOM 2775 O O . THR A 1 342 ? 31.455 41.049 55.055 1.00 37.97 342 THR A O 1
ATOM 2779 N N . ALA A 1 343 ? 30.517 43.086 55.371 1.00 33.19 343 ALA A N 1
ATOM 2780 C CA . ALA A 1 343 ? 29.120 42.604 55.354 1.00 34.69 343 ALA A CA 1
ATOM 2781 C C . ALA A 1 343 ? 28.632 42.366 53.927 1.00 35.73 343 ALA A C 1
ATOM 2782 O O . ALA A 1 343 ? 27.778 41.521 53.689 1.00 36.25 343 ALA A O 1
ATOM 2784 N N . GLN A 1 344 ? 29.146 43.153 52.998 1.00 32.12 344 GLN A N 1
ATOM 2785 C CA . GLN A 1 344 ? 28.705 43.013 51.592 1.00 28.31 344 GLN A CA 1
ATOM 2786 C C . GLN A 1 344 ? 29.376 41.789 50.950 1.00 31.71 344 GLN A C 1
ATOM 2787 O O . GLN A 1 344 ? 30.411 41.296 51.424 1.00 32.92 344 GLN A O 1
ATOM 2793 N N . ASN A 1 345 ? 28.792 41.299 49.866 1.00 30.79 345 ASN A N 1
ATOM 2794 C CA . ASN A 1 345 ? 29.170 39.993 49.300 1.00 30.70 345 ASN A CA 1
ATOM 2795 C C . ASN A 1 345 ? 29.467 40.123 47.821 1.00 29.70 345 ASN A C 1
ATOM 2796 O O . ASN A 1 345 ? 28.818 40.926 47.137 1.00 30.55 345 ASN A O 1
ATOM 2801 N N . GLY A 1 346 ? 30.394 39.306 47.326 1.00 30.98 346 GLY A N 1
ATOM 2802 C CA . GLY A 1 346 ? 30.624 39.215 45.873 1.00 30.36 346 GLY A CA 1
ATOM 2803 C C . GLY A 1 346 ? 31.706 40.152 45.435 1.00 30.52 346 GLY A C 1
ATOM 2804 O O . GLY A 1 346 ? 32.632 40.459 46.176 1.00 34.75 346 GLY A O 1
ATOM 2805 N N . MET A 1 347 ? 31.611 40.602 44.192 1.00 30.04 347 MET A N 1
ATOM 2806 C CA . MET A 1 347 ? 32.611 41.424 43.606 1.00 28.92 347 MET A CA 1
ATOM 2807 C C . MET A 1 347 ? 32.605 42.861 44.096 1.00 29.71 347 MET A C 1
ATOM 2808 O O . MET A 1 347 ? 33.631 43.552 43.969 1.00 32.78 347 MET A O 1
ATOM 2813 N N . PHE A 1 348 ? 31.451 43.329 44.592 1.00 28.58 348 PHE A N 1
ATOM 2814 C CA . PHE A 1 348 ? 31.276 44.771 44.766 1.00 29.47 348 PHE A CA 1
ATOM 2815 C C . PHE A 1 348 ? 31.072 45.209 46.200 1.00 30.92 348 PHE A C 1
ATOM 2816 O O . PHE A 1 348 ? 30.541 44.442 47.017 1.00 31.51 348 PHE A O 1
ATOM 2824 N N . SER A 1 349 ? 31.472 46.464 46.467 1.00 32.89 349 SER A N 1
ATOM 2825 C CA . SER A 1 349 ? 31.009 47.155 47.661 1.00 31.52 349 SER A CA 1
ATOM 2826 C C . SER A 1 349 ? 30.393 48.472 47.266 1.00 33.70 349 SER A C 1
ATOM 2827 O O . SER A 1 349 ? 30.792 49.061 46.288 1.00 32.73 349 SER A O 1
ATOM 2830 N N . PHE A 1 350 ? 29.405 48.927 48.039 1.00 32.03 350 PHE A N 1
ATOM 2831 C CA . PHE A 1 350 ? 28.745 50.185 47.754 1.00 32.97 350 PHE A CA 1
ATOM 2832 C C . PHE A 1 350 ? 29.270 51.143 48.809 1.00 33.62 350 PHE A C 1
ATOM 2833 O O . PHE A 1 350 ? 28.915 51.007 49.982 1.00 37.36 350 PHE A O 1
ATOM 2841 N N . THR A 1 351 ? 30.161 52.046 48.402 1.00 34.77 351 THR A N 1
ATOM 2842 C CA . THR A 1 351 ? 30.937 52.866 49.357 1.00 33.55 351 THR A CA 1
ATOM 2843 C C . THR A 1 351 ? 30.151 54.042 49.941 1.00 38.32 351 THR A C 1
ATOM 2844 O O . THR A 1 351 ? 30.540 54.584 50.974 1.00 42.65 351 THR A O 1
ATOM 2848 N N . GLY A 1 352 ? 29.050 54.411 49.298 1.00 37.65 352 GLY A N 1
ATOM 2849 C CA . GLY A 1 352 ? 28.249 55.565 49.718 1.00 40.39 352 GLY A CA 1
ATOM 2850 C C . GLY A 1 352 ? 28.861 56.927 49.423 1.00 43.50 352 GLY A C 1
ATOM 2851 O O . GLY A 1 352 ? 28.284 57.953 49.828 1.00 46.09 352 GLY A O 1
ATOM 2852 N N . LEU A 1 353 ? 30.002 56.956 48.723 1.00 40.67 353 LEU A N 1
ATOM 2853 C CA . LEU A 1 353 ? 30.596 58.222 48.268 1.00 43.90 353 LEU A CA 1
ATOM 2854 C C . LEU A 1 353 ? 29.625 58.922 47.315 1.00 45.80 353 LEU A C 1
ATOM 2855 O O . LEU A 1 353 ? 28.877 58.263 46.574 1.00 42.51 353 LEU A O 1
ATOM 2860 N N . THR A 1 354 ? 29.598 60.258 47.350 1.00 48.28 354 THR A N 1
ATOM 2861 C CA . THR A 1 354 ? 28.744 61.011 46.443 1.00 46.10 354 THR A CA 1
ATOM 2862 C C . THR A 1 354 ? 29.303 60.992 45.007 1.00 44.77 354 THR A C 1
ATOM 2863 O O . THR A 1 354 ? 30.482 60.662 44.807 1.00 43.23 354 THR A O 1
ATOM 2867 N N . PRO A 1 355 ? 28.480 61.379 44.003 1.00 46.33 355 PRO A N 1
ATOM 2868 C CA . PRO A 1 355 ? 29.078 61.463 42.666 1.00 46.98 355 PRO A CA 1
ATOM 2869 C C . PRO A 1 355 ? 30.288 62.395 42.601 1.00 48.77 355 PRO A C 1
ATOM 2870 O O . PRO A 1 355 ? 31.244 62.071 41.903 1.00 43.90 355 PRO A O 1
ATOM 2874 N N . GLU A 1 356 ? 30.265 63.514 43.347 1.00 49.99 356 GLU A N 1
ATOM 2875 C CA . GLU A 1 356 ? 31.389 64.454 43.389 1.00 50.99 356 GLU A CA 1
ATOM 2876 C C . GLU A 1 356 ? 32.635 63.804 44.006 1.00 47.27 356 GLU A C 1
ATOM 2877 O O . GLU A 1 356 ? 33.769 64.031 43.542 1.00 50.00 356 GLU A O 1
ATOM 2883 N N . GLN A 1 357 ? 32.441 62.984 45.041 1.00 44.40 357 GLN A N 1
ATOM 2884 C CA . GLN A 1 357 ? 33.590 62.324 45.671 1.00 45.62 357 GLN A CA 1
ATOM 2885 C C . GLN A 1 357 ? 34.179 61.285 44.729 1.00 39.81 357 GLN A C 1
ATOM 2886 O O . GLN A 1 357 ? 35.398 61.164 44.616 1.00 39.47 357 GLN A O 1
ATOM 2892 N N . VAL A 1 358 ? 33.314 60.560 44.039 1.00 39.47 358 VAL A N 1
ATOM 2893 C CA . VAL A 1 358 ? 33.763 59.593 43.006 1.00 38.76 358 VAL A CA 1
ATOM 2894 C C . VAL A 1 358 ? 34.543 60.328 41.892 1.00 40.36 358 VAL A C 1
ATOM 2895 O O . VAL A 1 358 ? 35.615 59.843 41.492 1.00 39.17 358 VAL A O 1
ATOM 2899 N N . GLU A 1 359 ? 34.036 61.493 41.426 1.00 40.87 359 GLU A N 1
ATOM 2900 C CA . GLU A 1 359 ? 34.718 62.318 40.417 0.50 40.19 359 GLU A CA 1
ATOM 2901 C C . GLU A 1 359 ? 36.085 62.723 40.928 1.00 41.04 359 GLU A C 1
ATOM 2902 O O . GLU A 1 359 ? 37.062 62.653 40.186 1.00 43.14 359 GLU A O 1
ATOM 2908 N N . ARG A 1 360 ? 36.175 63.123 42.205 1.00 44.18 360 ARG A N 1
ATOM 2909 C CA . ARG A 1 360 ? 37.463 63.558 42.757 1.00 44.19 360 ARG A CA 1
ATOM 2910 C C . ARG A 1 360 ? 38.479 62.407 42.893 1.00 44.25 360 ARG A C 1
ATOM 2911 O O . ARG A 1 360 ? 39.689 62.586 42.621 1.00 44.48 360 ARG A O 1
ATOM 2919 N N . LEU A 1 361 ? 37.997 61.218 43.278 1.00 43.36 361 LEU A N 1
ATOM 2920 C CA . LEU A 1 361 ? 38.874 60.055 43.286 1.00 40.22 361 LEU A CA 1
ATOM 2921 C C . LEU A 1 361 ? 39.470 59.854 41.903 1.00 39.27 361 LEU A C 1
ATOM 2922 O O . LEU A 1 361 ? 40.655 59.548 41.768 1.00 40.17 361 LEU A O 1
ATOM 2927 N N . GLN A 1 362 ? 38.653 60.045 40.873 1.00 39.70 362 GLN A N 1
ATOM 2928 C CA . GLN A 1 362 ? 39.125 59.856 39.510 1.00 39.53 362 GLN A CA 1
ATOM 2929 C C . GLN A 1 362 ? 40.117 60.937 39.093 1.00 43.24 362 GLN A C 1
ATOM 2930 O O . GLN A 1 362 ? 41.214 60.622 38.620 1.00 45.76 362 GLN A O 1
ATOM 2936 N N . SER A 1 363 ? 39.743 62.196 39.307 1.00 43.80 363 SER A N 1
ATOM 2937 C CA . SER A 1 363 ? 40.516 63.317 38.761 1.00 49.05 363 SER A CA 1
ATOM 2938 C C . SER A 1 363 ? 41.786 63.546 39.579 1.00 49.06 363 SER A C 1
ATOM 2939 O O . SER A 1 363 ? 42.833 63.798 38.990 1.00 48.54 363 SER A O 1
ATOM 2942 N N . GLU A 1 364 ? 41.706 63.416 40.912 1.00 45.34 364 GLU A N 1
ATOM 2943 C CA . GLU A 1 364 ? 42.872 63.691 41.774 1.00 46.92 364 GLU A CA 1
ATOM 2944 C C . GLU A 1 364 ? 43.785 62.468 41.910 1.00 52.27 364 GLU A C 1
ATOM 2945 O O . GLU A 1 364 ? 45.005 62.607 41.895 1.00 48.55 364 GLU A O 1
ATOM 2951 N N . PHE A 1 365 ? 43.201 61.275 42.008 1.00 48.77 365 PHE A N 1
ATOM 2952 C CA . PHE A 1 365 ? 43.988 60.087 42.342 1.00 44.06 365 PHE A CA 1
ATOM 2953 C C . PHE A 1 365 ? 44.079 59.041 41.239 1.00 44.10 365 PHE A C 1
ATOM 2954 O O . PHE A 1 365 ? 44.869 58.112 41.375 1.00 44.21 365 PHE A O 1
ATOM 2962 N N . GLY A 1 366 ? 43.312 59.195 40.141 1.00 41.22 366 GLY A N 1
ATOM 2963 C CA . GLY A 1 366 ? 43.229 58.153 39.138 1.00 40.51 366 GLY A CA 1
ATOM 2964 C C . GLY A 1 366 ? 42.645 56.855 39.678 1.00 39.86 366 GLY A C 1
ATOM 2965 O O . GLY A 1 366 ? 42.968 55.775 39.192 1.00 42.08 366 GLY A O 1
ATOM 2966 N N . ILE A 1 367 ? 41.786 56.959 40.683 1.00 36.04 367 ILE A N 1
ATOM 2967 C CA . ILE A 1 367 ? 41.089 55.774 41.220 1.00 35.11 367 ILE A CA 1
ATOM 2968 C C . ILE A 1 367 ? 39.675 55.797 40.641 1.00 35.43 367 ILE A C 1
ATOM 2969 O O . ILE A 1 367 ? 38.943 56.790 40.803 1.00 36.84 367 ILE A O 1
ATOM 2974 N N . TYR A 1 368 ? 39.299 54.708 39.957 1.00 36.05 368 TYR A N 1
ATOM 2975 C CA . TYR A 1 368 ? 38.066 54.653 39.167 1.00 36.59 368 TYR A CA 1
ATOM 2976 C C . TYR A 1 368 ? 37.046 53.781 39.872 1.00 32.92 368 TYR A C 1
ATOM 2977 O O . TYR A 1 368 ? 37.269 52.578 40.041 1.00 34.30 368 TYR A O 1
ATOM 2986 N N . MET A 1 369 ? 35.976 54.408 40.340 1.00 35.32 369 MET A N 1
ATOM 2987 C CA . MET A 1 369 ? 34.779 53.733 40.856 1.00 32.96 369 MET A CA 1
ATOM 2988 C C . MET A 1 369 ? 33.622 54.166 39.961 1.00 34.86 369 MET A C 1
ATOM 2989 O O . MET A 1 369 ? 33.734 55.148 39.203 1.00 36.69 369 MET A O 1
ATOM 2994 N N . ILE A 1 370 ? 32.522 53.433 40.012 1.00 33.71 370 ILE A N 1
ATOM 2995 C CA . ILE A 1 370 ? 31.316 53.844 39.245 1.00 33.18 370 ILE A CA 1
ATOM 2996 C C . ILE A 1 370 ? 30.652 55.018 39.969 1.00 35.33 370 ILE A C 1
ATOM 2997 O O . ILE A 1 370 ? 30.737 55.136 41.214 1.00 35.00 370 ILE A O 1
ATOM 3002 N N . SER A 1 371 ? 30.013 55.915 39.199 1.00 35.70 371 SER A N 1
ATOM 3003 C CA . SER A 1 371 ? 29.442 57.172 39.761 1.00 36.82 371 SER A CA 1
ATOM 3004 C C . SER A 1 371 ? 28.398 56.947 40.883 1.00 39.97 371 SER A C 1
ATOM 3005 O O . SER A 1 371 ? 28.174 57.844 41.689 1.00 43.71 371 SER A O 1
ATOM 3008 N N . ASN A 1 372 ? 27.786 55.751 40.930 1.00 37.32 372 ASN A N 1
ATOM 3009 C CA . ASN A 1 372 ? 26.842 55.346 42.001 1.00 38.43 372 ASN A CA 1
ATOM 3010 C C . ASN A 1 372 ? 27.521 54.861 43.309 1.00 37.50 372 ASN A C 1
ATOM 3011 O O . ASN A 1 372 ? 26.836 54.358 44.189 1.00 38.61 372 ASN A O 1
ATOM 3016 N N . SER A 1 373 ? 28.854 55.017 43.379 1.00 33.82 373 SER A N 1
ATOM 3017 C CA . SER A 1 373 ? 29.745 54.634 44.516 1.00 34.78 373 SER A CA 1
ATOM 3018 C C . SER A 1 373 ? 30.240 53.184 44.509 1.00 33.61 373 SER A C 1
ATOM 3019 O O . SER A 1 373 ? 30.963 52.762 45.437 1.00 34.64 373 SER A O 1
ATOM 3022 N N . ARG A 1 374 ? 29.850 52.407 43.494 1.00 32.04 374 ARG A N 1
ATOM 3023 C CA . ARG A 1 374 ? 30.251 50.990 43.450 1.00 29.74 374 ARG A CA 1
ATOM 3024 C C . ARG A 1 374 ? 31.745 50.850 43.226 1.00 30.87 374 ARG A C 1
ATOM 3025 O O . ARG A 1 374 ? 32.297 51.487 42.326 1.00 31.64 374 ARG A O 1
ATOM 3033 N N . MET A 1 375 ? 32.374 50.013 44.057 1.00 29.13 375 MET A N 1
ATOM 3034 C CA A MET A 1 375 ? 33.793 49.693 43.887 0.50 30.18 375 MET A CA 1
ATOM 3035 C CA B MET A 1 375 ? 33.805 49.683 43.984 0.50 30.04 375 MET A CA 1
ATOM 3036 C C . MET A 1 375 ? 33.938 48.204 43.643 1.00 30.02 375 MET A C 1
ATOM 3037 O O . MET A 1 375 ? 33.246 47.375 44.263 1.00 30.32 375 MET A O 1
ATOM 3046 N N . CYS A 1 376 ? 34.825 47.866 42.703 1.00 31.13 376 CYS A N 1
ATOM 3047 C CA . CYS A 1 376 ? 35.147 46.454 42.420 1.00 29.23 376 CYS A CA 1
ATOM 3048 C C . CYS A 1 376 ? 36.266 46.042 43.364 1.00 29.55 376 CYS A C 1
ATOM 3049 O O . CYS A 1 376 ? 37.417 46.506 43.211 1.00 30.20 376 CYS A O 1
ATOM 3052 N N . VAL A 1 377 ? 35.928 45.205 44.346 1.00 28.68 377 VAL A N 1
ATOM 3053 C CA . VAL A 1 377 ? 36.893 44.805 45.403 1.00 28.21 377 VAL A CA 1
ATOM 3054 C C . VAL A 1 377 ? 38.086 44.048 44.830 1.00 30.78 377 VAL A C 1
ATOM 3055 O O . VAL A 1 377 ? 39.219 44.188 45.326 1.00 30.59 377 VAL A O 1
ATOM 3059 N N . ALA A 1 378 ? 37.860 43.302 43.730 1.00 30.22 378 ALA A N 1
ATOM 3060 C CA . ALA A 1 378 ? 38.969 42.538 43.128 1.00 30.03 378 ALA A CA 1
ATOM 3061 C C . ALA A 1 378 ? 40.044 43.425 42.529 1.00 30.92 378 ALA A C 1
ATOM 3062 O O . ALA A 1 378 ? 41.115 42.935 42.211 1.00 33.13 378 ALA A O 1
ATOM 3064 N N . GLY A 1 379 ? 39.767 44.715 42.334 1.00 29.53 379 GLY A N 1
ATOM 3065 C CA . GLY A 1 379 ? 40.797 45.613 41.817 1.00 31.33 379 GLY A CA 1
ATOM 3066 C C . GLY A 1 379 ? 41.798 45.969 42.903 1.00 32.92 379 GLY A C 1
ATOM 3067 O O . GLY A 1 379 ? 42.831 46.542 42.610 1.00 34.68 379 GLY A O 1
ATOM 3068 N N . LEU A 1 380 ? 41.467 45.655 44.150 1.00 31.98 380 LEU A N 1
ATOM 3069 C CA . LEU A 1 380 ? 42.390 45.909 45.282 1.00 33.12 380 LEU A CA 1
ATOM 3070 C C . LEU A 1 380 ? 43.414 44.790 45.416 1.00 33.67 380 LEU A C 1
ATOM 3071 O O . LEU A 1 380 ? 43.104 43.605 45.216 1.00 31.39 380 LEU A O 1
ATOM 3076 N N . ASN A 1 381 ? 44.639 45.166 45.773 1.00 33.78 381 ASN A N 1
ATOM 3077 C CA . ASN A 1 381 ? 45.650 44.151 46.127 1.00 32.05 381 ASN A CA 1
ATOM 3078 C C . ASN A 1 381 ? 46.660 44.798 47.069 1.00 37.70 381 ASN A C 1
ATOM 3079 O O . ASN A 1 381 ? 46.516 45.981 47.397 1.00 37.16 381 ASN A O 1
ATOM 3084 N N . SER A 1 382 ? 47.657 44.034 47.518 1.00 37.95 382 SER A N 1
ATOM 3085 C CA A SER A 1 382 ? 48.668 44.521 48.487 0.50 40.19 382 SER A CA 1
ATOM 3086 C CA B SER A 1 382 ? 48.592 44.564 48.521 0.50 39.70 382 SER A CA 1
ATOM 3087 C C . SER A 1 382 ? 49.359 45.783 48.007 1.00 39.23 382 SER A C 1
ATOM 3088 O O . SER A 1 382 ? 49.803 46.609 48.812 1.00 47.48 382 SER A O 1
ATOM 3093 N N . SER A 1 383 ? 49.472 45.934 46.686 1.00 41.74 383 SER A N 1
ATOM 3094 C CA . SER A 1 383 ? 50.218 47.052 46.073 1.00 47.24 383 SER A CA 1
ATOM 3095 C C . SER A 1 383 ? 49.495 48.402 46.060 1.00 48.15 383 SER A C 1
ATOM 3096 O O . SER A 1 383 ? 50.147 49.444 45.878 1.00 51.65 383 SER A O 1
ATOM 3099 N N . ASN A 1 384 ? 48.165 48.381 46.189 1.00 43.40 384 ASN A N 1
ATOM 3100 C CA . ASN A 1 384 ? 47.357 49.600 46.058 1.00 40.89 384 ASN A CA 1
ATOM 3101 C C . ASN A 1 384 ? 46.424 49.905 47.231 1.00 40.31 384 ASN A C 1
ATOM 3102 O O . ASN A 1 384 ? 45.780 50.968 47.269 1.00 42.26 384 ASN A O 1
ATOM 3107 N N . ILE A 1 385 ? 46.340 48.994 48.191 1.00 39.19 385 ILE A N 1
ATOM 3108 C CA . ILE A 1 385 ? 45.349 49.160 49.244 1.00 38.94 385 ILE A CA 1
ATOM 3109 C C . ILE A 1 385 ? 45.599 50.416 50.114 1.00 42.05 385 ILE A C 1
ATOM 3110 O O . ILE A 1 385 ? 44.661 51.158 50.404 1.00 41.21 385 ILE A O 1
ATOM 3115 N N . ASP A 1 386 ? 46.854 50.679 50.474 1.00 42.05 386 ASP A N 1
ATOM 3116 C CA . ASP A 1 386 ? 47.180 51.886 51.252 1.00 43.35 386 ASP A CA 1
ATOM 3117 C C . ASP A 1 386 ? 46.840 53.160 50.495 1.00 44.54 386 ASP A C 1
ATOM 3118 O O . ASP A 1 386 ? 46.223 54.080 51.080 1.00 44.35 386 ASP A O 1
ATOM 3123 N N . TYR A 1 387 ? 47.224 53.192 49.208 1.00 41.99 387 TYR A N 1
ATOM 3124 C CA . TYR A 1 387 ? 46.955 54.323 48.312 1.00 39.49 387 TYR A CA 1
ATOM 3125 C C . TYR A 1 387 ? 45.467 54.616 48.213 1.00 40.81 387 TYR A C 1
ATOM 3126 O O . TYR A 1 387 ? 45.006 55.778 48.340 1.00 39.97 387 TYR A O 1
ATOM 3135 N N . VAL A 1 388 ? 44.703 53.554 47.984 1.00 37.45 388 VAL A N 1
ATOM 3136 C CA . VAL A 1 388 ? 43.244 53.689 47.933 1.00 35.94 388 VAL A CA 1
ATOM 3137 C C . VAL A 1 388 ? 42.653 54.171 49.269 1.00 40.06 388 VAL A C 1
ATOM 3138 O O . VAL A 1 388 ? 41.785 55.059 49.275 1.00 38.69 388 VAL A O 1
ATOM 3142 N N . ALA A 1 389 ? 43.101 53.569 50.385 1.00 36.23 389 ALA A N 1
ATOM 3143 C CA . ALA A 1 389 ? 42.573 53.945 51.689 1.00 36.59 389 ALA A CA 1
ATOM 3144 C C . ALA A 1 389 ? 42.861 55.435 51.951 1.00 38.96 389 ALA A C 1
ATOM 3145 O O . ALA A 1 389 ? 41.967 56.158 52.422 1.00 38.23 389 ALA A O 1
ATOM 3147 N N . ASN A 1 390 ? 44.096 55.867 51.659 1.00 40.54 390 ASN A N 1
ATOM 3148 C CA . ASN A 1 390 ? 44.506 57.264 51.869 1.00 39.24 390 ASN A CA 1
ATOM 3149 C C . ASN A 1 390 ? 43.673 58.230 51.032 1.00 42.41 390 ASN A C 1
ATOM 3150 O O . ASN A 1 390 ? 43.244 59.285 51.533 1.00 45.25 390 ASN A O 1
ATOM 3155 N N . ALA A 1 391 ? 43.384 57.836 49.782 1.00 39.81 391 ALA A N 1
ATOM 3156 C CA . ALA A 1 391 ? 42.586 58.668 48.894 1.00 39.28 391 ALA A CA 1
ATOM 3157 C C . ALA A 1 391 ? 41.163 58.771 49.423 1.00 41.26 391 ALA A C 1
ATOM 3158 O O . ALA A 1 391 ? 40.572 59.843 49.404 1.00 41.55 391 ALA A O 1
ATOM 3160 N N . MET A 1 392 ? 40.608 57.645 49.880 1.00 38.01 392 MET A N 1
ATOM 3161 C CA . MET A 1 392 ? 39.257 57.617 50.413 1.00 41.32 392 MET A CA 1
ATOM 3162 C C . MET A 1 392 ? 39.170 58.500 51.648 1.00 43.32 392 MET A C 1
ATOM 3163 O O . MET A 1 392 ? 38.191 59.213 51.814 1.00 43.54 392 MET A O 1
ATOM 3168 N N . VAL A 1 393 ? 40.199 58.463 52.500 1.00 42.87 393 VAL A N 1
ATOM 3169 C CA . VAL A 1 393 ? 40.207 59.336 53.674 1.00 46.13 393 VAL A CA 1
ATOM 3170 C C . VAL A 1 393 ? 40.174 60.801 53.250 1.00 44.09 393 VAL A C 1
ATOM 3171 O O . VAL A 1 393 ? 39.391 61.588 53.811 1.00 46.78 393 VAL A O 1
ATOM 3175 N N . ASP A 1 394 ? 40.997 61.142 52.255 1.00 43.48 394 ASP A N 1
ATOM 3176 C CA . ASP A 1 394 ? 41.087 62.519 51.734 1.00 46.01 394 ASP A CA 1
ATOM 3177 C C . ASP A 1 394 ? 39.730 62.981 51.219 1.00 47.33 394 ASP A C 1
ATOM 3178 O O . ASP A 1 394 ? 39.292 64.098 51.533 1.00 51.01 394 ASP A O 1
ATOM 3183 N N . VAL A 1 395 ? 39.049 62.142 50.438 1.00 45.40 395 VAL A N 1
ATOM 3184 C CA . VAL A 1 395 ? 37.782 62.593 49.834 1.00 43.12 395 VAL A CA 1
ATOM 3185 C C . VAL A 1 395 ? 36.652 62.606 50.859 1.00 49.78 395 VAL A C 1
ATOM 3186 O O . VAL A 1 395 ? 35.711 63.375 50.713 1.00 53.62 395 VAL A O 1
ATOM 3190 N N . LEU A 1 396 ? 36.754 61.778 51.899 1.00 46.69 396 LEU A N 1
ATOM 3191 C CA . LEU A 1 396 ? 35.706 61.712 52.920 1.00 48.09 396 LEU A CA 1
ATOM 3192 C C . LEU A 1 396 ? 35.753 62.883 53.877 1.00 56.47 396 LEU A C 1
ATOM 3193 O O . LEU A 1 396 ? 34.735 63.187 54.495 1.00 58.73 396 LEU A O 1
ATOM 3198 N N . LYS A 1 397 ? 36.923 63.531 53.962 1.00 58.14 397 LYS A N 1
ATOM 3199 C CA . LYS A 1 397 ? 37.246 64.676 54.872 1.00 71.07 397 LYS A CA 1
ATOM 3200 C C . LYS A 1 397 ? 36.187 65.805 54.970 1.00 82.18 397 LYS A C 1
ATOM 3201 O O . LYS A 1 397 ? 36.111 66.471 56.008 1.00 90.69 397 LYS A O 1
ATOM 3207 N N . ASP A 1 398 ? 35.380 65.997 53.915 1.00 82.38 398 ASP A N 1
ATOM 3208 C CA . ASP A 1 398 ? 34.246 66.973 53.878 1.00 83.05 398 ASP A CA 1
ATOM 3209 C C . ASP A 1 398 ? 33.244 66.950 55.058 1.00 85.53 398 ASP A C 1
ATOM 3210 O O . ASP A 1 398 ? 32.373 66.066 55.184 1.00 83.32 398 ASP A O 1
#

B-factor: mean 37.72, std 12.42, range [20.6, 120.3]

InterPro domains:
  IPR000796 Aspartate/other aminotransferase [PR00799] (175-194)
  IPR000796 Aspartate/other aminotransferase [PR00799] (206-218)
  IPR000796 Aspartate/other aminotransferase [PR00799] (273-298)
  IPR000796 Aspartate/other aminotransferase [PR00799] (341-359)
  IPR000796 Aspartate/other aminotransferase [PTHR11879] (2-396)
  IPR004838 Aminotransferases, class-I, pyridoxal-phosphate-binding site [PS00105] (243-256)
  IPR004839 Aminotransferase, class I/classII, large domain [PF00155] (27-391)
  IPR015421 Pyridoxal phosphate-dependent transferase, major domain [G3DSA:3.40.640.10] (59-300)
  IPR015422 Pyridoxal phosphate-dependent transferase, small domain [G3DSA:3.90.1150.10] (11-392)
  IPR015424 Pyridoxal phosphate-dependent transferase [SSF53383] (1-397)

Sequence (398 aa):
MFERIDYYAGDPILGLVEKFAADNNPDKVNLGIGIYYYDEESSGVMPVLDCVKIAEQQRIADPISPRPYLPMAGLPGHRKGCCQELLFGKDAPVLKDGLVATIATIIGGSGALKVGAEFIHEWFPQSKCCYVSDPTWGNHIAIFEGCDIEEVGKYPYYDTATGGIKFDEMIAFFEETLNKDDVLLLHPCCCHNPTGVDLTREQWDTVLNVIQEERELIPFMDIAYYQGFGEEDMMDSSDAYAIRKAVDDMGLPLFVSNSFSKNLSLYGERVGGLSVVCPTVDETERVFGQLNSTVRRIYSSSPPSHGGRVVDIVMNDAALHEQWVGEVYAMRDRIKSSSMRTTKKLKSSVLEAKISGRNFDYLTAQNGMFSFTGLTPEQVERLQSEFGIYMISNSRMMCVAGLNSSSNIDYVANAMVDVLKD

Nearest PDB structures (foldseek):
  4rkd-assembly2_D  TM=9.857E-01  e=2.950E-73  Psychrobacter sp. B6
  4f4e-assembly1_B  TM=9.724E-01  e=1.363E-51  Burkholderia pseudomallei K96243
  4dbc-assembly1_A-2  TM=9.818E-01  e=3.087E-48  Escherichia coli K-12
  8e9u-assembly1_B  TM=9.824E-01  e=5.360E-48  Escherichia coli
  8e9c-assembly1_B  TM=9.814E-01  e=3.908E-47  Escherichia coli

Organism: NCBI:txid408968

Radius of gyration: 21.18 Å; Cα contacts (8 Å, |Δi|>4): 782; chains: 1; bounding box: 52×52×58 Å

Solvent-accessible surface area: 17950 Å² total; per-residue (Å²): 178,141,176,207,111,130,217,180,112,30,37,88,22,108,25,23,70,142,121,43,71,77,35,142,44,127,76,59,8,29,0,0,38,6,25,10,33,47,74,94,37,90,81,30,107,6,78,0,3,120,79,0,51,108,147,22,59,108,94,141,36,121,152,100,192,19,70,77,4,1,34,85,15,4,60,105,4,0,25,36,14,0,10,12,160,82,11,101,14,37,154,84,35,32,13,1,0,0,1,1,44,0,9,36,12,0,1,59,0,0,0,28,12,1,73,82,123,69,80,166,13,73,1,22,0,1,63,31,13,54,44,43,1,41,61,19,0,91,55,8,120,10,124,26,15,106,3,37,10,26,28,120,94,104,27,24,28,73,33,113,90,1,23,58,56,0,87,104,16,106,125,38,6,0,0,1,4,17,9,14,5,1,17,2,0,0,18,36,18,78,128,139,45,10,42,57,0,0,66,12,0,79,120,99,97,0,4,0,0,0,19,3,24,6,4,0,3,5,102,46,15,92,34,6,0,50,1,0,54,64,0,24,121,35,63,9,59,0,8,0,0,2,8,0,8,39,1,0,11,16,36,68,63,81,2,0,0,0,0,8,13,7,97,62,95,78,69,14,126,161,23,57,35,61,0,19,56,1,0,156,125,62,59,33,21,10,56,21,64,0,2,62,0,0,41,32,0,13,66,62,88,74,21,57,135,61,0,28,40,36,0,50,63,7,38,67,29,2,73,57,19,7,77,90,0,46,59,23,0,65,82,85,41,107,86,116,97,3,70,43,1,48,73,5,46,3,1,2,0,20,15,58,9,65,71,118,25,4,112,84,0,38,99,88,23,1,0,12,1,5,62,58,2,5,0,0,1,0,8,1,8,90,100,19,4,82,62,0,0,72,0,2,34,67,0,30,176,154

Secondary structure (DSSP, 8-state):
--TTSPPP---TTTHHHHHHHH---TT-EE-SS-----TTS-PPPPHHHHHHHHHHTTT----PPPPTT--HHHHHHHHHHHH-TT-HHHHTT-EEEEEEEHHHHHHHHHHHHHHHH-TT--EEEEES--HHHHHHHHTTT--EEEEE-B-TTTSSB-HHHHHHHHTTPPTT-EEEE-SSS-TTT-----HHHHHHHHHHHHHHT-EEEEEES-TTSSS-HHHHTHHHHHHHHTT---EEEEE-TTTTT-GGG-EEEEEEE-SSHHHHHHHHHHHHHHHHTTTSS--HHHHHHHHHHHHSHHHHHHHHHHHHHHHHHHHHHHHHHHHHHHHHSTT---THHHHS-TTEEE----HHHHHHHHHHH-EE--TTSEEEGGG--TTTHHHHHHHHHHHHT-

Foldseek 3Di:
DCPVPDDDPAFLQRVCPVVLVPDPFPQAFEQGDQAFADQVLHQDQAPLLVVLVVVCVVPVDDFDFAALQFDPLLFVLQCCLQQNVVHPLVVQQFKQKGKAQFLLRQLLLVLLLCCVPVVPAAEEEEVVARVVNVVSNVVNVHHYYYAFFADLVPRATPLVSNLVVLLPDAAAHEYEAELACGPFALHHDDLVSLVVSLVSCVVRNYEYEYEYEFQCLFPASVNSSSSVNSNVVVVGQYKYKYGCCHLSVPVVQRTIMIMTGHDHNVVSVVVNVVSSVSSCVPPRHGGDPVSSSSSSQSPPVVSVVSSRVVSNVSSVQLLVLLVVLQVLLCVLDPPDDDVQSNNGTGQKHQQSQALVLQVCCCPVPNYHYRSSRITGSSSDHPVNSNVVSVSNCVSVVD